Protein AF-0000000077428534 (afdb_homodimer)

Structure (mmCIF, N/CA/C/O backbone):
data_AF-0000000077428534-model_v1
#
loop_
_entity.id
_entity.type
_entity.pdbx_description
1 polymer 'protein-histidine N-methyltransferase'
#
loop_
_atom_site.group_PDB
_atom_site.id
_atom_site.type_symbol
_atom_site.label_atom_id
_atom_site.label_alt_id
_atom_site.label_comp_id
_atom_site.label_asym_id
_atom_site.label_entity_id
_atom_site.label_seq_id
_atom_site.pdbx_PDB_ins_code
_atom_site.Cartn_x
_atom_site.Cartn_y
_atom_site.Cartn_z
_atom_site.occupancy
_atom_site.B_iso_or_equiv
_atom_site.auth_seq_id
_atom_site.auth_comp_id
_atom_site.auth_asym_id
_atom_site.auth_atom_id
_atom_site.pdbx_PDB_model_num
ATOM 1 N N . GLU A 1 1 ? -29.828 -15.906 -13.953 1 19.41 1 GLU A N 1
ATOM 2 C CA . GLU A 1 1 ? -28.984 -16.438 -15.023 1 19.41 1 GLU A CA 1
ATOM 3 C C . GLU A 1 1 ? -27.969 -15.414 -15.492 1 19.41 1 GLU A C 1
ATOM 5 O O . GLU A 1 1 ? -27.406 -15.539 -16.578 1 19.41 1 GLU A O 1
ATOM 10 N N . GLN A 1 2 ? -27.891 -14.273 -14.938 1 22.12 2 GLN A N 1
ATOM 11 C CA . GLN A 1 2 ? -27.328 -13.008 -15.391 1 22.12 2 GLN A CA 1
ATOM 12 C C . GLN A 1 2 ? -25.859 -13.156 -15.734 1 22.12 2 GLN A C 1
ATOM 14 O O . GLN A 1 2 ? -25.094 -13.781 -14.984 1 22.12 2 GLN A O 1
ATOM 19 N N . MET A 1 3 ? -25.531 -13.125 -17 1 21.8 3 MET A N 1
ATOM 20 C CA . MET A 1 3 ? -24.375 -13.289 -17.875 1 21.8 3 MET A CA 1
ATOM 21 C C . MET A 1 3 ? -23.172 -12.523 -17.328 1 21.8 3 MET A C 1
ATOM 23 O O . MET A 1 3 ? -23.281 -11.328 -17.031 1 21.8 3 MET A O 1
ATOM 27 N N . PHE A 1 4 ? -22.406 -13.133 -16.484 1 27.14 4 PHE A N 1
ATOM 28 C CA . PHE A 1 4 ? -21.125 -12.688 -15.984 1 27.14 4 PHE A CA 1
ATOM 29 C C . PHE A 1 4 ? -20.281 -12.086 -17.109 1 27.14 4 PHE A C 1
ATOM 31 O O . PHE A 1 4 ? -20.078 -12.727 -18.141 1 27.14 4 PHE A O 1
ATOM 38 N N . ASP A 1 5 ? -20.516 -10.891 -17.484 1 28.83 5 ASP A N 1
ATOM 39 C CA . ASP A 1 5 ? -19.828 -10.289 -18.609 1 28.83 5 ASP A CA 1
ATOM 40 C C . ASP A 1 5 ? -18.359 -10.734 -18.672 1 28.83 5 ASP A C 1
ATOM 42 O O . ASP A 1 5 ? -17.703 -10.859 -17.641 1 28.83 5 ASP A O 1
ATOM 46 N N . PRO A 1 6 ? -17.969 -11.391 -19.703 1 29.17 6 PRO A N 1
ATOM 47 C CA . PRO A 1 6 ? -16.672 -11.977 -20.016 1 29.17 6 PRO A CA 1
ATOM 48 C C . PRO A 1 6 ? -15.5 -11.078 -19.594 1 29.17 6 PRO A C 1
ATOM 50 O O . PRO A 1 6 ? -15.602 -9.852 -19.672 1 29.17 6 PRO A O 1
ATOM 53 N N . ILE A 1 7 ? -14.727 -11.516 -18.641 1 32.16 7 ILE A N 1
ATOM 54 C CA . ILE A 1 7 ? -13.43 -11.031 -18.188 1 32.16 7 ILE A CA 1
ATOM 55 C C . ILE A 1 7 ? -12.586 -10.602 -19.375 1 32.16 7 ILE A C 1
ATOM 57 O O . ILE A 1 7 ? -12.18 -11.438 -20.188 1 32.16 7 ILE A O 1
ATOM 61 N N . SER A 1 8 ? -12.961 -9.727 -20.25 1 29.67 8 SER A N 1
ATOM 62 C CA . SER A 1 8 ? -12.242 -9.305 -21.438 1 29.67 8 SER A CA 1
ATOM 63 C C . SER A 1 8 ? -10.742 -9.242 -21.188 1 29.67 8 SER A C 1
ATOM 65 O O . SER A 1 8 ? -10.305 -8.82 -20.109 1 29.67 8 SER A O 1
ATOM 67 N N . SER A 1 9 ? -9.812 -10.062 -21.844 1 30.03 9 SER A N 1
ATOM 68 C CA . SER A 1 9 ? -8.43 -10.469 -22.047 1 30.03 9 SER A CA 1
ATOM 69 C C . SER A 1 9 ? -7.484 -9.266 -21.984 1 30.03 9 SER A C 1
ATOM 71 O O . SER A 1 9 ? -6.27 -9.422 -22.109 1 30.03 9 SER A O 1
ATOM 73 N N . THR A 1 10 ? -7.816 -8.117 -22.578 1 29.16 10 THR A N 1
ATOM 74 C CA . THR A 1 10 ? -6.746 -7.168 -22.875 1 29.16 10 THR A CA 1
ATOM 75 C C . THR A 1 10 ? -6.031 -6.754 -21.594 1 29.16 10 THR A C 1
ATOM 77 O O . THR A 1 10 ? -6.637 -6.711 -20.516 1 29.16 10 THR A O 1
ATOM 80 N N . SER A 1 11 ? -4.703 -7.031 -21.484 1 33.66 11 SER A N 1
ATOM 81 C CA . SER A 1 11 ? -3.742 -6.398 -20.578 1 33.66 11 SER A CA 1
ATOM 82 C C . SER A 1 11 ? -4.293 -5.098 -20.016 1 33.66 11 SER A C 1
ATOM 84 O O . SER A 1 11 ? -3.545 -4.293 -19.453 1 33.66 11 SER A O 1
ATOM 86 N N . ASP A 1 12 ? -5.285 -4.668 -20.641 1 33.38 12 ASP A N 1
ATOM 87 C CA . ASP A 1 12 ? -5.789 -3.357 -20.234 1 33.38 12 ASP A CA 1
ATOM 88 C C . ASP A 1 12 ? -6.156 -3.348 -18.75 1 33.38 12 ASP A C 1
ATOM 90 O O . ASP A 1 12 ? -6.688 -4.332 -18.219 1 33.38 12 ASP A O 1
ATOM 94 N N . LEU A 1 13 ? -5.383 -2.652 -17.891 1 38.78 13 LEU A N 1
ATOM 95 C CA . LEU A 1 13 ? -5.922 -2.195 -16.609 1 38.78 13 LEU A CA 1
ATOM 96 C C . LEU A 1 13 ? -7.445 -2.234 -16.625 1 38.78 13 LEU A C 1
ATOM 98 O O . LEU A 1 13 ? -8.078 -1.85 -17.609 1 38.78 13 LEU A O 1
ATOM 102 N N . ILE A 1 14 ? -8.078 -3.363 -16.203 1 39.94 14 ILE A N 1
ATOM 103 C CA . ILE A 1 14 ? -9.531 -3.5 -16.203 1 39.94 14 ILE A CA 1
ATOM 104 C C . ILE A 1 14 ? -10.18 -2.121 -16.312 1 39.94 14 ILE A C 1
ATOM 106 O O . ILE A 1 14 ? -9.984 -1.265 -15.453 1 39.94 14 ILE A O 1
ATOM 110 N N . PRO A 1 15 ? -10.68 -1.85 -17.375 1 38.28 15 PRO A N 1
ATOM 111 C CA . PRO A 1 15 ? -11.523 -0.657 -17.469 1 38.28 15 PRO A CA 1
ATOM 112 C C . PRO A 1 15 ? -12.43 -0.479 -16.266 1 38.28 15 PRO A C 1
ATOM 114 O O . PRO A 1 15 ? -12.93 -1.464 -15.711 1 38.28 15 PRO A O 1
ATOM 117 N N . GLY A 1 16 ? -12.18 0.658 -15.547 1 45.19 16 GLY A N 1
ATOM 118 C CA . GLY A 1 16 ? -12.992 1.015 -14.398 1 45.19 16 GLY A CA 1
ATOM 119 C C . GLY A 1 16 ? -12.234 0.955 -13.086 1 45.19 16 GLY A C 1
ATOM 120 O O . GLY A 1 16 ? -12.438 1.798 -12.211 1 45.19 16 GLY A O 1
ATOM 121 N N . ILE A 1 17 ? -11.602 -0.245 -12.992 1 46.41 17 ILE A N 1
ATOM 122 C CA . ILE A 1 17 ? -10.875 -0.303 -11.727 1 46.41 17 ILE A CA 1
ATOM 123 C C . ILE A 1 17 ? -9.82 0.8 -11.695 1 46.41 17 ILE A C 1
ATOM 125 O O . ILE A 1 17 ? -9.672 1.494 -10.68 1 46.41 17 ILE A O 1
ATOM 129 N N . TYR A 1 18 ? -9.164 0.923 -12.859 1 47.81 18 TYR A N 1
ATOM 130 C CA . TYR A 1 18 ? -8.125 1.95 -12.93 1 47.81 18 TYR A CA 1
ATOM 131 C C . TYR A 1 18 ? -8.727 3.342 -12.773 1 47.81 18 TYR A C 1
ATOM 133 O O . TYR A 1 18 ? -8.125 4.223 -12.164 1 47.81 18 TYR A O 1
ATOM 141 N N . GLU A 1 19 ? -9.828 3.582 -13.344 1 46.31 19 GLU A N 1
ATOM 142 C CA . GLU A 1 19 ? -10.453 4.902 -13.305 1 46.31 19 GLU A CA 1
ATOM 143 C C . GLU A 1 19 ? -10.969 5.227 -11.906 1 46.31 19 GLU A C 1
ATOM 145 O O . GLU A 1 19 ? -10.898 6.375 -11.461 1 46.31 19 GLU A O 1
ATOM 150 N N . GLY A 1 20 ? -11.516 4.27 -11.211 1 45.78 20 GLY A N 1
ATOM 151 C CA . GLY A 1 20 ? -12.117 4.559 -9.922 1 45.78 20 GLY A CA 1
ATOM 152 C C . GLY A 1 20 ? -11.094 4.645 -8.797 1 45.78 20 GLY A C 1
ATOM 153 O O . GLY A 1 20 ? -11.195 5.508 -7.926 1 45.78 20 GLY A O 1
ATOM 154 N N . GLY A 1 21 ? -10.227 3.725 -8.758 1 48.72 21 GLY A N 1
ATOM 155 C CA . GLY A 1 21 ? -9.273 3.713 -7.66 1 48.72 21 GLY A CA 1
ATOM 156 C C . GLY A 1 21 ? -8.297 4.875 -7.703 1 48.72 21 GLY A C 1
ATOM 157 O O . GLY A 1 21 ? -7.914 5.406 -6.66 1 48.72 21 GLY A O 1
ATOM 158 N N . LEU A 1 22 ? -7.996 5.305 -8.945 1 51.44 22 LEU A N 1
ATOM 159 C CA . LEU A 1 22 ? -6.957 6.316 -9.125 1 51.44 22 LEU A CA 1
ATOM 160 C C . LEU A 1 22 ? -7.527 7.719 -8.938 1 51.44 22 LEU A C 1
ATOM 162 O O . LEU A 1 22 ? -6.801 8.648 -8.578 1 51.44 22 LEU A O 1
ATOM 166 N N . LYS A 1 23 ? -8.766 7.852 -9.102 1 53.94 23 LYS A N 1
ATOM 167 C CA . LYS A 1 23 ? -9.281 9.211 -8.977 1 53.94 23 LYS A CA 1
ATOM 168 C C . LYS A 1 23 ? -9.047 9.758 -7.574 1 53.94 23 LYS A C 1
ATOM 170 O O . LYS A 1 23 ? -8.758 10.945 -7.402 1 53.94 23 LYS A O 1
ATOM 175 N N . THR A 1 24 ? -9.039 8.844 -6.637 1 56.94 24 THR A N 1
ATOM 176 C CA . THR A 1 24 ? -8.898 9.305 -5.258 1 56.94 24 THR A CA 1
ATOM 177 C C . THR A 1 24 ? -7.434 9.539 -4.91 1 56.94 24 THR A C 1
ATOM 179 O O . THR A 1 24 ? -7.121 10.258 -3.961 1 56.94 24 THR A O 1
ATOM 182 N N . TRP A 1 25 ? -6.586 9.289 -5.898 1 73.25 25 TRP A N 1
ATOM 183 C CA . TRP A 1 25 ? -5.18 9.32 -5.512 1 73.25 25 TRP A CA 1
ATOM 184 C C . TRP A 1 25 ? -4.465 10.508 -6.16 1 73.25 25 TRP A C 1
ATOM 186 O O . TRP A 1 25 ? -3.395 10.914 -5.703 1 73.25 25 TRP A O 1
ATOM 196 N N . GLU A 1 26 ? -5.133 11.141 -7.035 1 75.94 26 GLU A N 1
ATOM 197 C CA . GLU A 1 26 ? -4.395 12.148 -7.801 1 75.94 26 GLU A CA 1
ATOM 198 C C . GLU A 1 26 ? -4.004 13.328 -6.926 1 75.94 26 GLU A C 1
ATOM 200 O O . GLU A 1 26 ? -2.844 13.75 -6.918 1 75.94 26 GLU A O 1
ATOM 205 N N . CYS A 1 27 ? -4.949 13.812 -6.168 1 84.94 27 CYS A N 1
ATOM 206 C CA . CYS A 1 27 ? -4.645 14.953 -5.316 1 84.94 27 CYS A CA 1
ATOM 207 C C . CYS A 1 27 ? -3.727 14.555 -4.168 1 84.94 27 CYS A C 1
ATOM 209 O O . CYS A 1 27 ? -2.898 15.352 -3.721 1 84.94 27 CYS A O 1
ATOM 211 N N . SER A 1 28 ? -3.9 13.336 -3.715 1 89.75 28 SER A N 1
ATOM 212 C CA . SER A 1 28 ? -3.025 12.828 -2.664 1 89.75 28 SER A CA 1
ATOM 213 C C . SER A 1 28 ? -1.583 12.727 -3.148 1 89.75 28 SER A C 1
ATOM 215 O O . SER A 1 28 ? -0.65 13.062 -2.414 1 89.75 28 SER A O 1
ATOM 217 N N . LEU A 1 29 ? -1.465 12.336 -4.363 1 86.56 29 LEU A N 1
ATOM 218 C CA . LEU A 1 29 ? -0.13 12.219 -4.938 1 86.56 29 LEU A CA 1
ATOM 219 C C . LEU A 1 29 ? 0.489 13.594 -5.168 1 86.56 29 LEU A C 1
ATOM 221 O O . LEU A 1 29 ? 1.691 13.773 -4.969 1 86.56 29 LEU A O 1
ATOM 225 N N . ASP A 1 30 ? -0.371 14.523 -5.637 1 86.81 30 ASP A N 1
ATOM 226 C CA . ASP A 1 30 ? 0.102 15.891 -5.789 1 86.81 30 ASP A CA 1
ATOM 227 C C . ASP A 1 30 ? 0.648 16.438 -4.469 1 86.81 30 ASP A C 1
ATOM 229 O O . ASP A 1 30 ? 1.73 17.031 -4.434 1 86.81 30 ASP A O 1
ATOM 233 N N . LEU A 1 31 ? -0.095 16.234 -3.482 1 91.62 31 LEU A N 1
ATOM 234 C CA . LEU A 1 31 ? 0.294 16.688 -2.154 1 91.62 31 LEU A CA 1
ATOM 235 C C . LEU A 1 31 ? 1.568 16 -1.688 1 91.62 31 LEU A C 1
ATOM 237 O O . LEU A 1 31 ? 2.459 16.641 -1.122 1 91.62 31 LEU A O 1
ATOM 241 N N . ALA A 1 32 ? 1.646 14.734 -1.915 1 90.75 32 ALA A N 1
ATOM 242 C CA . ALA A 1 32 ? 2.83 13.969 -1.539 1 90.75 32 ALA A CA 1
ATOM 243 C C . ALA A 1 32 ? 4.082 14.523 -2.211 1 90.75 32 ALA A C 1
ATOM 245 O O . ALA A 1 32 ? 5.137 14.625 -1.582 1 90.75 32 ALA A O 1
ATOM 246 N N . GLU A 1 33 ? 3.951 14.852 -3.418 1 86.06 33 GLU A N 1
ATOM 247 C CA . GLU A 1 33 ? 5.078 15.414 -4.156 1 86.06 33 GLU A CA 1
ATOM 248 C C . GLU A 1 33 ? 5.566 16.703 -3.508 1 86.06 33 GLU A C 1
ATOM 250 O O . GLU A 1 33 ? 6.77 16.906 -3.336 1 86.06 33 GLU A O 1
ATOM 255 N N . VAL A 1 34 ? 4.664 17.484 -3.199 1 87 34 VAL A N 1
ATOM 256 C CA . VAL A 1 34 ? 5.004 18.766 -2.574 1 87 34 VAL A CA 1
ATOM 257 C C . VAL A 1 34 ? 5.676 18.516 -1.227 1 87 34 VAL A C 1
ATOM 259 O O . VAL A 1 34 ? 6.656 19.188 -0.883 1 87 34 VAL A O 1
ATOM 262 N N . LEU A 1 35 ? 5.195 17.578 -0.478 1 89 35 LEU A N 1
ATOM 263 C CA . LEU A 1 35 ? 5.742 17.266 0.837 1 89 35 LEU A CA 1
ATOM 264 C C . LEU A 1 35 ? 7.156 16.703 0.718 1 89 35 LEU A C 1
ATOM 266 O O . LEU A 1 35 ? 8.062 17.141 1.433 1 89 35 LEU A O 1
ATOM 270 N N . VAL A 1 36 ? 7.309 15.766 -0.121 1 85.62 36 VAL A N 1
ATOM 271 C CA . VAL A 1 36 ? 8.586 15.078 -0.269 1 85.62 36 VAL A CA 1
ATOM 272 C C . VAL A 1 36 ? 9.625 16.031 -0.848 1 85.62 36 VAL A C 1
ATOM 274 O O . VAL A 1 36 ? 10.75 16.109 -0.354 1 85.62 36 VAL A O 1
ATOM 277 N N . ASP A 1 37 ? 9.172 16.812 -1.8 1 79.69 37 ASP A N 1
ATOM 278 C CA . ASP A 1 37 ? 10.078 17.75 -2.453 1 79.69 37 ASP A CA 1
ATOM 279 C C . ASP A 1 37 ? 10.414 18.922 -1.533 1 79.69 37 ASP A C 1
ATOM 281 O O . ASP A 1 37 ? 11.555 19.375 -1.482 1 79.69 37 ASP A O 1
ATOM 285 N N . GLY A 1 38 ? 9.484 19.344 -0.88 1 78.5 38 GLY A N 1
ATOM 286 C CA . GLY A 1 38 ? 9.648 20.609 -0.175 1 78.5 38 GLY A CA 1
ATOM 287 C C . GLY A 1 38 ? 10.008 20.422 1.288 1 78.5 38 GLY A C 1
ATOM 288 O O . GLY A 1 38 ? 10.695 21.266 1.869 1 78.5 38 GLY A O 1
ATOM 289 N N . LEU A 1 39 ? 9.562 19.359 1.827 1 82.25 39 LEU A N 1
ATOM 290 C CA . LEU A 1 39 ? 9.602 19.344 3.285 1 82.25 39 LEU A CA 1
ATOM 291 C C . LEU A 1 39 ? 10.484 18.203 3.799 1 82.25 39 LEU A C 1
ATOM 293 O O . LEU A 1 39 ? 10.914 18.219 4.953 1 82.25 39 LEU A O 1
ATOM 297 N N . PHE A 1 40 ? 10.773 17.219 3.027 1 85.38 40 PHE A N 1
ATOM 298 C CA . PHE A 1 40 ? 11.516 16.047 3.49 1 85.38 40 PHE A CA 1
ATOM 299 C C . PHE A 1 40 ? 12.891 16.469 4.016 1 85.38 40 PHE A C 1
ATOM 301 O O . PHE A 1 40 ? 13.336 15.961 5.055 1 85.38 40 PHE A O 1
ATOM 308 N N . GLY A 1 41 ? 13.57 17.312 3.268 1 83.5 41 GLY A N 1
ATOM 309 C CA . GLY A 1 41 ? 14.883 17.781 3.713 1 83.5 41 GLY A CA 1
ATOM 310 C C . GLY A 1 41 ? 14.852 18.391 5.102 1 83.5 41 GLY A C 1
ATOM 311 O O . GLY A 1 41 ? 15.742 18.125 5.918 1 83.5 41 GLY A O 1
ATOM 312 N N . LYS A 1 42 ? 13.914 19.156 5.355 1 84.25 42 LYS A N 1
ATOM 313 C CA . LYS A 1 42 ? 13.773 19.797 6.656 1 84.25 42 LYS A CA 1
ATOM 314 C C . LYS A 1 42 ? 13.469 18.781 7.75 1 84.25 42 LYS A C 1
ATOM 316 O O . LYS A 1 42 ? 14 18.875 8.859 1 84.25 42 LYS A O 1
ATOM 321 N N . ILE A 1 43 ? 12.641 17.875 7.418 1 86.25 43 ILE A N 1
ATOM 322 C CA . ILE A 1 43 ? 12.289 16.812 8.359 1 86.25 43 ILE A CA 1
ATOM 323 C C . ILE A 1 43 ? 13.523 15.969 8.664 1 86.25 43 ILE A C 1
ATOM 325 O O . ILE A 1 43 ? 13.797 15.664 9.828 1 86.25 43 ILE A O 1
ATOM 329 N N . GLN A 1 44 ? 14.164 15.648 7.668 1 84.25 44 GLN A N 1
ATOM 330 C CA . GLN A 1 44 ? 15.398 14.883 7.82 1 84.25 44 GLN A CA 1
ATOM 331 C C . GLN A 1 44 ? 16.391 15.609 8.727 1 84.25 44 GLN A C 1
ATOM 333 O O . GLN A 1 44 ? 17 15 9.602 1 84.25 44 GLN A O 1
ATOM 338 N N . GLY A 1 45 ? 16.562 16.891 8.438 1 84.25 45 GLY A N 1
ATOM 339 C CA . GLY A 1 45 ? 17.438 17.688 9.266 1 84.25 45 GLY A CA 1
ATOM 340 C C . GLY A 1 45 ? 17.031 17.688 10.734 1 84.25 45 GLY A C 1
ATOM 341 O O . GLY A 1 45 ? 17.891 17.578 11.617 1 84.25 45 GLY A O 1
ATOM 342 N N . HIS A 1 46 ? 15.789 17.719 10.953 1 85.5 46 HIS A N 1
ATOM 343 C CA . HIS A 1 46 ? 15.273 17.672 12.312 1 85.5 46 HIS A CA 1
ATOM 344 C C . HIS A 1 46 ? 15.586 16.344 12.984 1 85.5 46 HIS A C 1
ATOM 346 O O . HIS A 1 46 ? 16.016 16.312 14.141 1 85.5 46 HIS A O 1
ATOM 352 N N . LEU A 1 47 ? 15.43 15.305 12.289 1 84.94 47 LEU A N 1
ATOM 353 C CA . LEU A 1 47 ? 15.664 13.969 12.828 1 84.94 47 LEU A CA 1
ATOM 354 C C . LEU A 1 47 ? 17.141 13.75 13.125 1 84.94 47 LEU A C 1
ATOM 356 O O . LEU A 1 47 ? 17.5 13.164 14.148 1 84.94 47 LEU A O 1
ATOM 360 N N . LEU A 1 48 ? 17.969 14.219 12.312 1 80.31 48 LEU A N 1
ATOM 361 C CA . LEU A 1 48 ? 19.406 14.062 12.477 1 80.31 48 LEU A CA 1
ATOM 362 C C . LEU A 1 48 ? 19.922 14.906 13.641 1 80.31 48 LEU A C 1
ATOM 364 O O . LEU A 1 48 ? 20.797 14.469 14.391 1 80.31 48 LEU A O 1
ATOM 368 N N . GLN A 1 49 ? 19.469 16.078 13.703 1 77.5 49 GLN A N 1
ATOM 369 C CA . GLN A 1 49 ? 19.891 16.984 14.773 1 77.5 49 GLN A CA 1
ATOM 370 C C . GLN A 1 49 ? 19.453 16.453 16.141 1 77.5 49 GLN A C 1
ATOM 372 O O . GLN A 1 49 ? 20.188 16.578 17.125 1 77.5 49 GLN A O 1
ATOM 377 N N . SER A 1 50 ? 18.375 15.859 16.172 1 74.81 50 SER A N 1
ATOM 378 C CA . SER A 1 50 ? 17.797 15.367 17.422 1 74.81 50 SER A CA 1
ATOM 379 C C . SER A 1 50 ? 18.516 14.102 17.891 1 74.81 50 SER A C 1
ATOM 381 O O . SER A 1 50 ? 18.484 13.773 19.078 1 74.81 50 SER A O 1
ATOM 383 N N . SER A 1 51 ? 19.125 13.336 16.969 1 68.25 51 SER A N 1
ATOM 384 C CA . SER A 1 51 ? 19.859 12.125 17.312 1 68.25 51 SER A CA 1
ATOM 385 C C . SER A 1 51 ? 21.203 12.453 17.953 1 68.25 51 SER A C 1
ATOM 387 O O . SER A 1 51 ? 21.75 11.656 18.719 1 68.25 51 SER A O 1
ATOM 389 N N . ASN A 1 52 ? 21.859 13.5 17.516 1 61.03 52 ASN A N 1
ATOM 390 C CA . ASN A 1 52 ? 23.188 13.891 17.984 1 61.03 52 ASN A CA 1
ATOM 391 C C . ASN A 1 52 ? 23.094 14.641 19.312 1 61.03 52 ASN A C 1
ATOM 393 O O . ASN A 1 52 ? 24.109 14.828 20 1 61.03 52 ASN A O 1
ATOM 397 N N . ASP A 1 53 ? 22.094 15.414 19.422 1 53.78 53 ASP A N 1
ATOM 398 C CA . ASP A 1 53 ? 22.078 16.406 20.5 1 53.78 53 ASP A CA 1
ATOM 399 C C . ASP A 1 53 ? 22.047 15.719 21.875 1 53.78 53 ASP A C 1
ATOM 401 O O . ASP A 1 53 ? 21.109 14.992 22.188 1 53.78 53 ASP A O 1
ATOM 405 N N . GLN A 1 54 ? 23.219 15.367 22.359 1 45.84 54 GLN A N 1
ATOM 406 C CA . GLN A 1 54 ? 23.453 15.141 23.781 1 45.84 54 GLN A CA 1
ATOM 407 C C . GLN A 1 54 ? 22.516 15.961 24.641 1 45.84 54 GLN A C 1
ATOM 409 O O . GLN A 1 54 ? 21.984 15.477 25.656 1 45.84 54 GLN A O 1
ATOM 414 N N . LYS A 1 55 ? 23.062 17.375 24.859 1 45 55 LYS A N 1
ATOM 415 C CA . LYS A 1 55 ? 22.688 18.203 26 1 45 55 LYS A CA 1
ATOM 416 C C . LYS A 1 55 ? 21.188 18.422 26.062 1 45 55 LYS A C 1
ATOM 418 O O . LYS A 1 55 ? 20.469 18.109 25.109 1 45 55 LYS A O 1
ATOM 423 N N . ASP A 1 56 ? 20.766 19.438 26.891 1 44.19 56 ASP A N 1
ATOM 424 C CA . ASP A 1 56 ? 19.672 19.875 27.734 1 44.19 56 ASP A CA 1
ATOM 425 C C . ASP A 1 56 ? 18.453 20.25 26.906 1 44.19 56 ASP A C 1
ATOM 427 O O . ASP A 1 56 ? 17.422 20.688 27.438 1 44.19 56 ASP A O 1
ATOM 431 N N . CYS A 1 57 ? 18.594 20.75 25.641 1 42.88 57 CYS A N 1
ATOM 432 C CA . CYS A 1 57 ? 17.375 21.344 25.094 1 42.88 57 CYS A CA 1
ATOM 433 C C . CYS A 1 57 ? 16.5 20.266 24.438 1 42.88 57 CYS A C 1
ATOM 435 O O . CYS A 1 57 ? 16.984 19.5 23.594 1 42.88 57 CYS A O 1
ATOM 437 N N . TYR A 1 58 ? 15.617 19.672 25.156 1 46.31 58 TYR A N 1
ATOM 438 C CA . TYR A 1 58 ? 14.57 18.75 24.734 1 46.31 58 TYR A CA 1
ATOM 439 C C . TYR A 1 58 ? 14.18 19 23.281 1 46.31 58 TYR A C 1
ATOM 441 O O . TYR A 1 58 ? 13.75 20.109 22.922 1 46.31 58 TYR A O 1
ATOM 449 N N . PRO A 1 59 ? 14.781 18.234 22.312 1 53.84 59 PRO A N 1
ATOM 450 C CA . PRO A 1 59 ? 14.391 18.516 20.922 1 53.84 59 PRO A CA 1
ATOM 451 C C . PRO A 1 59 ? 12.875 18.578 20.75 1 53.84 59 PRO A C 1
ATOM 453 O O . PRO A 1 59 ? 12.141 17.797 21.359 1 53.84 59 PRO A O 1
ATOM 456 N N . LYS A 1 60 ? 12.367 19.656 20.203 1 76.94 60 LYS A N 1
ATOM 457 C CA . LYS A 1 60 ? 10.953 19.891 19.922 1 76.94 60 LYS A CA 1
ATOM 458 C C . LYS A 1 60 ? 10.398 18.812 19 1 76.94 60 LYS A C 1
ATOM 460 O O . LYS A 1 60 ? 11.102 18.312 18.125 1 76.94 60 LYS A O 1
ATOM 465 N N . THR A 1 61 ? 9.391 18.141 19.406 1 85.88 61 THR A N 1
ATOM 466 C CA . THR A 1 61 ? 8.688 17.141 18.609 1 85.88 61 THR A CA 1
ATOM 467 C C . THR A 1 61 ? 8.062 17.797 17.375 1 85.88 61 THR A C 1
ATOM 469 O O . THR A 1 61 ? 7.332 18.781 17.484 1 85.88 61 THR A O 1
ATOM 472 N N . LEU A 1 62 ? 8.586 17.391 16.234 1 89.31 62 LEU A N 1
ATOM 473 C CA . LEU A 1 62 ? 7.898 17.781 15.016 1 89.31 62 LEU A CA 1
ATOM 474 C C . LEU A 1 62 ? 6.566 17.047 14.891 1 89.31 62 LEU A C 1
ATOM 476 O O . LEU A 1 62 ? 6.531 15.812 14.844 1 89.31 62 LEU A O 1
ATOM 480 N N . ARG A 1 63 ? 5.488 17.766 14.82 1 90.31 63 ARG A N 1
ATOM 481 C CA . ARG A 1 63 ? 4.16 17.172 14.805 1 90.31 63 ARG A CA 1
ATOM 482 C C . ARG A 1 63 ? 3.471 17.391 13.469 1 90.31 63 ARG A C 1
ATOM 484 O O . ARG A 1 63 ? 3.291 18.531 13.039 1 90.31 63 ARG A O 1
ATOM 491 N N . ILE A 1 64 ? 3.068 16.344 12.844 1 92.88 64 ILE A N 1
ATOM 492 C CA . ILE A 1 64 ? 2.43 16.375 11.531 1 92.88 64 ILE A CA 1
ATOM 493 C C . ILE A 1 64 ? 1.031 15.766 11.633 1 92.88 64 ILE A C 1
ATOM 495 O O . ILE A 1 64 ? 0.835 14.742 12.289 1 92.88 64 ILE A O 1
ATOM 499 N N . PHE A 1 65 ? 0.054 16.422 10.945 1 93.75 65 PHE A N 1
ATOM 500 C CA . PHE A 1 65 ? -1.339 16 11.031 1 93.75 65 PHE A CA 1
ATOM 501 C C . PHE A 1 65 ? -1.956 15.898 9.641 1 93.75 65 PHE A C 1
ATOM 503 O O . PHE A 1 65 ? -2.055 16.891 8.922 1 93.75 65 PHE A O 1
ATOM 510 N N . GLU A 1 66 ? -2.311 14.688 9.25 1 95.88 66 GLU A N 1
ATOM 511 C CA . GLU A 1 66 ? -3.045 14.5 8.008 1 95.88 66 GLU A CA 1
ATOM 512 C C . GLU A 1 66 ? -4.527 14.258 8.273 1 95.88 66 GLU A C 1
ATOM 514 O O . GLU A 1 66 ? -4.898 13.273 8.914 1 95.88 66 GLU A O 1
ATOM 519 N N . LEU A 1 67 ? -5.367 15.141 7.754 1 94.31 67 LEU A N 1
ATOM 520 C CA . LEU A 1 67 ? -6.812 15.07 7.945 1 94.31 67 LEU A CA 1
ATOM 521 C C . LEU A 1 67 ? -7.488 14.398 6.754 1 94.31 67 LEU A C 1
ATOM 523 O O . LEU A 1 67 ? -7.246 14.773 5.605 1 94.31 67 LEU A O 1
ATOM 527 N N . GLY A 1 68 ? -8.383 13.438 7.07 1 92.88 68 GLY A N 1
ATOM 528 C CA . GLY A 1 68 ? -8.992 12.68 5.984 1 92.88 68 GLY A CA 1
ATOM 529 C C . GLY A 1 68 ? -7.988 11.906 5.16 1 92.88 68 GLY A C 1
ATOM 530 O O . GLY A 1 68 ? -7.977 12 3.93 1 92.88 68 GLY A O 1
ATOM 531 N N . CYS A 1 69 ? -7.23 11.062 5.816 1 92.75 69 CYS A N 1
ATOM 532 C CA . CYS A 1 69 ? -6.027 10.531 5.188 1 92.75 69 CYS A CA 1
ATOM 533 C C . CYS A 1 69 ? -6.371 9.43 4.195 1 92.75 69 CYS A C 1
ATOM 535 O O . CYS A 1 69 ? -5.594 9.141 3.279 1 92.75 69 CYS A O 1
ATOM 537 N N . GLY A 1 70 ? -7.492 8.727 4.395 1 87.25 70 GLY A N 1
ATOM 538 C CA . GLY A 1 70 ? -7.812 7.637 3.488 1 87.25 70 GLY A CA 1
ATOM 539 C C . GLY A 1 70 ? -6.715 6.59 3.406 1 87.25 70 GLY A C 1
ATOM 540 O O . GLY A 1 70 ? -6.324 6.012 4.422 1 87.25 70 GLY A O 1
ATOM 541 N N . THR A 1 71 ? -6.113 6.461 2.23 1 84.12 71 THR A N 1
ATOM 542 C CA . THR A 1 71 ? -5.016 5.52 2.051 1 84.12 71 THR A CA 1
ATOM 543 C C . THR A 1 71 ? -3.73 6.066 2.672 1 84.12 71 THR A C 1
ATOM 545 O O . THR A 1 71 ? -2.764 5.324 2.861 1 84.12 71 THR A O 1
ATOM 548 N N . GLY A 1 72 ? -3.699 7.277 3.012 1 91.12 72 GLY A N 1
ATOM 549 C CA . GLY A 1 72 ? -2.582 7.902 3.703 1 91.12 72 GLY A CA 1
ATOM 550 C C . GLY A 1 72 ? -1.38 8.133 2.807 1 91.12 72 GLY A C 1
ATOM 551 O O . GLY A 1 72 ? -0.245 8.188 3.285 1 91.12 72 GLY A O 1
ATOM 552 N N . VAL A 1 73 ? -1.633 8.312 1.507 1 90.44 73 VAL A N 1
ATOM 553 C CA . VAL A 1 73 ? -0.575 8.328 0.501 1 90.44 73 VAL A CA 1
ATOM 554 C C . VAL A 1 73 ? 0.426 9.438 0.823 1 90.44 73 VAL A C 1
ATOM 556 O O . VAL A 1 73 ? 1.637 9.203 0.839 1 90.44 73 VAL A O 1
ATOM 559 N N . PRO A 1 74 ? 0 10.672 1.167 1 93.31 74 PRO A N 1
ATOM 560 C CA . PRO A 1 74 ? 0.979 11.727 1.447 1 93.31 74 PRO A CA 1
ATOM 561 C C . PRO A 1 74 ? 1.889 11.383 2.625 1 93.31 74 PRO A C 1
ATOM 563 O O . PRO A 1 74 ? 3.111 11.508 2.521 1 93.31 74 PRO A O 1
ATOM 566 N N . SER A 1 75 ? 1.313 10.922 3.693 1 95.25 75 SER A N 1
ATOM 567 C CA . SER A 1 75 ? 2.094 10.586 4.883 1 95.25 75 SER A CA 1
ATOM 568 C C . SER A 1 75 ? 2.943 9.344 4.652 1 95.25 75 SER A C 1
ATOM 570 O O . SER A 1 75 ? 4.074 9.258 5.133 1 95.25 75 SER A O 1
ATOM 572 N N . ILE A 1 76 ? 2.406 8.406 3.949 1 93.38 76 ILE A N 1
ATOM 573 C CA . ILE A 1 76 ? 3.066 7.117 3.775 1 93.38 76 ILE A CA 1
ATOM 574 C C . ILE A 1 76 ? 4.32 7.289 2.924 1 93.38 76 ILE A C 1
ATOM 576 O O . ILE A 1 76 ? 5.352 6.664 3.189 1 93.38 76 ILE A O 1
ATOM 580 N N . LEU A 1 77 ? 4.242 8.062 1.885 1 91.94 77 LEU A N 1
ATOM 581 C CA . LEU A 1 77 ? 5.418 8.297 1.057 1 91.94 77 LEU A CA 1
ATOM 582 C C . LEU A 1 77 ? 6.5 9.031 1.843 1 91.94 77 LEU A C 1
ATOM 584 O O . LEU A 1 77 ? 7.688 8.734 1.699 1 91.94 77 LEU A O 1
ATOM 588 N N . LEU A 1 78 ? 6.082 9.969 2.648 1 92.62 78 LEU A N 1
ATOM 589 C CA . LEU A 1 78 ? 7.012 10.656 3.537 1 92.62 78 LEU A CA 1
ATOM 590 C C . LEU A 1 78 ? 7.652 9.672 4.516 1 92.62 78 LEU A C 1
ATOM 592 O O . LEU A 1 78 ? 8.875 9.672 4.684 1 92.62 78 LEU A O 1
ATOM 596 N N . LEU A 1 79 ? 6.844 8.82 5.086 1 94.5 79 LEU A N 1
ATOM 597 C CA . LEU A 1 79 ? 7.312 7.836 6.055 1 94.5 79 LEU A CA 1
ATOM 598 C C . LEU A 1 79 ? 8.273 6.848 5.402 1 94.5 79 LEU A C 1
ATOM 600 O O . LEU A 1 79 ? 9.273 6.453 6.008 1 94.5 79 LEU A O 1
ATOM 604 N N . PHE A 1 80 ? 7.934 6.465 4.215 1 93.88 80 PHE A N 1
ATOM 605 C CA . PHE A 1 80 ? 8.812 5.547 3.498 1 93.88 80 PHE A CA 1
ATOM 606 C C . PHE A 1 80 ? 10.219 6.105 3.398 1 93.88 80 PHE A C 1
ATOM 608 O O . PHE A 1 80 ? 11.195 5.418 3.711 1 93.88 80 PHE A O 1
ATOM 615 N N . LYS A 1 81 ? 10.312 7.324 3.008 1 90.25 81 LYS A N 1
ATOM 616 C CA . LYS A 1 81 ? 11.625 7.953 2.873 1 90.25 81 LYS A CA 1
ATOM 617 C C . LYS A 1 81 ? 12.328 8.062 4.223 1 90.25 81 LYS A C 1
ATOM 619 O O . LYS A 1 81 ? 13.531 7.82 4.324 1 90.25 81 LYS A O 1
ATOM 624 N N . ILE A 1 82 ? 11.57 8.391 5.207 1 92.5 82 ILE A N 1
ATOM 625 C CA . ILE A 1 82 ? 12.117 8.508 6.555 1 92.5 82 ILE A CA 1
ATOM 626 C C . ILE A 1 82 ? 12.617 7.148 7.027 1 92.5 82 ILE A C 1
ATOM 628 O O . ILE A 1 82 ? 13.734 7.039 7.539 1 92.5 82 ILE A O 1
ATOM 632 N N . PHE A 1 83 ? 11.773 6.098 6.836 1 93.12 83 PHE A N 1
ATOM 633 C CA . PHE A 1 83 ? 12.156 4.75 7.242 1 93.12 83 PHE A CA 1
ATOM 634 C C . PHE A 1 83 ? 13.422 4.309 6.527 1 93.12 83 PHE A C 1
ATOM 636 O O . PHE A 1 83 ? 14.336 3.77 7.152 1 93.12 83 PHE A O 1
ATOM 643 N N . TYR A 1 84 ? 13.414 4.539 5.27 1 90.12 84 TYR A N 1
ATOM 644 C CA . TYR A 1 84 ? 14.578 4.145 4.48 1 90.12 84 TYR A CA 1
ATOM 645 C C . TYR A 1 84 ? 15.836 4.816 5 1 90.12 84 TYR A C 1
ATOM 647 O O . TYR A 1 84 ? 16.875 4.164 5.18 1 90.12 84 TYR A O 1
ATOM 655 N N . GLU A 1 85 ? 15.766 6.059 5.293 1 88.25 85 GLU A N 1
ATOM 656 C CA . GLU A 1 85 ? 16.906 6.82 5.777 1 88.25 85 GLU A CA 1
ATOM 657 C C . GLU A 1 85 ? 17.375 6.316 7.145 1 88.25 85 GLU A C 1
ATOM 659 O O . GLU A 1 85 ? 18.562 6.133 7.375 1 88.25 85 GLU A O 1
ATOM 664 N N . LEU A 1 86 ? 16.469 6.117 7.992 1 89.81 86 LEU A N 1
ATOM 665 C CA . LEU A 1 86 ? 16.797 5.711 9.359 1 89.81 86 LEU A CA 1
ATOM 666 C C . LEU A 1 86 ? 17.375 4.301 9.383 1 89.81 86 LEU A C 1
ATOM 668 O O . LEU A 1 86 ? 18.281 4.012 10.156 1 89.81 86 LEU A O 1
ATOM 672 N N . LEU A 1 87 ? 16.797 3.445 8.508 1 88.69 87 LEU A N 1
ATOM 673 C CA . LEU A 1 87 ? 17.266 2.064 8.453 1 88.69 87 LEU A CA 1
ATOM 674 C C . LEU A 1 87 ? 18.641 1.982 7.805 1 88.69 87 LEU A C 1
ATOM 676 O O . LEU A 1 87 ? 19.391 1.029 8.039 1 88.69 87 LEU A O 1
ATOM 680 N N . SER A 1 88 ? 18.891 2.943 6.961 1 85.31 88 SER A N 1
ATOM 681 C CA . SER A 1 88 ? 20.172 2.959 6.258 1 85.31 88 SER A CA 1
ATOM 682 C C . SER A 1 88 ? 21.297 3.424 7.172 1 85.31 88 SER A C 1
ATOM 684 O O . SER A 1 88 ? 22.484 3.268 6.844 1 85.31 88 SER A O 1
ATOM 686 N N . GLN A 1 89 ? 20.906 3.926 8.203 1 80.31 89 GLN A N 1
ATOM 687 C CA . GLN A 1 89 ? 21.891 4.402 9.172 1 80.31 89 GLN A CA 1
ATOM 688 C C . GLN A 1 89 ? 22.234 3.316 10.188 1 80.31 89 GLN A C 1
ATOM 690 O O . GLN A 1 89 ? 21.5 2.346 10.344 1 80.31 89 GLN A O 1
ATOM 695 N N . ASP A 1 90 ? 23.422 3.311 10.664 1 68.06 90 ASP A N 1
ATOM 696 C CA . ASP A 1 90 ? 23.828 2.391 11.727 1 68.06 90 ASP A CA 1
ATOM 697 C C . ASP A 1 90 ? 22.859 2.439 12.898 1 68.06 90 ASP A C 1
ATOM 699 O O . ASP A 1 90 ? 22.312 3.498 13.211 1 68.06 90 ASP A O 1
ATOM 703 N N . PRO A 1 91 ? 22.547 1.192 13.25 1 62.84 91 PRO A N 1
ATOM 704 C CA . PRO A 1 91 ? 21.625 1.164 14.391 1 62.84 91 PRO A CA 1
ATOM 705 C C . PRO A 1 91 ? 22.047 2.115 15.508 1 62.84 91 PRO A C 1
ATOM 707 O O . PRO A 1 91 ? 23.234 2.17 15.867 1 62.84 91 PRO A O 1
ATOM 710 N N . LYS A 1 92 ? 21.234 2.994 15.805 1 60.66 92 LYS A N 1
ATOM 711 C CA . LYS A 1 92 ? 21.516 3.984 16.844 1 60.66 92 LYS A CA 1
ATOM 712 C C . LYS A 1 92 ? 21.422 3.365 18.234 1 60.66 92 LYS A C 1
ATOM 714 O O . LYS A 1 92 ? 20.672 2.408 18.438 1 60.66 92 LYS A O 1
ATOM 719 N N . LYS A 1 93 ? 22.328 3.678 19.047 1 60.16 93 LYS A N 1
ATOM 720 C CA . LYS A 1 93 ? 22.234 3.279 20.438 1 60.16 93 LYS A CA 1
ATOM 721 C C . LYS A 1 93 ? 20.922 3.752 21.062 1 60.16 93 LYS A C 1
ATOM 723 O O . LYS A 1 93 ? 20.422 4.816 20.703 1 60.16 93 LYS A O 1
ATOM 728 N N . PRO A 1 94 ? 20.219 2.811 21.719 1 59.62 94 PRO A N 1
ATOM 729 C CA . PRO A 1 94 ? 18.984 3.256 22.375 1 59.62 94 PRO A CA 1
ATOM 730 C C . PRO A 1 94 ? 19.156 4.594 23.094 1 59.62 94 PRO A C 1
ATOM 732 O O . PRO A 1 94 ? 20.172 4.828 23.75 1 59.62 94 PRO A O 1
ATOM 735 N N . GLN A 1 95 ? 18.453 5.586 22.656 1 59.94 95 GLN A N 1
ATOM 736 C CA . GLN A 1 95 ? 18.547 6.91 23.281 1 59.94 95 GLN A CA 1
ATOM 737 C C . GLN A 1 95 ? 17.859 6.926 24.641 1 59.94 95 GLN A C 1
ATOM 739 O O . GLN A 1 95 ? 16.953 6.137 24.906 1 59.94 95 GLN A O 1
ATOM 744 N N . GLN A 1 96 ? 18.422 7.746 25.531 1 60.69 96 GLN A N 1
ATOM 745 C CA . GLN A 1 96 ? 17.953 7.902 26.891 1 60.69 96 GLN A CA 1
ATOM 746 C C . GLN A 1 96 ? 16.562 8.547 26.938 1 60.69 96 GLN A C 1
ATOM 748 O O . GLN A 1 96 ? 15.734 8.203 27.781 1 60.69 96 GLN A O 1
ATOM 753 N N . SER A 1 97 ? 16.359 9.445 25.938 1 66.5 97 SER A N 1
ATOM 754 C CA . SER A 1 97 ? 15.07 10.125 25.969 1 66.5 97 SER A CA 1
ATOM 755 C C . SER A 1 97 ? 13.977 9.266 25.344 1 66.5 97 SER A C 1
ATOM 757 O O . SER A 1 97 ? 14.219 8.578 24.344 1 66.5 97 SER A O 1
ATOM 759 N N . THR A 1 98 ? 12.789 9.32 26 1 72.19 98 THR A N 1
ATOM 760 C CA . THR A 1 98 ? 11.648 8.531 25.547 1 72.19 98 THR A CA 1
ATOM 761 C C . THR A 1 98 ? 10.664 9.406 24.766 1 72.19 98 THR A C 1
ATOM 763 O O . THR A 1 98 ? 9.695 8.906 24.188 1 72.19 98 THR A O 1
ATOM 766 N N . GLU A 1 99 ? 11.039 10.727 24.672 1 80.56 99 GLU A N 1
ATOM 767 C CA . GLU A 1 99 ? 10.109 11.617 23.984 1 80.56 99 GLU A CA 1
ATOM 768 C C . GLU A 1 99 ? 10.234 11.492 22.469 1 80.56 99 GLU A C 1
ATOM 770 O O . GLU A 1 99 ? 11.352 11.43 21.938 1 80.56 99 GLU A O 1
ATOM 775 N N . PRO A 1 100 ? 9.141 11.555 21.859 1 87.56 100 PRO A N 1
ATOM 776 C CA . PRO A 1 100 ? 9.211 11.445 20.406 1 87.56 100 PRO A CA 1
ATOM 777 C C . PRO A 1 100 ? 9.836 12.68 19.75 1 87.56 100 PRO A C 1
ATOM 779 O O . PRO A 1 100 ? 9.625 13.797 20.219 1 87.56 100 PRO A O 1
ATOM 782 N N . ILE A 1 101 ? 10.594 12.508 18.781 1 88.25 101 ILE A N 1
ATOM 783 C CA . ILE A 1 101 ? 11.156 13.602 18 1 88.25 101 ILE A CA 1
ATOM 784 C C . ILE A 1 101 ? 10.266 13.883 16.797 1 88.25 101 ILE A C 1
ATOM 786 O O . ILE A 1 101 ? 10.297 14.977 16.234 1 88.25 101 ILE A O 1
ATOM 790 N N . LEU A 1 102 ? 9.508 12.914 16.359 1 91.5 102 LEU A N 1
ATOM 791 C CA . LEU A 1 102 ? 8.555 13.031 15.258 1 91.5 102 LEU A CA 1
ATOM 792 C C . LEU A 1 102 ? 7.23 12.359 15.617 1 91.5 102 LEU A C 1
ATOM 794 O O . LEU A 1 102 ? 7.211 11.195 16.047 1 91.5 102 LEU A O 1
ATOM 798 N N . GLN A 1 103 ? 6.191 13.117 15.492 1 90.81 103 GLN A N 1
ATOM 799 C CA . GLN A 1 103 ? 4.852 12.562 15.656 1 90.81 103 GLN A CA 1
ATOM 800 C C . GLN A 1 103 ? 4.004 12.789 14.406 1 90.81 103 GLN A C 1
ATOM 802 O O . GLN A 1 103 ? 3.895 13.914 13.922 1 90.81 103 GLN A O 1
ATOM 807 N N . ILE A 1 104 ? 3.49 11.727 13.898 1 93.5 104 ILE A N 1
ATOM 808 C CA . ILE A 1 104 ? 2.598 11.805 12.742 1 93.5 104 ILE A CA 1
ATOM 809 C C . ILE A 1 104 ? 1.218 11.273 13.125 1 93.5 104 ILE A C 1
ATOM 811 O O . ILE A 1 104 ? 1.089 10.133 13.57 1 93.5 104 ILE A O 1
ATOM 815 N N . VAL A 1 105 ? 0.259 12.133 12.992 1 91.88 105 VAL A N 1
ATOM 816 C CA . VAL A 1 105 ? -1.123 11.773 13.281 1 91.88 105 VAL A CA 1
ATOM 817 C C . VAL A 1 105 ? -1.922 11.688 11.984 1 91.88 105 VAL A C 1
ATOM 819 O O . VAL A 1 105 ? -1.928 12.633 11.195 1 91.88 105 VAL A O 1
ATOM 822 N N . LEU A 1 106 ? -2.504 10.562 11.75 1 94.06 106 LEU A N 1
ATOM 823 C CA . LEU A 1 106 ? -3.373 10.367 10.594 1 94.06 106 LEU A CA 1
ATOM 824 C C . LEU A 1 106 ? -4.82 10.172 11.031 1 94.06 106 LEU A C 1
ATOM 826 O O . LEU A 1 106 ? -5.105 9.336 11.891 1 94.06 106 LEU A O 1
ATOM 830 N N . GLN A 1 107 ? -5.684 10.992 10.43 1 91.12 107 GLN A N 1
ATOM 831 C CA . GLN A 1 107 ? -7.086 10.953 10.82 1 91.12 107 GLN A CA 1
ATOM 832 C C . GLN A 1 107 ? -7.984 10.609 9.641 1 91.12 107 GLN A C 1
ATOM 834 O O . GLN A 1 107 ? -7.777 11.102 8.531 1 91.12 107 GLN A O 1
ATOM 839 N N . ASP A 1 108 ? -8.961 9.734 9.898 1 89.44 108 ASP A N 1
ATOM 840 C CA . ASP A 1 108 ? -10.055 9.484 8.969 1 89.44 108 ASP A CA 1
ATOM 841 C C . ASP A 1 108 ? -11.383 9.352 9.703 1 89.44 108 ASP A C 1
ATOM 843 O O . ASP A 1 108 ? -11.406 9.031 10.898 1 89.44 108 ASP A O 1
ATOM 847 N N . PHE A 1 109 ? -12.438 9.68 8.969 1 87.44 109 PHE A N 1
ATOM 848 C CA . PHE A 1 109 ? -13.766 9.539 9.539 1 87.44 109 PHE A CA 1
ATOM 849 C C . PHE A 1 109 ? -14.055 8.086 9.906 1 87.44 109 PHE A C 1
ATOM 851 O O . PHE A 1 109 ? -14.617 7.809 10.969 1 87.44 109 PHE A O 1
ATOM 858 N N . ASN A 1 110 ? -13.609 7.203 9.086 1 83.56 110 ASN A N 1
ATOM 859 C CA . ASN A 1 110 ? -13.953 5.785 9.148 1 83.56 110 ASN A CA 1
ATOM 860 C C . ASN A 1 110 ? -12.836 4.961 9.781 1 83.56 110 ASN A C 1
ATOM 862 O O . ASN A 1 110 ? -11.727 4.902 9.25 1 83.56 110 ASN A O 1
ATOM 866 N N . ARG A 1 111 ? -13.203 4.281 10.789 1 82.81 111 ARG A N 1
ATOM 867 C CA . ARG A 1 111 ? -12.242 3.438 11.5 1 82.81 111 ARG A CA 1
ATOM 868 C C . ARG A 1 111 ? -11.711 2.336 10.594 1 82.81 111 ARG A C 1
ATOM 870 O O . ARG A 1 111 ? -10.531 1.988 10.664 1 82.81 111 ARG A O 1
ATOM 877 N N . ASP A 1 112 ? -12.539 1.751 9.789 1 78.88 112 ASP A N 1
ATOM 878 C CA . ASP A 1 112 ? -12.148 0.637 8.93 1 78.88 112 ASP A CA 1
ATOM 879 C C . ASP A 1 112 ? -11.125 1.081 7.887 1 78.88 112 ASP A C 1
ATOM 881 O O . ASP A 1 112 ? -10.273 0.292 7.469 1 78.88 112 ASP A O 1
ATOM 885 N N . VAL A 1 113 ? -11.188 2.326 7.484 1 82.31 113 VAL A N 1
ATOM 886 C CA . VAL A 1 113 ? -10.203 2.869 6.555 1 82.31 113 VAL A CA 1
ATOM 887 C C . VAL A 1 113 ? -8.82 2.855 7.199 1 82.31 113 VAL A C 1
ATOM 889 O O . VAL A 1 113 ? -7.844 2.422 6.582 1 82.31 113 VAL A O 1
ATOM 892 N N . LEU A 1 114 ? -8.734 3.238 8.422 1 85.38 114 LEU A N 1
ATOM 893 C CA . LEU A 1 114 ? -7.461 3.27 9.133 1 85.38 114 LEU A CA 1
ATOM 894 C C . LEU A 1 114 ? -6.922 1.858 9.352 1 85.38 114 LEU A C 1
ATOM 896 O O . LEU A 1 114 ? -5.727 1.611 9.164 1 85.38 114 LEU A O 1
ATOM 900 N N . LYS A 1 115 ? -7.836 1.01 9.625 1 79.81 115 LYS A N 1
ATOM 901 C CA . LYS A 1 115 ? -7.465 -0.364 9.945 1 79.81 115 LYS A CA 1
ATOM 902 C C . LYS A 1 115 ? -7.062 -1.135 8.695 1 79.81 115 LYS A C 1
ATOM 904 O O . LYS A 1 115 ? -6.098 -1.904 8.711 1 79.81 115 LYS A O 1
ATOM 909 N N . LEU A 1 116 ? -7.781 -0.883 7.633 1 74.5 116 LEU A N 1
ATOM 910 C CA . LEU A 1 116 ? -7.648 -1.767 6.477 1 74.5 116 LEU A CA 1
ATOM 911 C C . LEU A 1 116 ? -6.785 -1.126 5.398 1 74.5 116 LEU A C 1
ATOM 913 O O . LEU A 1 116 ? -6.285 -1.816 4.508 1 74.5 116 LEU A O 1
ATOM 917 N N . LEU A 1 117 ? -6.637 0.158 5.508 1 81.31 117 LEU A N 1
ATOM 918 C CA . LEU A 1 117 ? -5.914 0.822 4.43 1 81.31 117 LEU A CA 1
ATOM 919 C C . LEU A 1 117 ? -4.711 1.585 4.973 1 81.31 117 LEU A C 1
ATOM 921 O O . LEU A 1 117 ? -3.566 1.27 4.637 1 81.31 117 LEU A O 1
ATOM 925 N N . THR A 1 118 ? -4.91 2.426 5.883 1 87.12 118 THR A N 1
ATOM 926 C CA . THR A 1 118 ? -3.875 3.344 6.34 1 87.12 118 THR A CA 1
ATOM 927 C C . THR A 1 118 ? -2.754 2.586 7.043 1 87.12 118 THR A C 1
ATOM 929 O O . THR A 1 118 ? -1.591 2.668 6.641 1 87.12 118 THR A O 1
ATOM 932 N N . PHE A 1 119 ? -3.145 1.84 8.008 1 85.06 119 PHE A N 1
ATOM 933 C CA . PHE A 1 119 ? -2.127 1.171 8.805 1 85.06 119 PHE A CA 1
ATOM 934 C C . PHE A 1 119 ? -1.355 0.158 7.969 1 85.06 119 PHE A C 1
ATOM 936 O O . PHE A 1 119 ? -0.123 0.145 7.98 1 85.06 119 PHE A O 1
ATOM 943 N N . PRO A 1 120 ? -2.064 -0.704 7.234 1 81.94 120 PRO A N 1
ATOM 944 C CA . PRO A 1 120 ? -1.319 -1.639 6.387 1 81.94 120 PRO A CA 1
ATOM 945 C C . PRO A 1 120 ? -0.343 -0.934 5.449 1 81.94 120 PRO A C 1
ATOM 947 O O . PRO A 1 120 ? 0.77 -1.421 5.23 1 81.94 120 PRO A O 1
ATOM 950 N N . ASN A 1 121 ? -0.754 0.193 4.938 1 86.38 121 ASN A N 1
ATOM 951 C CA . ASN A 1 121 ? 0.118 0.938 4.035 1 86.38 121 ASN A CA 1
ATOM 952 C C . ASN A 1 121 ? 1.347 1.477 4.762 1 86.38 121 ASN A C 1
ATOM 954 O O . ASN A 1 121 ? 2.436 1.535 4.188 1 86.38 121 ASN A O 1
ATOM 958 N N . ILE A 1 122 ? 1.181 1.854 6.008 1 90.88 122 ILE A N 1
ATOM 959 C CA . ILE A 1 122 ? 2.307 2.312 6.812 1 90.88 122 ILE A CA 1
ATOM 960 C C . ILE A 1 122 ? 3.291 1.163 7.027 1 90.88 122 ILE A C 1
ATOM 962 O O . ILE A 1 122 ? 4.496 1.328 6.836 1 90.88 122 ILE A O 1
ATOM 966 N N . LEU A 1 123 ? 2.742 0.093 7.375 1 86.88 123 LEU A N 1
ATOM 967 C CA . LEU A 1 123 ? 3.582 -1.074 7.621 1 86.88 123 LEU A CA 1
ATOM 968 C C . LEU A 1 123 ? 4.309 -1.498 6.348 1 86.88 123 LEU A C 1
ATOM 970 O O . LEU A 1 123 ? 5.496 -1.829 6.387 1 86.88 123 LEU A O 1
ATOM 974 N N . LEU A 1 124 ? 3.588 -1.514 5.242 1 87.06 124 LEU A N 1
ATOM 975 C CA . LEU A 1 124 ? 4.188 -1.879 3.965 1 87.06 124 LEU A CA 1
ATOM 976 C C . LEU A 1 124 ? 5.328 -0.933 3.609 1 87.06 124 LEU A C 1
ATOM 978 O O . LEU A 1 124 ? 6.348 -1.362 3.062 1 87.06 124 LEU A O 1
ATOM 982 N N . SER A 1 125 ? 5.137 0.336 3.893 1 91.12 125 SER A N 1
ATOM 983 C CA . SER A 1 125 ? 6.203 1.292 3.617 1 91.12 125 SER A CA 1
ATOM 984 C C . SER A 1 125 ? 7.473 0.941 4.387 1 91.12 125 SER A C 1
ATOM 986 O O . SER A 1 125 ? 8.578 1.098 3.869 1 91.12 125 SER A O 1
ATOM 988 N N . TYR A 1 126 ? 7.293 0.464 5.609 1 91.44 126 TYR A N 1
ATOM 989 C CA . TYR A 1 126 ? 8.422 0.008 6.414 1 91.44 126 TYR A CA 1
ATOM 990 C C . TYR A 1 126 ? 9.062 -1.229 5.801 1 91.44 126 TYR A C 1
ATOM 992 O O . TYR A 1 126 ? 10.289 -1.315 5.703 1 91.44 126 TYR A O 1
ATOM 1000 N N . ILE A 1 127 ? 8.242 -2.117 5.387 1 88.38 127 ILE A N 1
ATOM 1001 C CA . ILE A 1 127 ? 8.719 -3.365 4.805 1 88.38 127 ILE A CA 1
ATOM 1002 C C . ILE A 1 127 ? 9.484 -3.072 3.518 1 88.38 127 ILE A C 1
ATOM 1004 O O . ILE A 1 127 ? 10.547 -3.652 3.273 1 88.38 127 ILE A O 1
ATOM 1008 N N . TYR A 1 128 ? 8.945 -2.146 2.699 1 88.75 128 TYR A N 1
ATOM 1009 C CA . TYR A 1 128 ? 9.625 -1.76 1.468 1 88.75 128 TYR A CA 1
ATOM 1010 C C . TYR A 1 128 ? 11.016 -1.207 1.762 1 88.75 128 TYR A C 1
ATOM 1012 O O . TYR A 1 128 ? 11.992 -1.572 1.099 1 88.75 128 TYR A O 1
ATOM 1020 N N . ALA A 1 129 ? 11.055 -0.364 2.725 1 89 129 ALA A N 1
ATOM 1021 C CA . ALA A 1 129 ? 12.328 0.237 3.104 1 89 129 ALA A CA 1
ATOM 1022 C C . ALA A 1 129 ? 13.328 -0.829 3.555 1 89 129 ALA A C 1
ATOM 1024 O O . ALA A 1 129 ? 14.5 -0.794 3.17 1 89 129 ALA A O 1
ATOM 1025 N N . LYS A 1 130 ? 12.859 -1.761 4.297 1 86.5 130 LYS A N 1
ATOM 1026 C CA . LYS A 1 130 ? 13.703 -2.834 4.82 1 86.5 130 LYS A CA 1
ATOM 1027 C C . LYS A 1 130 ? 14.203 -3.742 3.701 1 86.5 130 LYS A C 1
ATOM 1029 O O . LYS A 1 130 ? 15.359 -4.16 3.705 1 86.5 130 LYS A O 1
ATOM 1034 N N . LEU A 1 131 ? 13.359 -4.039 2.809 1 83 131 LEU A N 1
ATOM 1035 C CA . LEU A 1 131 ? 13.664 -4.953 1.714 1 83 131 LEU A CA 1
ATOM 1036 C C . LEU A 1 131 ? 14.805 -4.418 0.854 1 83 131 LEU A C 1
ATOM 1038 O O . LEU A 1 131 ? 15.609 -5.191 0.34 1 83 131 LEU A O 1
ATOM 1042 N N . LEU A 1 132 ? 14.891 -3.188 0.696 1 80.38 132 LEU A N 1
ATOM 1043 C CA . LEU A 1 132 ? 15.891 -2.58 -0.179 1 80.38 132 LEU A CA 1
ATOM 1044 C C . LEU A 1 132 ? 17.25 -2.551 0.495 1 80.38 132 LEU A C 1
ATOM 1046 O O . LEU A 1 132 ? 18.281 -2.566 -0.181 1 80.38 132 LEU A O 1
ATOM 1050 N N . LEU A 1 133 ? 17.234 -2.514 1.696 1 77.56 133 LEU A N 1
ATOM 1051 C CA . LEU A 1 133 ? 18.5 -2.422 2.418 1 77.56 133 LEU A CA 1
ATOM 1052 C C . LEU A 1 133 ? 19.062 -3.809 2.693 1 77.56 133 LEU A C 1
ATOM 1054 O O . LEU A 1 133 ? 20.281 -3.965 2.859 1 77.56 133 LEU A O 1
ATOM 1058 N N . THR A 1 134 ? 18.266 -4.773 2.824 1 65.19 134 THR A N 1
ATOM 1059 C CA . THR A 1 134 ? 18.75 -6.141 2.992 1 65.19 134 THR A CA 1
ATOM 1060 C C . THR A 1 134 ? 19.406 -6.641 1.71 1 65.19 134 THR A C 1
ATOM 1062 O O . THR A 1 134 ? 20.391 -7.387 1.761 1 65.19 134 THR A O 1
ATOM 1065 N N . ASN A 1 135 ? 18.984 -6.207 0.536 1 56.19 135 ASN A N 1
ATOM 1066 C CA . ASN A 1 135 ? 19.562 -6.641 -0.731 1 56.19 135 ASN A CA 1
ATOM 1067 C C . ASN A 1 135 ? 20.844 -5.887 -1.044 1 56.19 135 ASN A C 1
ATOM 1069 O O . ASN A 1 135 ? 21.766 -6.441 -1.661 1 56.19 135 ASN A O 1
ATOM 1073 N N . ASP A 1 136 ? 21.016 -4.574 -0.825 1 50.94 136 ASP A N 1
ATOM 1074 C CA . ASP A 1 136 ? 22.234 -3.803 -1.08 1 50.94 136 ASP A CA 1
ATOM 1075 C C . ASP A 1 136 ? 23.391 -4.312 -0.233 1 50.94 136 ASP A C 1
ATOM 1077 O O . ASP A 1 136 ? 24.547 -4.266 -0.663 1 50.94 136 ASP A O 1
ATOM 1081 N N . GLN A 1 137 ? 23.234 -4.625 0.898 1 44.78 137 GLN A N 1
ATOM 1082 C CA . GLN A 1 137 ? 24.359 -5.164 1.672 1 44.78 137 GLN A CA 1
ATOM 1083 C C . GLN A 1 137 ? 24.875 -6.457 1.056 1 44.78 137 GLN A C 1
ATOM 1085 O O . GLN A 1 137 ? 26.047 -6.793 1.21 1 44.78 137 GLN A O 1
ATOM 1090 N N . LYS A 1 138 ? 24.078 -7.164 0.265 1 41.38 138 LYS A N 1
ATOM 1091 C CA . LYS A 1 138 ? 24.609 -8.359 -0.378 1 41.38 138 LYS A CA 1
ATOM 1092 C C . LYS A 1 138 ? 25.344 -8.008 -1.668 1 41.38 138 LYS A C 1
ATOM 1094 O O . LYS A 1 138 ? 26.141 -8.805 -2.174 1 41.38 138 LYS A O 1
ATOM 1099 N N . GLY A 1 139 ? 25.156 -6.969 -2.383 1 37.34 139 GLY A N 1
ATOM 1100 C CA . GLY A 1 139 ? 25.891 -6.668 -3.607 1 37.34 139 GLY A CA 1
ATOM 1101 C C . GLY A 1 139 ? 27.297 -6.188 -3.359 1 37.34 139 GLY A C 1
ATOM 1102 O O . GLY A 1 139 ? 28.094 -6.039 -4.297 1 37.34 139 GLY A O 1
ATOM 1103 N N . ASN A 1 140 ? 27.609 -5.348 -2.475 1 34.56 140 ASN A N 1
ATOM 1104 C CA . ASN A 1 140 ? 29 -4.871 -2.449 1 34.56 140 ASN A CA 1
ATOM 1105 C C . ASN A 1 140 ? 29.953 -5.953 -1.951 1 34.56 140 ASN A C 1
ATOM 1107 O O . ASN A 1 140 ? 31.094 -5.66 -1.598 1 34.56 140 ASN A O 1
ATOM 1111 N N . SER A 1 141 ? 29.625 -6.945 -1.146 1 31.66 141 SER A N 1
ATOM 1112 C CA . SER A 1 141 ? 30.828 -7.766 -0.967 1 31.66 141 SER A CA 1
ATOM 1113 C C . SER A 1 141 ? 31.328 -8.312 -2.301 1 31.66 141 SER A C 1
ATOM 1115 O O . SER A 1 141 ? 30.531 -8.5 -3.232 1 31.66 141 SER A O 1
ATOM 1117 N N . ASN A 1 142 ? 32.75 -8.477 -2.639 1 29.95 142 ASN A N 1
ATOM 1118 C CA . ASN A 1 142 ? 33.562 -9.148 -3.639 1 29.95 142 ASN A CA 1
ATOM 1119 C C . ASN A 1 142 ? 32.844 -10.367 -4.223 1 29.95 142 ASN A C 1
ATOM 1121 O O . ASN A 1 142 ? 31.922 -10.891 -3.619 1 29.95 142 ASN A O 1
ATOM 1125 N N . HIS A 1 143 ? 33.594 -11.211 -5.457 1 31.58 143 HIS A N 1
ATOM 1126 C CA . HIS A 1 14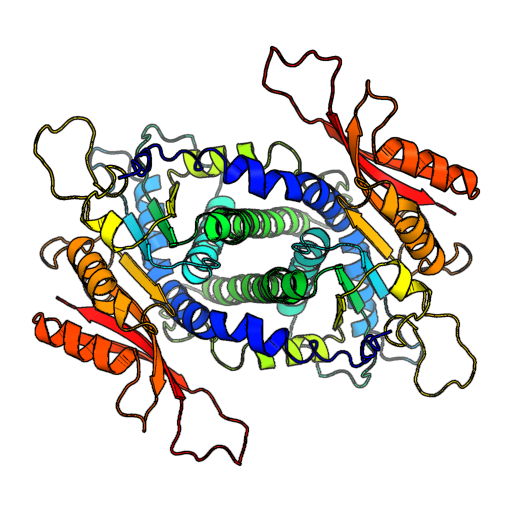3 ? 33.438 -12.383 -6.316 1 31.58 143 HIS A CA 1
ATOM 1127 C C . HIS A 1 143 ? 32.812 -13.547 -5.555 1 31.58 143 HIS A C 1
ATOM 1129 O O . HIS A 1 143 ? 31.922 -14.227 -6.07 1 31.58 143 HIS A O 1
ATOM 1135 N N . ASP A 1 144 ? 33.625 -14.32 -4.703 1 30.45 144 ASP A N 1
ATOM 1136 C CA . ASP A 1 144 ? 33.719 -15.734 -4.359 1 30.45 144 ASP A CA 1
ATOM 1137 C C . ASP A 1 144 ? 32.594 -16.141 -3.398 1 30.45 144 ASP A C 1
ATOM 1139 O O . ASP A 1 144 ? 32.406 -17.328 -3.127 1 30.45 144 ASP A O 1
ATOM 1143 N N . GLU A 1 145 ? 32.438 -15.312 -2.307 1 31.14 145 GLU A N 1
ATOM 1144 C CA . GLU A 1 145 ? 31.688 -16.109 -1.352 1 31.14 145 GLU A CA 1
ATOM 1145 C C . GLU A 1 145 ? 30.188 -16.094 -1.677 1 31.14 145 GLU A C 1
ATOM 1147 O O . GLU A 1 145 ? 29.625 -15.031 -1.947 1 31.14 145 GLU A O 1
ATOM 1152 N N . PRO A 1 146 ? 29.609 -17.172 -2.014 1 31.3 146 PRO A N 1
ATOM 1153 C CA . PRO A 1 146 ? 28.219 -17.5 -2.33 1 31.3 146 PRO A CA 1
ATOM 1154 C C . PRO A 1 146 ? 27.219 -16.703 -1.494 1 31.3 146 PRO A C 1
ATOM 1156 O O . PRO A 1 146 ? 27.484 -16.406 -0.329 1 31.3 146 PRO A O 1
ATOM 1159 N N . LEU A 1 147 ? 26.578 -15.727 -2.078 1 32.75 147 LEU A N 1
ATOM 1160 C CA . LEU A 1 147 ? 25.406 -15.195 -1.392 1 32.75 147 LEU A CA 1
ATOM 1161 C C . LEU A 1 147 ? 24.922 -16.156 -0.306 1 32.75 147 LEU A C 1
ATOM 1163 O O . LEU A 1 147 ? 24.719 -17.344 -0.569 1 32.75 147 LEU A O 1
ATOM 1167 N N . ASP A 1 148 ? 25.469 -16.031 0.866 1 31.28 148 ASP A N 1
ATOM 1168 C CA . ASP A 1 148 ? 24.875 -16.906 1.869 1 31.28 148 ASP A CA 1
ATOM 1169 C C . ASP A 1 148 ? 23.359 -16.984 1.701 1 31.28 148 ASP A C 1
ATOM 1171 O 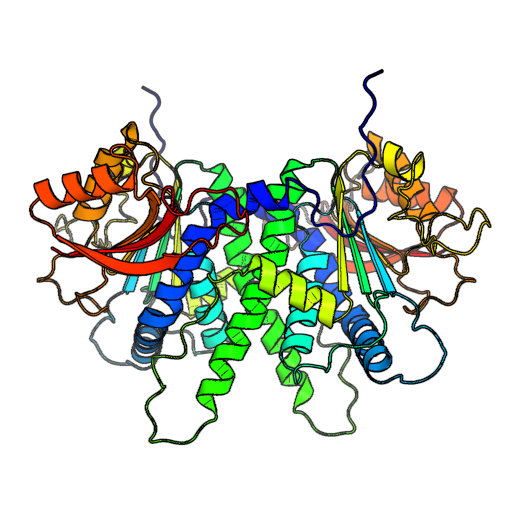O . ASP A 1 148 ? 22.65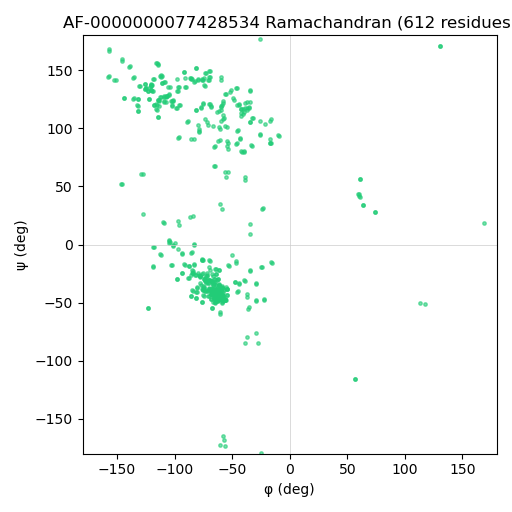6 -15.984 1.855 1 31.28 148 ASP A O 1
ATOM 1175 N N . PRO A 1 149 ? 22.828 -17.719 0.825 1 33.56 149 PRO A N 1
ATOM 1176 C CA . PRO A 1 149 ? 21.406 -18.062 0.654 1 33.56 149 PRO A CA 1
ATOM 1177 C C . PRO A 1 149 ? 20.609 -17.953 1.954 1 33.56 149 PRO A C 1
ATOM 1179 O O . PRO A 1 149 ? 19.391 -18.062 1.94 1 33.56 149 PRO A O 1
ATOM 1182 N N . THR A 1 150 ? 21.328 -17.969 3.047 1 32.84 150 THR A N 1
ATOM 1183 C CA . THR A 1 150 ? 20.688 -18.109 4.352 1 32.84 150 THR A CA 1
ATOM 1184 C C . THR A 1 150 ? 20.156 -16.766 4.844 1 32.84 150 THR A C 1
ATOM 1186 O O . THR A 1 150 ? 19.531 -16.688 5.902 1 32.84 150 THR A O 1
ATOM 1189 N N . ALA A 1 151 ? 20.656 -15.688 4.48 1 35.03 151 ALA A N 1
ATOM 1190 C CA . ALA A 1 151 ? 20.141 -14.5 5.137 1 35.03 151 ALA A CA 1
ATOM 1191 C C . ALA A 1 151 ? 18.672 -14.273 4.785 1 35.03 151 ALA A C 1
ATOM 1193 O O . ALA A 1 151 ? 18.344 -13.742 3.717 1 35.03 151 ALA A O 1
ATOM 1194 N N . ASP A 1 152 ? 17.703 -15.062 5.172 1 41.78 152 ASP A N 1
ATOM 1195 C CA . ASP A 1 152 ? 16.234 -15.18 5.109 1 41.78 152 ASP A CA 1
ATOM 1196 C C . ASP A 1 152 ? 15.57 -13.844 5.414 1 41.78 152 ASP A C 1
ATOM 1198 O O . ASP A 1 152 ? 15.945 -13.156 6.371 1 41.78 152 ASP A O 1
ATOM 1202 N N . LEU A 1 153 ? 15.195 -13.133 4.492 1 47.41 153 LEU A N 1
ATOM 1203 C CA . LEU A 1 153 ? 14.32 -11.992 4.738 1 47.41 153 LEU A CA 1
ATOM 1204 C C . LEU A 1 153 ? 13.367 -12.281 5.898 1 47.41 153 LEU A C 1
ATOM 1206 O O . LEU A 1 153 ? 12.523 -13.172 5.809 1 47.41 153 LEU A O 1
ATOM 1210 N N . GLU A 1 154 ? 13.773 -12.039 7.188 1 51.75 154 GLU A N 1
ATOM 1211 C CA . GLU A 1 154 ? 13.039 -12.195 8.438 1 51.75 154 GLU A CA 1
ATOM 1212 C C . GLU A 1 154 ? 11.781 -11.336 8.453 1 51.75 154 GLU A C 1
ATOM 1214 O O . GLU A 1 154 ? 11.492 -10.656 9.438 1 51.75 154 GLU A O 1
ATOM 1219 N N . ILE A 1 155 ? 11.203 -11.117 7.305 1 53.5 155 ILE A N 1
ATOM 1220 C CA . ILE A 1 155 ? 10.016 -10.266 7.32 1 53.5 155 ILE A CA 1
ATOM 1221 C C . ILE A 1 155 ? 9 -10.82 8.312 1 53.5 155 ILE A C 1
ATOM 1223 O O . ILE A 1 155 ? 8.336 -10.055 9.023 1 53.5 155 ILE A O 1
ATOM 1227 N N . SER A 1 156 ? 8.789 -12.258 8.469 1 56.12 156 SER A N 1
ATOM 1228 C CA . SER A 1 156 ? 7.625 -12.781 9.172 1 56.12 156 SER A CA 1
ATOM 1229 C C . SER A 1 156 ? 7.859 -12.836 10.672 1 56.12 156 SER A C 1
ATOM 1231 O O . SER A 1 156 ? 6.914 -12.773 11.461 1 56.12 156 SER A O 1
ATOM 1233 N N . ASP A 1 157 ? 9.156 -12.922 11.094 1 57.78 157 ASP A N 1
ATOM 1234 C CA . ASP A 1 157 ? 9.148 -12.992 12.555 1 57.78 157 ASP A CA 1
ATOM 1235 C C . ASP A 1 157 ? 8.422 -11.789 13.156 1 57.78 157 ASP A C 1
ATOM 1237 O O . ASP A 1 157 ? 8.008 -10.883 12.438 1 57.78 157 ASP A O 1
ATOM 1241 N N . ASP A 1 158 ? 8.336 -11.492 14.328 1 67.56 158 ASP A N 1
ATOM 1242 C CA . ASP A 1 158 ? 7.469 -10.516 14.984 1 67.56 158 ASP A CA 1
ATOM 1243 C C . ASP A 1 158 ? 7.609 -9.141 14.344 1 67.56 158 ASP A C 1
ATOM 1245 O O . ASP A 1 158 ? 8.344 -8.289 14.852 1 67.56 158 ASP A O 1
ATOM 1249 N N . LEU A 1 159 ? 7.223 -9.078 12.961 1 74 159 LEU A N 1
ATOM 1250 C CA . LEU A 1 159 ? 7.25 -7.832 12.203 1 74 159 LEU A CA 1
ATOM 1251 C C . LEU A 1 159 ? 6.633 -6.695 13.008 1 74 159 LEU A C 1
ATOM 1253 O O . LEU A 1 159 ? 7.148 -5.574 13.008 1 74 159 LEU A O 1
ATOM 1257 N N . LYS A 1 160 ? 5.609 -7.062 13.641 1 74.12 160 LYS A N 1
ATOM 1258 C CA . LYS A 1 160 ? 4.957 -6.047 14.461 1 74.12 160 LYS A CA 1
ATOM 1259 C C . LYS A 1 160 ? 5.887 -5.547 15.562 1 74.12 160 LYS A C 1
ATOM 1261 O O . LYS A 1 160 ? 6.016 -4.34 15.773 1 74.12 160 LYS A O 1
ATOM 1266 N N . GLN A 1 161 ? 6.438 -6.488 16.156 1 79.06 161 GLN A N 1
ATOM 1267 C CA . GLN A 1 161 ? 7.336 -6.125 17.25 1 79.06 161 GLN A CA 1
ATOM 1268 C C . GLN A 1 161 ? 8.57 -5.398 16.719 1 79.06 161 GLN A C 1
ATOM 1270 O O . GLN A 1 161 ? 9.039 -4.438 17.344 1 79.06 161 GLN A O 1
ATOM 1275 N N . GLU A 1 162 ? 9.039 -5.879 15.672 1 84.06 162 GLU A N 1
ATOM 1276 C CA . GLU A 1 162 ? 10.188 -5.23 15.047 1 84.06 162 GLU A CA 1
ATOM 1277 C C . GLU A 1 162 ? 9.867 -3.789 14.656 1 84.06 162 GLU A C 1
ATOM 1279 O O . GLU A 1 162 ? 10.672 -2.885 14.875 1 84.06 162 GLU A O 1
ATOM 1284 N N . PHE A 1 163 ? 8.711 -3.664 14.117 1 87.56 163 PHE A N 1
ATOM 1285 C CA . PHE A 1 163 ? 8.273 -2.338 13.688 1 87.56 163 PHE A CA 1
ATOM 1286 C C . PHE A 1 163 ? 8.094 -1.417 14.891 1 87.56 163 PHE A C 1
ATOM 1288 O O . PHE A 1 163 ? 8.555 -0.271 14.875 1 87.56 163 PHE A O 1
ATOM 1295 N N . LYS A 1 164 ? 7.535 -1.924 15.898 1 85.12 164 LYS A N 1
ATOM 1296 C CA . LYS A 1 164 ? 7.34 -1.154 17.125 1 85.12 164 LYS A CA 1
ATOM 1297 C C . LYS A 1 164 ? 8.68 -0.753 17.734 1 85.12 164 LYS A C 1
ATOM 1299 O O . LYS A 1 164 ? 8.852 0.389 18.172 1 85.12 164 LYS A O 1
ATOM 1304 N N . THR A 1 165 ? 9.547 -1.646 17.812 1 86.75 165 THR A N 1
ATOM 1305 C CA . THR A 1 165 ? 10.875 -1.382 18.359 1 86.75 165 THR A CA 1
ATOM 1306 C C . THR A 1 165 ? 11.609 -0.339 17.516 1 86.75 165 THR A C 1
ATOM 1308 O O . THR A 1 165 ? 12.258 0.559 18.047 1 86.75 165 THR A O 1
ATOM 1311 N N . PHE A 1 166 ? 11.453 -0.492 16.266 1 89.88 166 PHE A N 1
ATOM 1312 C CA . PHE A 1 166 ? 12.055 0.463 15.336 1 89.88 166 PHE A CA 1
ATOM 1313 C C . PHE A 1 166 ? 11.547 1.874 15.609 1 89.88 166 PHE A C 1
ATOM 1315 O O . PHE A 1 166 ? 12.336 2.816 15.695 1 89.88 166 PHE A O 1
ATOM 1322 N N . LEU A 1 167 ? 10.25 2.008 15.695 1 90.75 167 LEU A N 1
ATOM 1323 C CA . LEU A 1 167 ? 9.664 3.312 15.961 1 90.75 167 LEU A CA 1
ATOM 1324 C C . LEU A 1 167 ? 10.156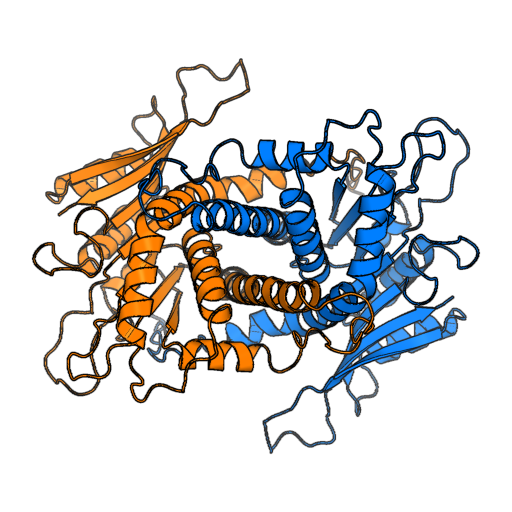 3.871 17.297 1 90.75 167 LEU A C 1
ATOM 1326 O O . LEU A 1 167 ? 10.523 5.043 17.391 1 90.75 167 LEU A O 1
ATOM 1330 N N . ARG A 1 168 ? 10.18 3.021 18.266 1 88.62 168 ARG A N 1
ATOM 1331 C CA . ARG A 1 168 ? 10.625 3.424 19.594 1 88.62 168 ARG A CA 1
ATOM 1332 C C . ARG A 1 168 ? 12.078 3.879 19.578 1 88.62 168 ARG A C 1
ATOM 1334 O O . ARG A 1 168 ? 12.414 4.945 20.094 1 88.62 168 ARG A O 1
ATOM 1341 N N . ASP A 1 169 ? 12.883 3.123 19 1 88.25 169 ASP A N 1
ATOM 1342 C CA . ASP A 1 169 ? 14.312 3.393 18.969 1 88.25 169 ASP A CA 1
ATOM 1343 C C . ASP A 1 169 ? 14.617 4.684 18.203 1 88.25 169 ASP A C 1
ATOM 1345 O O . ASP A 1 169 ? 15.617 5.348 18.484 1 88.25 169 ASP A O 1
ATOM 1349 N N . ASN A 1 170 ? 13.781 5.027 17.344 1 89.88 170 ASN A N 1
ATOM 1350 C CA . ASN A 1 170 ? 13.992 6.234 16.562 1 89.88 170 ASN A CA 1
ATOM 1351 C C . ASN A 1 170 ? 13.102 7.379 17.031 1 89.88 170 ASN A C 1
ATOM 1353 O O . ASN A 1 170 ? 13.023 8.422 16.375 1 89.88 170 ASN A O 1
ATOM 1357 N N . ARG A 1 171 ? 12.383 7.07 18.047 1 89.81 171 ARG A N 1
ATOM 1358 C CA . ARG A 1 171 ? 11.547 8.07 18.703 1 89.81 171 ARG A CA 1
ATOM 1359 C C . ARG A 1 171 ? 10.523 8.656 17.734 1 89.81 171 ARG A C 1
ATOM 1361 O O . ARG A 1 171 ? 10.359 9.875 17.672 1 89.81 171 ARG A O 1
ATOM 1368 N N . ILE A 1 172 ? 9.922 7.828 16.969 1 91.31 172 ILE A N 1
ATOM 1369 C CA . ILE A 1 172 ? 8.836 8.172 16.062 1 91.31 172 ILE A CA 1
ATOM 1370 C C . ILE A 1 172 ? 7.504 7.676 16.625 1 91.31 172 ILE A C 1
ATOM 1372 O O . ILE A 1 172 ? 7.395 6.52 17.047 1 91.31 172 ILE A O 1
ATOM 1376 N N . ASP A 1 173 ? 6.602 8.602 16.656 1 90.94 173 ASP A N 1
ATOM 1377 C CA . ASP A 1 173 ? 5.266 8.281 17.141 1 90.94 173 ASP A CA 1
ATOM 1378 C C . ASP A 1 173 ? 4.227 8.43 16.031 1 90.94 173 ASP A C 1
ATOM 1380 O O . ASP A 1 173 ? 4.051 9.516 15.484 1 90.94 173 ASP A O 1
ATOM 1384 N N . ILE A 1 174 ? 3.596 7.324 15.664 1 92.25 174 ILE A N 1
ATOM 1385 C CA . ILE A 1 174 ? 2.527 7.344 14.672 1 92.25 174 ILE A CA 1
ATOM 1386 C C . ILE A 1 174 ? 1.187 7.074 15.352 1 92.25 174 ILE A C 1
ATOM 1388 O O . ILE A 1 174 ? 1.017 6.055 16.016 1 92.25 174 ILE A O 1
ATOM 1392 N N . ARG A 1 175 ? 0.246 7.984 15.086 1 89.12 175 ARG A N 1
ATOM 1393 C CA . ARG A 1 175 ? -1.067 7.859 15.703 1 89.12 175 ARG A CA 1
ATOM 1394 C C . ARG A 1 175 ? -2.174 7.871 14.656 1 89.12 175 ARG A C 1
ATOM 1396 O O . ARG A 1 175 ? -2.111 8.633 13.688 1 89.12 175 ARG A O 1
ATOM 1403 N N . LEU A 1 176 ? -3.117 6.984 14.898 1 89.56 176 LEU A N 1
ATOM 1404 C CA . LEU A 1 176 ? -4.301 6.922 14.039 1 89.56 176 LEU A CA 1
ATOM 1405 C C . LEU A 1 176 ? -5.551 7.309 14.82 1 89.56 176 LEU A C 1
ATOM 1407 O O . LEU A 1 176 ? -5.836 6.738 15.875 1 89.56 176 LEU A O 1
ATOM 1411 N N . ILE A 1 177 ? -6.25 8.297 14.289 1 87.06 177 ILE A N 1
ATOM 1412 C CA . ILE A 1 177 ? -7.453 8.781 14.961 1 87.06 177 ILE A CA 1
ATOM 1413 C C . ILE A 1 177 ? -8.648 8.688 14.008 1 87.06 177 ILE A C 1
ATOM 1415 O O . ILE A 1 177 ? -8.539 9.047 12.836 1 87.06 177 ILE A O 1
ATOM 1419 N N . TYR A 1 178 ? -9.75 8.117 14.516 1 85.88 178 TYR A N 1
ATOM 1420 C CA . TYR A 1 178 ? -10.938 8.039 13.672 1 85.88 178 TYR A CA 1
ATOM 1421 C C . TYR A 1 178 ? -12.07 8.891 14.242 1 85.88 178 TYR A C 1
ATOM 1423 O O . TYR A 1 178 ? -12.109 9.156 15.445 1 85.88 178 TYR A O 1
ATOM 1431 N N . GLY A 1 179 ? -13.023 9.352 13.383 1 85.44 179 GLY A N 1
ATOM 1432 C CA . GLY A 1 179 ? -14.203 10.086 13.797 1 85.44 179 GLY A CA 1
ATOM 1433 C C . GLY A 1 179 ? -14.43 11.359 13 1 85.44 179 GLY A C 1
ATOM 1434 O O . GLY A 1 179 ? -13.555 11.773 12.234 1 85.44 179 GLY A O 1
ATOM 1435 N N . PRO A 1 180 ? -15.523 11.906 13.203 1 86.5 180 PRO A N 1
ATOM 1436 C CA . PRO A 1 180 ? -15.82 13.148 12.492 1 86.5 180 PRO A CA 1
ATOM 1437 C C . PRO A 1 180 ? -14.969 14.32 12.984 1 86.5 180 PRO A C 1
ATOM 1439 O O . PRO A 1 180 ? -14.586 14.359 14.148 1 86.5 180 PRO A O 1
ATOM 1442 N N . TRP A 1 181 ? -14.68 15.258 12.07 1 89.38 181 TRP A N 1
ATOM 1443 C CA . TRP A 1 181 ? -13.852 16.422 12.383 1 89.38 181 TRP A CA 1
ATOM 1444 C C . TRP A 1 181 ? -14.461 17.234 13.516 1 89.38 181 TRP A C 1
ATOM 1446 O O . TRP A 1 181 ? -13.742 17.766 14.375 1 89.38 181 TRP A O 1
ATOM 1456 N N . LYS A 1 182 ? -15.797 17.312 13.547 1 84.75 182 LYS A N 1
ATOM 1457 C CA . LYS A 1 182 ? -16.5 18.062 14.586 1 84.75 182 LYS A CA 1
ATOM 1458 C C . LYS A 1 182 ? -16.172 17.531 15.977 1 84.75 182 LYS A C 1
ATOM 1460 O O . LYS A 1 182 ? -15.984 18.297 16.922 1 84.75 182 LYS A O 1
ATOM 1465 N N . ALA A 1 183 ? -16.031 16.297 16.109 1 81.38 183 ALA A N 1
ATOM 1466 C CA . ALA A 1 183 ? -15.742 15.672 17.391 1 81.38 183 ALA A CA 1
ATOM 1467 C C . ALA A 1 183 ? -14.297 15.914 17.797 1 81.38 183 ALA A C 1
ATOM 1469 O O . ALA A 1 183 ? -13.977 15.945 19 1 81.38 183 ALA A O 1
ATOM 1470 N N . LEU A 1 184 ? -13.461 16.047 16.859 1 80.19 184 LEU A N 1
ATOM 1471 C CA . LEU A 1 184 ? -12.039 16.172 17.141 1 80.19 184 LEU A CA 1
ATOM 1472 C C . LEU A 1 184 ? -11.719 17.562 17.688 1 80.19 184 LEU A C 1
ATOM 1474 O O . LEU A 1 184 ? -10.836 17.703 18.547 1 80.19 184 LEU A O 1
ATOM 1478 N N . TYR A 1 185 ? -12.305 18.562 17.25 1 74.31 185 TYR A N 1
ATOM 1479 C CA . TYR A 1 185 ? -11.945 19.875 17.781 1 74.31 185 TYR A CA 1
ATOM 1480 C C . TYR A 1 185 ? -12.766 20.203 19.031 1 74.31 185 TYR A C 1
ATOM 1482 O O . TYR A 1 185 ? -12.391 21.078 19.812 1 74.31 185 TYR A O 1
ATOM 1490 N N . LYS A 1 186 ? -13.914 19.484 19.234 1 68.88 186 LYS A N 1
ATOM 1491 C CA . LYS A 1 186 ? -14.664 19.688 20.469 1 68.88 186 LYS A CA 1
ATOM 1492 C C . LYS A 1 186 ? -14 18.969 21.641 1 68.88 186 LYS A C 1
ATOM 1494 O O . LYS A 1 186 ? -14.031 19.438 22.781 1 68.88 186 LYS A O 1
ATOM 1499 N N . SER A 1 187 ? -13.391 17.781 21.391 1 61.91 187 SER A N 1
ATOM 1500 C CA . SER A 1 187 ? -12.719 16.969 22.406 1 61.91 187 SER A CA 1
ATOM 1501 C C . SER A 1 187 ? -11.305 16.609 21.969 1 61.91 187 SER A C 1
ATOM 1503 O O . SER A 1 187 ? -11.031 15.453 21.625 1 61.91 187 SER A O 1
ATOM 1505 N N . LEU A 1 188 ? -10.445 17.531 21.75 1 59.09 188 LEU A N 1
ATOM 1506 C CA . LEU A 1 188 ? -9.109 17.203 21.234 1 59.09 188 LEU A CA 1
ATOM 1507 C C . LEU A 1 188 ? -8.422 16.203 22.156 1 59.09 188 LEU A C 1
ATOM 1509 O O . LEU A 1 188 ? -8.172 16.484 23.328 1 59.09 188 LEU A O 1
ATOM 1513 N N . PRO A 1 189 ? -8.414 15.031 21.781 1 56.28 189 PRO A N 1
ATOM 1514 C CA . PRO A 1 189 ? -7.723 14.039 22.594 1 56.28 189 PRO A CA 1
ATOM 1515 C C . PRO A 1 189 ? -6.336 14.508 23.047 1 56.28 189 PRO A C 1
ATOM 1517 O O . PRO A 1 189 ? -5.703 15.312 22.359 1 56.28 189 PRO A O 1
ATOM 1520 N N . PRO A 1 190 ? -6.074 14.273 24.328 1 53.47 190 PRO A N 1
ATOM 1521 C CA . PRO A 1 190 ? -4.75 14.664 24.828 1 53.47 190 PRO A CA 1
ATOM 1522 C C . PRO A 1 190 ? -3.635 14.375 23.828 1 53.47 190 PRO A C 1
ATOM 1524 O O . PRO A 1 190 ? -2.617 15.078 23.812 1 53.47 190 PRO A O 1
ATOM 1527 N N . THR A 1 191 ? -3.873 13.312 23.031 1 52.94 191 THR A N 1
ATOM 1528 C CA . THR A 1 191 ? -2.893 12.922 22.031 1 52.94 191 THR A CA 1
ATOM 1529 C C . THR A 1 191 ? -2.68 14.039 21.016 1 52.94 191 THR A C 1
ATOM 1531 O O . THR A 1 191 ? -1.601 14.164 20.438 1 52.94 191 THR A O 1
ATOM 1534 N N . LEU A 1 192 ? -3.742 14.617 20.812 1 55.62 192 LEU A N 1
ATOM 1535 C CA . LEU A 1 192 ? -3.637 15.773 19.922 1 55.62 192 LEU A CA 1
ATOM 1536 C C . LEU A 1 192 ? -3.186 17.016 20.688 1 55.62 192 LEU A C 1
ATOM 1538 O O . LEU A 1 192 ? -2.672 17.953 20.078 1 55.62 192 LEU A O 1
ATOM 1542 N N . SER A 1 193 ? -3.393 16.828 22.109 1 48 193 SER A N 1
ATOM 1543 C CA . SER A 1 193 ? -2.973 17.938 22.953 1 48 193 SER A CA 1
ATOM 1544 C C . SER A 1 193 ? -1.508 17.797 23.359 1 48 193 SER A C 1
ATOM 1546 O O . SER A 1 193 ? -1.034 16.688 23.625 1 48 193 SER A O 1
ATOM 1548 N N . ALA A 1 194 ? -0.575 18.453 22.922 1 42.5 194 ALA A N 1
ATOM 1549 C CA . ALA A 1 194 ? 0.835 18.516 23.297 1 42.5 194 ALA A CA 1
ATOM 1550 C C . ALA A 1 194 ? 1.014 18.328 24.797 1 42.5 194 ALA A C 1
ATOM 1552 O O . ALA A 1 194 ? 2.076 18.625 25.344 1 42.5 194 ALA A O 1
ATOM 1553 N N . VAL A 1 195 ? 0.122 17.812 25.641 1 36.5 195 VAL A N 1
ATOM 1554 C CA . VAL A 1 195 ? 0.296 18.094 27.062 1 36.5 195 VAL A CA 1
ATOM 1555 C C . VAL A 1 195 ? 1.381 17.172 27.625 1 36.5 195 VAL A C 1
ATOM 1557 O O . VAL A 1 195 ? 1.298 15.953 27.516 1 36.5 195 VAL A O 1
ATOM 1560 N N . SER A 1 196 ? 2.621 17.578 27.812 1 35.47 196 SER A N 1
ATOM 1561 C CA . SER A 1 196 ? 3.521 16.984 28.797 1 35.47 196 SER A CA 1
ATOM 1562 C C . SER A 1 196 ? 2.773 16.609 30.062 1 35.47 196 SER A C 1
ATOM 1564 O O . SER A 1 196 ? 1.9 17.344 30.531 1 35.47 196 SER A O 1
ATOM 1566 N N . PRO A 1 197 ? 2.762 15.367 30.531 1 35.16 197 PRO A N 1
ATOM 1567 C CA . PRO A 1 197 ? 2.156 15.047 31.828 1 35.16 197 PRO A CA 1
ATOM 1568 C C . PRO A 1 197 ? 2.367 16.156 32.875 1 35.16 197 PRO A C 1
ATOM 1570 O O . PRO A 1 197 ? 1.6 16.266 33.812 1 35.16 197 PRO A O 1
ATOM 1573 N N . SER A 1 198 ? 3.633 16.609 33.188 1 34.81 198 SER A N 1
ATOM 1574 C CA . SER A 1 198 ? 3.922 17.375 34.375 1 34.81 198 SER A CA 1
ATOM 1575 C C . SER A 1 198 ? 3.139 18.688 34.406 1 34.81 198 SER A C 1
ATOM 1577 O O . SER A 1 198 ? 2.973 19.297 35.438 1 34.81 198 SER A O 1
ATOM 1579 N N . SER A 1 199 ? 3.248 19.672 33.438 1 33.66 199 SER A N 1
ATOM 1580 C CA . SER A 1 199 ? 2.77 21.016 33.719 1 33.66 199 SER A CA 1
ATOM 1581 C C . SER A 1 199 ? 1.246 21.078 33.719 1 33.66 199 SER A C 1
ATOM 1583 O O . SER A 1 199 ? 0.593 20.5 32.844 1 33.66 199 SER A 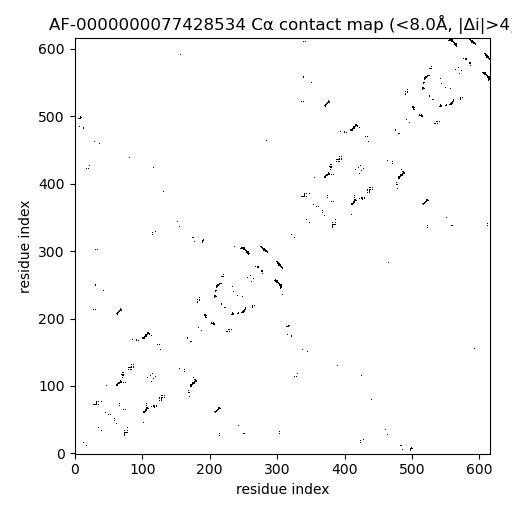O 1
ATOM 1585 N N . GLN A 1 200 ? 0.467 21.219 34.812 1 35.16 200 GLN A N 1
ATOM 1586 C CA . GLN A 1 200 ? -0.874 21.609 35.25 1 35.16 200 GLN A CA 1
ATOM 1587 C C . GLN A 1 200 ? -1.53 22.5 34.188 1 35.16 200 GLN A C 1
ATOM 1589 O O . GLN A 1 200 ? -2.695 22.875 34.312 1 35.16 200 GLN A O 1
ATOM 1594 N N . LYS A 1 201 ? -0.793 23.547 33.656 1 38.78 201 LYS A N 1
ATOM 1595 C CA . LYS A 1 201 ? -1.444 24.562 32.844 1 38.78 201 LYS A CA 1
ATOM 1596 C C . LYS A 1 201 ? -2.1 23.938 31.609 1 38.78 201 LYS A C 1
ATOM 1598 O O . LYS A 1 201 ? -1.508 23.078 30.953 1 38.78 201 LYS A O 1
ATOM 1603 N N . LYS A 1 202 ? -3.469 24.016 31.5 1 39.34 202 LYS A N 1
ATOM 1604 C CA . LYS A 1 202 ? -4.387 23.828 30.391 1 39.34 202 LYS A CA 1
ATOM 1605 C C . LYS A 1 202 ? -3.678 24.062 29.047 1 39.34 202 LYS A C 1
ATOM 1607 O O . LYS A 1 202 ? -3.73 25.156 28.5 1 39.34 202 LYS A O 1
ATOM 1612 N N . THR A 1 203 ? -2.449 23.781 29.016 1 36.72 203 THR A N 1
ATOM 1613 C CA . THR A 1 203 ? -1.79 24.141 27.766 1 36.72 203 THR A CA 1
ATOM 1614 C C . THR A 1 203 ? -2.656 23.734 26.578 1 36.72 203 THR A C 1
ATOM 1616 O O . THR A 1 203 ? -3.344 22.719 26.609 1 36.72 203 THR A O 1
ATOM 1619 N N . ASN A 1 204 ? -3.066 24.688 25.75 1 39.09 204 ASN A N 1
ATOM 1620 C CA . ASN A 1 204 ? -3.705 24.75 24.438 1 39.09 204 ASN A CA 1
ATOM 1621 C C . ASN A 1 204 ? -3.414 23.5 23.625 1 39.09 204 ASN A C 1
ATOM 1623 O O . ASN A 1 204 ? -2.312 22.953 23.672 1 39.09 204 ASN A O 1
ATOM 1627 N N . GLY A 1 205 ? -4.359 22.609 23.453 1 47.31 205 GLY A N 1
ATOM 1628 C CA . GLY A 1 205 ? -4.375 21.484 22.531 1 47.31 205 GLY A CA 1
ATOM 1629 C C . GLY A 1 205 ? -3.23 21.516 21.531 1 47.31 205 GLY A C 1
ATOM 1630 O O . GLY A 1 205 ? -2.82 22.578 21.078 1 47.31 205 GLY A O 1
ATOM 1631 N N . GLY A 1 206 ? -2.125 20.859 21.781 1 57.19 206 GLY A N 1
ATOM 1632 C CA . GLY A 1 206 ? -0.874 20.906 21.047 1 57.19 206 GLY A CA 1
ATOM 1633 C C . GLY A 1 206 ? -1.072 21.062 19.547 1 57.19 206 GLY A C 1
ATOM 1634 O O . GLY A 1 206 ? -2.084 20.625 19 1 57.19 206 GLY A O 1
ATOM 1635 N N . THR A 1 207 ? -0.534 22.25 18.953 1 78.62 207 THR A N 1
ATOM 1636 C CA . THR A 1 207 ? -0.568 22.641 17.547 1 78.62 207 THR A CA 1
ATOM 1637 C C . THR A 1 207 ? 0.438 21.828 16.75 1 78.62 207 THR A C 1
ATOM 1639 O O . THR A 1 207 ? 1.323 21.172 17.312 1 78.62 207 THR A O 1
ATOM 1642 N N . PHE A 1 208 ? 0.019 21.531 15.672 1 87.5 208 PHE A N 1
ATOM 1643 C CA . PHE A 1 208 ? 0.845 20.797 14.727 1 87.5 208 PHE A CA 1
ATOM 1644 C C . PHE A 1 208 ? 1.724 21.734 13.914 1 87.5 208 PHE A C 1
ATOM 1646 O O . PHE A 1 208 ? 1.341 22.875 13.648 1 87.5 208 PHE A O 1
ATOM 1653 N N . ASP A 1 209 ? 2.893 21.219 13.68 1 87.94 209 ASP A N 1
ATOM 1654 C CA . ASP A 1 209 ? 3.828 21.984 12.859 1 87.94 209 ASP A CA 1
ATOM 1655 C C . ASP A 1 209 ? 3.428 21.953 11.391 1 87.94 209 ASP A C 1
ATOM 1657 O O . ASP A 1 209 ? 3.725 22.891 10.641 1 87.94 209 ASP A O 1
ATOM 1661 N N . LEU A 1 210 ? 2.824 20.953 10.953 1 91.5 210 LEU A N 1
ATOM 1662 C CA . LEU A 1 210 ? 2.365 20.75 9.586 1 91.5 210 LEU A CA 1
ATOM 1663 C C . LEU A 1 210 ? 1.033 20 9.562 1 91.5 210 LEU A C 1
ATOM 1665 O O . LEU A 1 210 ? 0.884 18.969 10.211 1 91.5 210 LEU A O 1
ATOM 1669 N N . ILE A 1 211 ? 0.09 20.609 8.891 1 93.5 211 ILE A N 1
ATOM 1670 C CA . ILE A 1 211 ? -1.204 19.969 8.672 1 93.5 211 ILE A CA 1
ATOM 1671 C C . ILE A 1 211 ? -1.517 19.938 7.176 1 93.5 211 ILE A C 1
ATOM 1673 O O . ILE A 1 211 ? -1.291 20.922 6.465 1 93.5 211 ILE A O 1
ATOM 1677 N N . TYR A 1 212 ? -1.954 18.812 6.734 1 95.19 212 TYR A N 1
ATOM 1678 C CA . TYR A 1 212 ? -2.344 18.781 5.328 1 95.19 212 TYR A CA 1
ATOM 1679 C C . TYR A 1 212 ? -3.527 17.844 5.113 1 95.19 212 TYR A C 1
ATOM 1681 O O . TYR A 1 212 ? -3.82 17 5.965 1 95.19 212 TYR A O 1
ATOM 1689 N N . SER A 1 213 ? -4.203 18.031 4.062 1 95 213 SER A N 1
ATOM 1690 C CA . SER A 1 213 ? -5.387 17.281 3.666 1 95 213 SER A CA 1
ATOM 1691 C C . SER A 1 213 ? -5.555 17.266 2.15 1 95 213 SER A C 1
ATOM 1693 O O . SER A 1 213 ? -5.238 18.25 1.476 1 95 213 SER A O 1
ATOM 1695 N N . SER A 1 214 ? -5.984 16.109 1.657 1 92.56 214 SER A N 1
ATOM 1696 C CA . SER A 1 214 ? -6.242 15.984 0.225 1 92.56 214 SER A CA 1
ATOM 1697 C C . SER A 1 214 ? -7.617 15.375 -0.04 1 92.56 214 SER A C 1
ATOM 1699 O O . SER A 1 214 ? -8.031 14.445 0.649 1 92.56 214 SER A O 1
ATOM 1701 N N . GLU A 1 215 ? -8.359 15.93 -1 1 84.5 215 GLU A N 1
ATOM 1702 C CA . GLU A 1 215 ? -9.672 15.461 -1.448 1 84.5 215 GLU A CA 1
ATOM 1703 C C . GLU A 1 215 ? -10.68 15.477 -0.306 1 84.5 215 GLU A C 1
ATOM 1705 O O . GLU A 1 215 ? -11.461 14.531 -0.153 1 84.5 215 GLU A O 1
ATOM 1710 N N . THR A 1 216 ? -10.648 16.469 0.461 1 88.75 216 THR A N 1
ATOM 1711 C CA . THR A 1 216 ? -11.508 16.5 1.64 1 88.75 216 THR A CA 1
ATOM 1712 C C . THR A 1 216 ? -12.477 17.672 1.568 1 88.75 216 THR A C 1
ATOM 1714 O O . THR A 1 216 ? -13.312 17.859 2.453 1 88.75 216 THR A O 1
ATOM 1717 N N . ILE A 1 217 ? -12.352 18.453 0.518 1 86.31 217 ILE A N 1
ATOM 1718 C CA . ILE A 1 217 ? -13.148 19.672 0.535 1 86.31 217 ILE A CA 1
ATOM 1719 C C . ILE A 1 217 ? -14.266 19.578 -0.5 1 86.31 217 ILE A C 1
ATOM 1721 O O . ILE A 1 217 ? -14.836 20.594 -0.911 1 86.31 217 ILE A O 1
ATOM 1725 N N . TYR A 1 218 ? -14.562 18.359 -0.897 1 77.75 218 TYR A N 1
ATOM 1726 C CA . TYR A 1 218 ? -15.594 18.156 -1.905 1 77.75 218 TYR A CA 1
ATOM 1727 C C . TYR A 1 218 ? -16.984 18.234 -1.286 1 77.75 218 TYR A C 1
ATOM 1729 O O . TYR A 1 218 ? -17.969 18.516 -1.979 1 77.75 218 TYR A O 1
ATOM 1737 N N . CYS A 1 219 ? -17.078 17.984 -0.064 1 79.69 219 CYS A N 1
ATOM 1738 C CA . CYS A 1 219 ? -18.375 18.031 0.609 1 79.69 219 CYS A CA 1
ATOM 1739 C C . CYS A 1 219 ? -18.562 19.359 1.341 1 79.69 219 CYS A C 1
ATOM 1741 O O . CYS A 1 219 ? -17.906 19.609 2.35 1 79.69 219 CYS A O 1
ATOM 1743 N N . LEU A 1 220 ? -19.562 20.109 0.929 1 84.62 220 LEU A N 1
ATOM 1744 C CA . LEU A 1 220 ? -19.797 21.453 1.476 1 84.62 220 LEU A CA 1
ATOM 1745 C C . LEU A 1 220 ? -20.297 21.359 2.914 1 84.62 220 LEU A C 1
ATOM 1747 O O . LEU A 1 220 ? -19.969 22.234 3.736 1 84.62 220 LEU A O 1
ATOM 1751 N N . ASP A 1 221 ? -20.984 20.312 3.225 1 86.25 221 ASP A N 1
ATOM 1752 C CA . ASP A 1 221 ? -21.578 20.156 4.547 1 86.25 221 ASP A CA 1
ATOM 1753 C C . ASP A 1 221 ? -20.516 20.016 5.625 1 86.25 221 ASP A C 1
ATOM 1755 O O . ASP A 1 221 ? -20.734 20.391 6.777 1 86.25 221 ASP A O 1
ATOM 1759 N N . SER A 1 222 ? -19.375 19.516 5.215 1 88.62 222 SER A N 1
ATOM 1760 C CA . SER A 1 222 ? -18.344 19.25 6.199 1 88.62 222 SER A CA 1
ATOM 1761 C C . SER A 1 222 ? -17.234 20.297 6.137 1 88.62 222 SER A C 1
ATOM 1763 O O . SER A 1 222 ? -16.297 20.266 6.93 1 88.62 222 SER A O 1
ATOM 1765 N N . LEU A 1 223 ? -17.391 21.25 5.324 1 91.69 223 LEU A N 1
ATOM 1766 C CA . LEU A 1 223 ? -16.312 22.188 5.039 1 91.69 223 LEU A CA 1
ATOM 1767 C C . LEU A 1 223 ? -16 23.047 6.262 1 91.69 223 LEU A C 1
ATOM 1769 O O . LEU A 1 223 ? -14.836 23.25 6.602 1 91.69 223 LEU A O 1
ATOM 1773 N N . ASP A 1 224 ? -17 23.484 6.93 1 92.56 224 ASP A N 1
ATOM 1774 C CA . ASP A 1 224 ? -16.797 24.344 8.094 1 92.56 224 ASP A CA 1
ATOM 1775 C C . ASP A 1 224 ? -16.062 23.609 9.203 1 92.56 224 ASP A C 1
ATOM 1777 O O . ASP A 1 224 ? -15.164 24.172 9.844 1 92.56 224 ASP A O 1
ATOM 1781 N N . ASP A 1 225 ? -16.469 22.406 9.414 1 91.81 225 ASP A N 1
ATOM 1782 C CA . ASP A 1 225 ? -15.812 21.594 10.438 1 91.81 225 ASP A CA 1
ATOM 1783 C C . ASP A 1 225 ? -14.344 21.375 10.094 1 91.81 225 ASP A C 1
ATOM 1785 O O . ASP A 1 225 ? -13.477 21.438 10.969 1 91.81 225 ASP A O 1
ATOM 1789 N N . LEU A 1 226 ? -14.039 21.125 8.875 1 93.19 226 LEU A N 1
ATOM 1790 C CA . LEU A 1 226 ? -12.664 20.938 8.43 1 93.19 226 LEU A CA 1
ATOM 1791 C C . LEU A 1 226 ? -11.844 22.203 8.641 1 93.19 226 LEU A C 1
ATOM 1793 O O . LEU A 1 226 ? -10.742 22.156 9.195 1 93.19 226 LEU A O 1
ATOM 1797 N N . ILE A 1 227 ? -12.406 23.281 8.227 1 92.19 227 ILE A N 1
ATOM 1798 C CA . ILE A 1 227 ? -11.711 24.562 8.305 1 92.19 227 ILE A CA 1
ATOM 1799 C C . ILE A 1 227 ? -11.43 24.891 9.773 1 92.19 227 ILE A C 1
ATOM 1801 O O . ILE A 1 227 ? -10.328 25.328 10.109 1 92.19 227 ILE A O 1
ATOM 1805 N N . GLU A 1 228 ? -12.375 24.688 10.609 1 89.25 228 GLU A N 1
ATOM 1806 C CA . GLU A 1 228 ? -12.195 24.938 12.039 1 89.25 228 GLU A CA 1
ATOM 1807 C C . GLU A 1 228 ? -11.055 24.094 12.609 1 89.25 228 GLU A C 1
ATOM 1809 O O . GLU A 1 228 ? -10.219 24.594 13.359 1 89.25 228 GLU A O 1
ATOM 1814 N N . LEU A 1 229 ? -11.016 22.891 12.227 1 89.12 229 LEU A N 1
ATOM 1815 C CA . LEU A 1 229 ? -9.977 21.984 12.695 1 89.12 229 LEU A CA 1
ATOM 1816 C C . LEU A 1 229 ? -8.609 22.406 12.188 1 89.12 229 LEU A C 1
ATOM 1818 O O . LEU A 1 229 ? -7.633 22.422 12.938 1 89.12 229 LEU A O 1
ATOM 1822 N N . LEU A 1 230 ? -8.531 22.766 10.953 1 90 230 LEU A N 1
ATOM 1823 C CA . LEU A 1 230 ? -7.281 23.219 10.359 1 90 230 LEU A CA 1
ATOM 1824 C C . LEU A 1 230 ? -6.734 24.438 11.117 1 90 230 LEU A C 1
ATOM 1826 O O . LEU A 1 230 ? -5.547 24.469 11.445 1 90 230 LEU A O 1
ATOM 1830 N N . ILE A 1 231 ? -7.578 25.312 11.43 1 84.44 231 ILE A N 1
ATOM 1831 C CA . ILE A 1 231 ? -7.168 26.562 12.047 1 84.44 231 ILE A CA 1
ATOM 1832 C C . ILE A 1 231 ? -6.82 26.328 13.516 1 84.44 231 ILE A C 1
ATOM 1834 O O . ILE A 1 231 ? -5.789 26.797 14.008 1 84.44 231 ILE A O 1
ATOM 1838 N N . ARG A 1 232 ? -7.551 25.5 14.195 1 83.44 232 ARG A N 1
ATOM 1839 C CA . ARG A 1 232 ? -7.371 25.281 15.625 1 83.44 232 ARG A CA 1
ATOM 1840 C C . ARG A 1 232 ? -6.117 24.453 15.898 1 83.44 232 ARG A C 1
ATOM 1842 O O . ARG A 1 232 ? -5.449 24.656 16.922 1 83.44 232 ARG A O 1
ATOM 1849 N N . CYS A 1 233 ? -5.812 23.609 14.992 1 85.69 233 CYS A N 1
ATOM 1850 C CA . CYS A 1 233 ? -4.715 22.672 15.234 1 85.69 233 CYS A CA 1
ATOM 1851 C C . CYS A 1 233 ? -3.402 23.219 14.688 1 85.69 233 CYS A C 1
ATOM 1853 O O . CYS A 1 233 ? -2.342 22.625 14.883 1 85.69 233 CYS A O 1
ATOM 1855 N N . SER A 1 234 ? -3.494 24.281 13.984 1 84.19 234 SER A N 1
ATOM 1856 C CA . SER A 1 234 ? -2.279 24.844 13.406 1 84.19 234 SER A CA 1
ATOM 1857 C C . SER A 1 234 ? -1.563 25.75 14.398 1 84.19 234 SER A C 1
ATOM 1859 O O . SER A 1 234 ? -2.207 26.438 15.195 1 84.19 234 SER A O 1
ATOM 1861 N N . LYS A 1 235 ? -0.269 25.656 14.32 1 76.44 235 LYS A N 1
ATOM 1862 C CA . LYS A 1 235 ? 0.521 26.57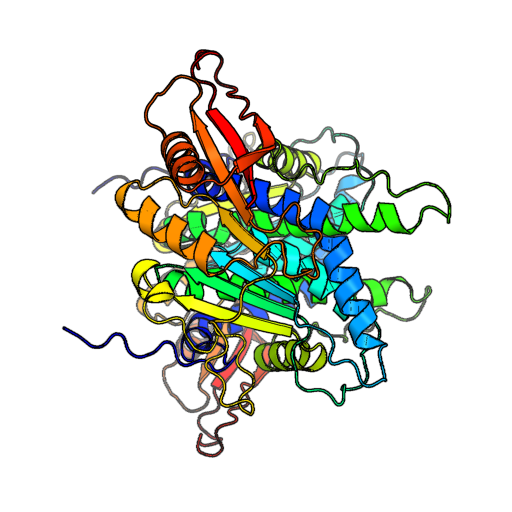8 15.141 1 76.44 235 LYS A CA 1
ATOM 1863 C C . LYS A 1 235 ? 0.412 28.016 14.625 1 76.44 235 LYS A C 1
ATOM 1865 O O . LYS A 1 235 ? 0.366 28.234 13.414 1 76.44 235 LYS A O 1
ATOM 1870 N N . LYS A 1 236 ? 0.415 28.891 15.57 1 67.81 236 LYS A N 1
ATOM 1871 C CA . LYS A 1 236 ? 0.385 30.312 15.219 1 67.81 236 LYS A CA 1
ATOM 1872 C C . LYS A 1 236 ? 1.751 30.781 14.727 1 67.81 236 LYS A C 1
ATOM 1874 O O . LYS A 1 236 ? 2.781 30.234 15.125 1 67.81 236 LYS A O 1
ATOM 1879 N N . PRO A 1 237 ? 1.674 31.703 13.672 1 62.28 237 PRO A N 1
ATOM 1880 C CA . PRO A 1 237 ? 2.924 32.219 13.109 1 62.28 237 PRO A CA 1
ATOM 1881 C C . PRO A 1 237 ? 3.934 32.594 14.188 1 62.28 237 PRO A C 1
ATOM 1883 O O . PRO A 1 237 ? 5.145 32.562 13.953 1 62.28 237 PRO A O 1
ATOM 1886 N N . THR A 1 238 ? 3.473 33.062 15.289 1 57.5 238 THR A N 1
ATOM 1887 C CA . THR A 1 238 ? 4.371 33.531 16.344 1 57.5 238 THR A CA 1
ATOM 1888 C C . THR A 1 238 ? 5.109 32.375 16.969 1 57.5 238 THR A C 1
ATOM 1890 O O . THR A 1 238 ? 6.102 32.562 17.688 1 57.5 238 THR A O 1
ATOM 1893 N N . GLN A 1 239 ? 4.613 31.266 16.672 1 56.16 239 GLN A N 1
ATOM 1894 C CA . GLN A 1 239 ? 5.246 30.078 17.234 1 56.16 239 GLN A CA 1
ATOM 1895 C C . GLN A 1 239 ? 6.234 29.469 16.25 1 56.16 239 GLN A C 1
ATOM 1897 O O . GLN A 1 239 ? 5.883 29.203 15.102 1 56.16 239 GLN A O 1
ATOM 1902 N N . ARG A 1 240 ? 7.574 29.859 16.328 1 51.34 240 ARG A N 1
ATOM 1903 C CA . ARG A 1 240 ? 8.625 29.391 15.438 1 51.34 240 ARG A CA 1
ATOM 1904 C C . ARG A 1 240 ? 8.523 27.891 15.203 1 51.34 240 ARG A C 1
ATOM 1906 O O . ARG A 1 240 ? 8.703 27.094 16.141 1 51.34 240 ARG A O 1
ATOM 1913 N N . GLY A 1 241 ? 7.812 27.469 14.18 1 56.91 241 GLY A N 1
ATOM 1914 C CA . GLY A 1 241 ? 7.691 26.031 13.984 1 56.91 241 GLY A CA 1
ATOM 1915 C C . GLY A 1 241 ? 8.891 25.422 13.289 1 56.91 241 GLY A C 1
ATOM 1916 O O . GLY A 1 241 ? 9.828 26.141 12.914 1 56.91 241 GLY A O 1
ATOM 1917 N N . LEU A 1 242 ? 9.195 24.172 13.531 1 59.88 242 LEU A N 1
ATOM 1918 C CA . LEU A 1 242 ? 10.32 23.406 13.008 1 59.88 242 LEU A CA 1
ATOM 1919 C C . LEU A 1 242 ? 10.367 23.469 11.484 1 59.88 242 LEU A C 1
ATOM 1921 O O . LEU A 1 242 ? 11.422 23.266 10.883 1 59.88 242 LEU A O 1
ATOM 1925 N N . LEU A 1 243 ? 9.164 23.875 10.969 1 64.06 243 LEU A N 1
ATOM 1926 C CA . LEU A 1 243 ? 9.062 24.016 9.523 1 64.06 243 LEU A CA 1
ATOM 1927 C C . LEU A 1 243 ? 8.797 25.453 9.133 1 64.06 243 LEU A C 1
ATOM 1929 O O . LEU A 1 243 ? 8.195 26.219 9.898 1 64.06 243 LEU A O 1
ATOM 1933 N N . ASP A 1 244 ? 9.695 26.062 8.32 1 58.88 244 ASP A N 1
ATOM 1934 C CA . ASP A 1 244 ? 9.492 27.453 7.934 1 58.88 244 ASP A CA 1
ATOM 1935 C C . ASP A 1 244 ? 8.008 27.781 7.773 1 58.88 244 ASP A C 1
ATOM 1937 O O . ASP A 1 244 ? 7.211 26.891 7.469 1 58.88 244 ASP A O 1
ATOM 1941 N N . ASP A 1 245 ? 7.469 28.891 8.344 1 56.69 245 ASP A N 1
ATOM 1942 C CA . ASP A 1 245 ? 6.109 29.406 8.508 1 56.69 245 ASP A CA 1
ATOM 1943 C C . ASP A 1 245 ? 5.328 29.328 7.199 1 56.69 245 ASP A C 1
ATOM 1945 O O . ASP A 1 245 ? 4.098 29.375 7.199 1 56.69 245 ASP A O 1
ATOM 1949 N N . SER A 1 246 ? 5.973 29.109 6.047 1 56.12 246 SER A N 1
ATOM 1950 C CA . SER A 1 246 ? 5.25 29.375 4.805 1 56.12 246 SER A CA 1
ATOM 1951 C C . SER A 1 246 ? 4.418 28.172 4.387 1 56.12 246 SER A C 1
ATOM 1953 O O . SER A 1 246 ? 3.521 28.281 3.553 1 56.12 246 SER A O 1
ATOM 1955 N N . HIS A 1 247 ? 4.523 27.016 5.047 1 60.81 247 HIS A N 1
ATOM 1956 C CA . HIS A 1 247 ? 3.836 25.859 4.492 1 60.81 247 HIS A CA 1
ATOM 1957 C C . HIS A 1 247 ? 3.314 24.938 5.594 1 60.81 247 HIS A C 1
ATOM 1959 O O . HIS A 1 247 ? 3.393 23.719 5.484 1 60.81 247 HIS A O 1
ATOM 1965 N N . ASN A 1 248 ? 2.562 25.609 6.543 1 81.31 248 ASN A N 1
ATOM 1966 C CA . ASN A 1 248 ? 2.188 24.812 7.699 1 81.31 248 ASN A CA 1
ATOM 1967 C C . ASN A 1 248 ? 0.838 24.125 7.492 1 81.31 248 ASN A C 1
ATOM 1969 O O . ASN A 1 248 ? 0.513 23.156 8.188 1 81.31 248 ASN A O 1
ATOM 1973 N N . LEU A 1 249 ? 0.144 24.703 6.477 1 90.94 249 LEU A N 1
ATOM 1974 C CA . LEU A 1 249 ? -1.15 24.125 6.141 1 90.94 249 LEU A CA 1
ATOM 1975 C C . LEU A 1 249 ? -1.274 23.906 4.633 1 90.94 249 LEU A C 1
ATOM 1977 O O . LEU A 1 249 ? -1.219 24.875 3.863 1 90.94 249 LEU A O 1
ATOM 1981 N N . LEU A 1 250 ? -1.445 22.719 4.246 1 93.5 250 LEU A N 1
ATOM 1982 C CA . LEU A 1 250 ? -1.544 22.406 2.822 1 93.5 250 LEU A CA 1
ATOM 1983 C C . LEU A 1 250 ? -2.832 21.656 2.52 1 93.5 250 LEU A C 1
ATOM 1985 O O . LEU A 1 250 ? -3.207 20.734 3.256 1 93.5 250 LEU A O 1
ATOM 1989 N N . VAL A 1 251 ? -3.512 22.062 1.481 1 94.38 251 VAL A N 1
ATOM 1990 C CA . VAL A 1 251 ? -4.703 21.375 1.018 1 94.38 251 VAL A CA 1
ATOM 1991 C C . VAL A 1 251 ? -4.621 21.141 -0.49 1 94.38 251 VAL A C 1
ATOM 1993 O O . VAL A 1 251 ? -4.34 22.078 -1.248 1 94.38 251 VAL A O 1
ATOM 1996 N N . SER A 1 252 ? -4.762 19.906 -0.869 1 92.94 252 SER A N 1
ATOM 1997 C CA . SER A 1 252 ? -4.805 19.578 -2.291 1 92.94 252 SER A CA 1
ATOM 1998 C C . SER A 1 252 ? -6.227 19.266 -2.742 1 92.94 252 SER A C 1
ATOM 2000 O O . SER A 1 252 ? -6.961 18.562 -2.041 1 92.94 252 SER A O 1
ATOM 2002 N N . SER A 1 253 ? -6.609 19.812 -3.896 1 88.62 253 SER A N 1
ATOM 2003 C CA . SER A 1 253 ? -7.965 19.609 -4.395 1 88.62 253 SER A CA 1
ATOM 2004 C C . SER A 1 253 ? -8.039 19.812 -5.902 1 88.62 253 SER A C 1
ATOM 2006 O O . SER A 1 253 ? -7.07 20.266 -6.52 1 88.62 253 SER A O 1
ATOM 2008 N N . LYS A 1 254 ? -9.211 19.375 -6.402 1 81.5 254 LYS A N 1
ATOM 2009 C CA . LYS A 1 254 ? -9.531 19.641 -7.801 1 81.5 254 LYS A CA 1
ATOM 2010 C C . LYS A 1 254 ? -10.297 20.953 -7.945 1 81.5 254 LYS A C 1
ATOM 2012 O O . LYS A 1 254 ? -11.141 21.281 -7.109 1 81.5 254 LYS A O 1
ATOM 2017 N N . VAL A 1 255 ? -9.875 21.719 -8.938 1 78 255 VAL A N 1
ATOM 2018 C CA . VAL A 1 255 ? -10.578 22.969 -9.195 1 78 255 VAL A CA 1
ATOM 2019 C C . VAL A 1 255 ? -11.156 22.953 -10.609 1 78 255 VAL A C 1
ATOM 2021 O O . VAL A 1 255 ? -10.523 22.469 -11.539 1 78 255 VAL A O 1
ATOM 2024 N N . HIS A 1 256 ? -12.461 23.344 -10.57 1 68.06 256 HIS A N 1
ATOM 2025 C CA . HIS A 1 256 ? -13.102 23.5 -11.867 1 68.06 256 HIS A CA 1
ATOM 2026 C C . HIS A 1 256 ? -13.055 24.953 -12.344 1 68.06 256 HIS A C 1
ATOM 2028 O O . HIS A 1 256 ? -13.352 25.859 -11.57 1 68.06 256 HIS A O 1
ATOM 2034 N N . TYR A 1 257 ? -12.438 25.266 -13.508 1 60.81 257 TYR A N 1
ATOM 2035 C CA . TYR A 1 257 ? -12.25 26.625 -14.008 1 60.81 257 TYR A CA 1
ATOM 2036 C C . TYR A 1 257 ? -13.586 27.281 -14.312 1 60.81 257 TYR A C 1
ATOM 2038 O O . TYR A 1 257 ? -13.734 28.5 -14.148 1 60.81 257 TYR A O 1
ATOM 2046 N N . PHE A 1 258 ? -14.445 26.609 -14.984 1 54.78 258 PHE A N 1
ATOM 2047 C CA . PHE A 1 258 ? -15.609 27.328 -15.461 1 54.78 258 PHE A CA 1
ATOM 2048 C C . PHE A 1 258 ? -16.797 27.125 -14.523 1 54.78 258 PHE A C 1
ATOM 2050 O O . PHE A 1 258 ? -17.875 27.688 -14.742 1 54.78 258 PHE A O 1
ATOM 2057 N N . GLY A 1 259 ? -16.719 26.312 -13.484 1 50.62 259 GLY A N 1
ATOM 2058 C CA . GLY A 1 259 ? -17.953 26.125 -12.734 1 50.62 259 GLY A CA 1
ATOM 2059 C C . GLY A 1 259 ? -17.953 26.812 -11.383 1 50.62 259 GLY A C 1
ATOM 2060 O O . GLY A 1 259 ? -16.906 26.922 -10.742 1 50.62 259 GLY A O 1
ATOM 2061 N N . VAL A 1 260 ? -18.953 27.719 -11.156 1 47.06 260 VAL A N 1
ATOM 2062 C CA . VAL A 1 260 ? -19.422 28.438 -9.984 1 47.06 260 VAL A CA 1
ATOM 2063 C C . VAL A 1 260 ? -19.781 27.453 -8.883 1 47.06 260 VAL A C 1
ATOM 2065 O O . VAL A 1 260 ? -20.609 26.562 -9.094 1 47.06 260 VAL A O 1
ATOM 2068 N N . GLY A 1 261 ? -19.047 26.625 -8.266 1 52.28 261 GLY A N 1
ATOM 2069 C CA . GLY A 1 261 ? -19.641 25.859 -7.191 1 52.28 261 GLY A CA 1
ATOM 2070 C C . GLY A 1 261 ? -18.766 24.719 -6.719 1 52.28 261 GLY A C 1
ATOM 2071 O O . GLY A 1 261 ? -19.219 23.859 -5.961 1 52.28 261 GLY A O 1
ATOM 2072 N N . GLY A 1 262 ? -17.469 24.844 -7.078 1 65.69 262 GLY A N 1
ATOM 2073 C CA . GLY A 1 262 ? -16.766 23.625 -6.699 1 65.69 262 GLY A CA 1
ATOM 2074 C C . GLY A 1 262 ? -16.172 23.688 -5.309 1 65.69 262 GLY A C 1
ATOM 2075 O O . GLY A 1 262 ? -16.094 24.766 -4.707 1 65.69 262 GLY A O 1
ATOM 2076 N N . GLY A 1 263 ? -16.109 22.688 -4.473 1 77.88 263 GLY A N 1
ATOM 2077 C CA . GLY A 1 263 ? -15.586 22.562 -3.119 1 77.88 263 GLY A CA 1
ATOM 2078 C C . GLY A 1 263 ? -14.359 23.422 -2.869 1 77.88 263 GLY A C 1
ATOM 2079 O O . GLY A 1 263 ? -14.25 24.062 -1.825 1 77.88 263 GLY A O 1
ATOM 2080 N N . THR A 1 264 ? -13.703 23.75 -3.912 1 87.25 264 THR A N 1
ATOM 2081 C CA . THR A 1 264 ? -12.461 24.484 -3.73 1 87.25 264 THR A CA 1
ATOM 2082 C C . THR A 1 264 ? -12.734 25.984 -3.617 1 87.25 264 THR A C 1
ATOM 2084 O O . THR A 1 264 ? -12.164 26.656 -2.756 1 87.25 264 THR A O 1
ATOM 2087 N N . ASN A 1 265 ? -13.57 26.5 -4.449 1 87.19 265 ASN A N 1
ATOM 2088 C CA . ASN A 1 265 ? -13.891 27.922 -4.41 1 87.19 265 ASN A CA 1
ATOM 2089 C C . ASN A 1 265 ? -14.57 28.312 -3.098 1 87.19 265 ASN A C 1
ATOM 2091 O O . ASN A 1 265 ? -14.258 29.344 -2.516 1 87.19 265 ASN A O 1
ATOM 2095 N N . VAL A 1 266 ? -15.461 27.547 -2.758 1 89.69 266 VAL A N 1
ATOM 2096 C CA . VAL A 1 266 ? -16.156 27.797 -1.501 1 89.69 266 VAL A CA 1
ATOM 2097 C C . VAL A 1 266 ? -15.164 27.734 -0.341 1 89.69 266 VAL A C 1
ATOM 2099 O O . VAL A 1 266 ? -15.211 28.562 0.572 1 89.69 266 VAL A O 1
ATOM 2102 N N . PHE A 1 267 ? -14.273 26.781 -0.396 1 93.25 267 PHE A N 1
ATOM 2103 C CA . PHE A 1 267 ? -13.242 26.625 0.617 1 93.25 267 PHE A CA 1
ATOM 2104 C C . PHE A 1 267 ? -12.391 27.891 0.721 1 93.25 267 PHE A C 1
ATOM 2106 O O . PHE A 1 267 ? -12.195 28.422 1.814 1 93.25 267 PHE A O 1
ATOM 2113 N N . VAL A 1 268 ? -11.953 28.406 -0.376 1 91.94 268 VAL A N 1
ATOM 2114 C CA . VAL A 1 268 ? -11.094 29.578 -0.421 1 91.94 268 VAL A CA 1
ATOM 2115 C C . VAL A 1 268 ? -11.836 30.781 0.159 1 91.94 268 VAL A C 1
ATOM 2117 O O . VAL A 1 268 ? -11.289 31.516 0.98 1 91.94 268 VAL A O 1
ATOM 2120 N N . ARG A 1 269 ? -13.047 30.906 -0.22 1 92.25 269 ARG A N 1
ATOM 2121 C CA . ARG A 1 269 ? -13.844 32.031 0.265 1 92.25 269 ARG A CA 1
ATOM 2122 C C . ARG A 1 269 ? -14.023 31.969 1.778 1 92.25 269 ARG A C 1
ATOM 2124 O O . ARG A 1 269 ? -13.914 32.969 2.465 1 92.25 269 ARG A O 1
ATOM 2131 N N . LYS A 1 270 ? -14.273 30.828 2.24 1 93.44 270 LYS A N 1
ATOM 2132 C CA . LYS A 1 270 ? -14.484 30.656 3.674 1 93.44 270 LYS A CA 1
ATOM 2133 C C . LYS A 1 270 ? -13.203 30.922 4.457 1 93.44 270 LYS A C 1
ATOM 2135 O O . LYS A 1 270 ? -13.25 31.469 5.559 1 93.44 270 LYS A O 1
ATOM 2140 N N . ILE A 1 271 ? -12.141 30.531 3.93 1 93.56 271 ILE A N 1
ATOM 2141 C CA . ILE A 1 271 ? -10.852 30.781 4.562 1 93.56 271 ILE A CA 1
ATOM 2142 C C . ILE A 1 271 ? -10.562 32.281 4.59 1 93.56 271 ILE A C 1
ATOM 2144 O O . ILE A 1 271 ? -10.133 32.812 5.613 1 93.56 271 ILE A O 1
ATOM 2148 N N . GLU A 1 272 ? -10.789 32.906 3.506 1 92.25 272 GLU A N 1
ATOM 2149 C CA . GLU A 1 272 ? -10.523 34.344 3.393 1 92.25 272 GLU A CA 1
ATOM 2150 C C . GLU A 1 272 ? -11.438 35.156 4.316 1 92.25 272 GLU A C 1
ATOM 2152 O O . GLU A 1 272 ? -11.023 36.188 4.848 1 92.25 272 GLU A O 1
ATOM 2157 N N . LYS A 1 273 ? -12.594 34.656 4.488 1 92.44 273 LYS A N 1
ATOM 2158 C CA . LYS A 1 273 ? -13.523 35.312 5.414 1 92.44 273 LYS A CA 1
ATOM 2159 C C . LYS A 1 273 ? -12.992 35.25 6.848 1 92.44 273 LYS A C 1
ATOM 2161 O O . LYS A 1 273 ? -13.414 36.031 7.699 1 92.44 273 LYS A O 1
ATOM 2166 N N . ARG A 1 274 ? -12.109 34.344 7.145 1 88.75 274 ARG A N 1
ATOM 2167 C CA . ARG A 1 274 ? -11.5 34.219 8.461 1 88.75 274 ARG A CA 1
ATOM 2168 C C . ARG A 1 274 ? -10.156 34.906 8.523 1 88.75 274 ARG A C 1
ATOM 2170 O O . ARG A 1 274 ? -9.312 34.594 9.359 1 88.75 274 ARG A O 1
ATOM 2177 N N . ASN A 1 275 ? -9.93 35.812 7.605 1 87.81 275 ASN A N 1
ATOM 2178 C CA . ASN A 1 275 ? -8.758 36.688 7.531 1 87.81 275 ASN A CA 1
ATOM 2179 C C . ASN A 1 275 ? -7.473 35.875 7.328 1 87.81 275 ASN A C 1
ATOM 2181 O O . ASN A 1 275 ? -6.449 36.156 7.945 1 87.81 275 ASN A O 1
ATOM 2185 N N . ARG A 1 276 ? -7.641 34.844 6.621 1 87.19 276 ARG A N 1
ATOM 2186 C CA . ARG A 1 276 ? -6.488 34.031 6.203 1 87.19 276 ARG A CA 1
ATOM 2187 C C . ARG A 1 276 ? -6.324 34.062 4.688 1 87.19 276 ARG A C 1
ATOM 2189 O O . ARG A 1 276 ? -7.273 34.375 3.961 1 87.19 276 ARG A O 1
ATOM 2196 N N . THR A 1 277 ? -5.105 33.812 4.281 1 89.19 277 THR A N 1
ATOM 2197 C CA . THR A 1 277 ? -4.816 33.875 2.852 1 89.19 277 THR A CA 1
ATOM 2198 C C . THR A 1 277 ? -4.523 32.469 2.297 1 89.19 277 THR A C 1
ATOM 2200 O O . THR A 1 277 ? -3.854 31.672 2.947 1 89.19 277 THR A O 1
ATOM 2203 N N . VAL A 1 278 ? -5.07 32.281 1.133 1 91.5 278 VAL A N 1
ATOM 2204 C CA . VAL A 1 278 ? -4.805 31.031 0.421 1 91.5 278 VAL A CA 1
ATOM 2205 C C . VAL A 1 278 ? -3.875 31.297 -0.761 1 91.5 278 VAL A C 1
ATOM 2207 O O . VAL A 1 278 ? -4.094 32.25 -1.531 1 91.5 278 VAL A O 1
ATOM 2210 N N . LYS A 1 279 ? -2.805 30.562 -0.831 1 90.38 279 LYS A N 1
ATOM 2211 C CA . LYS A 1 279 ? -1.872 30.641 -1.951 1 90.38 279 LYS A CA 1
ATOM 2212 C C . LYS A 1 279 ? -1.74 29.297 -2.664 1 90.38 279 LYS A C 1
ATOM 2214 O O . LYS A 1 279 ? -1.644 28.25 -2.018 1 90.38 279 LYS A O 1
ATOM 2219 N N . VAL A 1 280 ? -1.751 29.328 -3.951 1 89.12 280 VAL A N 1
ATOM 2220 C CA . VAL A 1 280 ? -1.499 28.125 -4.73 1 89.12 280 VAL A CA 1
ATOM 2221 C C . VAL A 1 280 ? -0.002 27.828 -4.746 1 89.12 280 VAL A C 1
ATOM 2223 O O . VAL A 1 280 ? 0.799 28.656 -5.184 1 89.12 280 VAL A O 1
ATOM 2226 N N . VAL A 1 281 ? 0.354 26.734 -4.227 1 88.25 281 VAL A N 1
ATOM 2227 C CA . VAL A 1 281 ? 1.749 26.312 -4.145 1 88.25 281 VAL A CA 1
ATOM 2228 C C . VAL A 1 281 ? 2.168 25.641 -5.449 1 88.25 281 VAL A C 1
ATOM 2230 O O . VAL A 1 281 ? 3.291 25.828 -5.922 1 88.25 281 VAL A O 1
ATOM 2233 N N . ARG A 1 282 ? 1.278 24.875 -5.977 1 87 282 ARG A N 1
ATOM 2234 C CA . ARG A 1 282 ? 1.547 24.141 -7.203 1 87 282 ARG A CA 1
ATOM 2235 C C . ARG A 1 282 ? 0.251 23.781 -7.922 1 87 282 ARG A C 1
ATOM 2237 O O . ARG A 1 282 ? -0.756 23.469 -7.281 1 87 282 ARG A O 1
ATOM 2244 N N . SER A 1 283 ? 0.285 23.797 -9.227 1 84.69 283 SER A N 1
ATOM 2245 C CA . SER A 1 283 ? -0.837 23.406 -10.07 1 84.69 283 SER A CA 1
ATOM 2246 C C . SER A 1 283 ? -0.461 22.234 -10.984 1 84.69 283 SER A C 1
ATOM 2248 O O . SER A 1 283 ? 0.654 22.188 -11.508 1 84.69 283 SER A O 1
ATOM 2250 N N . PHE A 1 284 ? -1.416 21.281 -10.953 1 75.75 284 PHE A N 1
ATOM 2251 C CA . PHE A 1 284 ? -1.226 20.125 -11.805 1 75.75 284 PHE A CA 1
ATOM 2252 C C . PHE A 1 284 ? -2.285 20.062 -12.898 1 75.75 284 PHE A C 1
ATOM 2254 O O . PHE A 1 284 ? -3.477 20.219 -12.625 1 75.75 284 PHE A O 1
ATOM 2261 N N . ASN A 1 285 ? -1.868 20.297 -14.133 1 65.56 285 ASN A N 1
ATOM 2262 C CA . ASN A 1 285 ? -2.838 20.312 -15.227 1 65.56 285 ASN A CA 1
ATOM 2263 C C . ASN A 1 285 ? -3.287 18.906 -15.609 1 65.56 285 ASN A C 1
ATOM 2265 O O . ASN A 1 285 ? -2.479 17.984 -15.633 1 65.56 285 ASN A O 1
ATOM 2269 N N . VAL A 1 286 ? -4.598 18.688 -15.5 1 58.59 286 VAL A N 1
ATOM 2270 C CA . VAL A 1 286 ? -5.145 17.422 -15.984 1 58.59 286 VAL A CA 1
ATOM 2271 C C . VAL A 1 286 ? -5.293 17.469 -17.5 1 58.59 286 VAL A C 1
ATOM 2273 O O . VAL A 1 286 ? -5.934 18.375 -18.047 1 58.59 286 VAL A O 1
ATOM 2276 N N . GLU A 1 287 ? -4.32 16.922 -18.281 1 50.94 287 GLU A N 1
ATOM 2277 C CA . GLU A 1 287 ? -4.453 16.922 -19.734 1 50.94 287 GLU A CA 1
ATOM 2278 C C . GLU A 1 287 ? -5.688 16.141 -20.172 1 50.94 287 GLU A C 1
ATOM 2280 O O . GLU A 1 287 ? -5.922 15.031 -19.703 1 50.94 287 GLU A O 1
ATOM 2285 N N . SER A 1 288 ? -6.754 16.688 -20.297 1 45.56 288 SER A N 1
ATOM 2286 C CA . SER A 1 288 ? -7.883 16.016 -20.938 1 45.56 288 SER A CA 1
ATOM 2287 C C . SER A 1 288 ? -7.504 15.492 -22.312 1 45.56 288 SER A C 1
ATOM 2289 O O . SER A 1 288 ? -7.039 16.25 -23.172 1 45.56 288 SER A O 1
ATOM 2291 N N . ASN A 1 289 ? -6.887 14.352 -22.359 1 41.72 289 ASN A N 1
ATOM 2292 C CA . ASN A 1 289 ? -6.727 13.867 -23.734 1 41.72 289 ASN A CA 1
ATOM 2293 C C . ASN A 1 289 ? -8.031 13.969 -24.516 1 41.72 289 ASN A C 1
ATOM 2295 O O . ASN A 1 289 ? -8.117 13.492 -25.656 1 41.72 289 ASN A O 1
ATOM 2299 N N . ASP A 1 290 ? -9.195 13.836 -23.969 1 39.69 290 ASP A N 1
ATOM 2300 C CA . ASP A 1 290 ? -10.328 13.891 -24.891 1 39.69 290 ASP A CA 1
ATOM 2301 C C . ASP A 1 290 ? -10.383 15.227 -25.625 1 39.69 290 ASP A C 1
ATOM 2303 O O . ASP A 1 290 ? -10.484 16.281 -25 1 39.69 290 ASP A O 1
ATOM 2307 N N . GLU A 1 291 ? -9.922 15.219 -26.781 1 41.22 291 GLU A N 1
ATOM 2308 C CA . GLU A 1 291 ? -10.195 16.281 -27.75 1 41.22 291 GLU A CA 1
ATOM 2309 C C . GLU A 1 291 ? -11.555 16.922 -27.5 1 41.22 291 GLU A C 1
ATOM 2311 O O . GLU A 1 291 ? -11.82 18.031 -27.969 1 41.22 291 GLU A O 1
ATOM 2316 N N . ARG A 1 292 ? -12.523 16.031 -27.328 1 37.47 292 ARG A N 1
ATOM 2317 C CA . ARG A 1 292 ? -13.891 16.547 -27.25 1 37.47 292 ARG A CA 1
ATOM 2318 C C . ARG A 1 292 ? -14.117 17.312 -25.938 1 37.47 292 ARG A C 1
ATOM 2320 O O . ARG A 1 292 ? -15.219 17.797 -25.688 1 37.47 292 ARG A O 1
ATOM 2327 N N . SER A 1 293 ? -13.195 17 -24.953 1 38.97 293 SER A N 1
ATOM 2328 C CA . SER A 1 293 ? -13.438 17.781 -23.75 1 38.97 293 SER A CA 1
ATOM 2329 C C . SER A 1 293 ? -13.07 19.25 -23.953 1 38.97 293 SER A C 1
ATOM 2331 O O . SER A 1 293 ? -12.055 19.562 -24.578 1 38.97 293 SER A O 1
ATOM 2333 N N . ASN A 1 294 ? -13.977 20.062 -24.141 1 40.03 294 ASN A N 1
ATOM 2334 C CA . ASN A 1 294 ? -13.906 21.516 -24.25 1 40.03 294 ASN A CA 1
ATOM 2335 C C . ASN A 1 294 ? -12.789 22.094 -23.375 1 40.03 294 ASN A C 1
ATOM 2337 O O . ASN A 1 294 ? -12.773 21.891 -22.172 1 40.03 294 ASN A O 1
ATOM 2341 N N . PRO A 1 295 ? -11.734 22.578 -23.938 1 44.59 295 PRO A N 1
ATOM 2342 C CA . PRO A 1 295 ? -10.656 23.328 -23.281 1 44.59 295 PRO A CA 1
ATOM 2343 C C . PRO A 1 295 ? -11.133 24.109 -22.062 1 44.59 295 PRO A C 1
ATOM 2345 O O . PRO A 1 295 ? -10.336 24.422 -21.172 1 44.59 295 PRO A O 1
ATOM 2348 N N . LEU A 1 296 ? -12.242 24.531 -22.156 1 42.91 296 LEU A N 1
ATOM 2349 C CA . LEU A 1 296 ? -12.867 25.469 -21.234 1 42.91 296 LEU A CA 1
ATOM 2350 C C . LEU A 1 296 ? -13.203 24.766 -19.906 1 42.91 296 LEU A C 1
ATOM 2352 O O . LEU A 1 296 ? -13.547 25.422 -18.922 1 42.91 296 LEU A O 1
ATOM 2356 N N . SER A 1 297 ? -13.531 23.547 -19.922 1 50.31 297 SER A N 1
ATOM 2357 C CA . SER A 1 297 ? -13.961 22.891 -18.703 1 50.31 297 SER A CA 1
ATOM 2358 C C . SER A 1 297 ? -12.773 22.406 -17.875 1 50.31 297 SER A C 1
ATOM 2360 O O . SER A 1 297 ? -12.883 21.453 -17.109 1 50.31 297 SER A O 1
ATOM 2362 N N . GLY A 1 298 ? -11.648 22.953 -17.984 1 55.91 298 GLY A N 1
ATOM 2363 C CA . GLY A 1 298 ? -10.297 22.609 -17.562 1 55.91 298 GLY A CA 1
ATOM 2364 C C . GLY A 1 298 ? -10.195 22.297 -16.078 1 55.91 298 GLY A C 1
ATOM 2365 O O . GLY A 1 298 ? -10.547 23.125 -15.242 1 55.91 298 GLY A O 1
ATOM 2366 N N . ILE A 1 299 ? -10.414 21.047 -15.664 1 63.59 299 ILE A N 1
ATOM 2367 C CA . ILE A 1 299 ? -10.141 20.641 -14.289 1 63.59 299 ILE A CA 1
ATOM 2368 C C . ILE A 1 299 ? -8.641 20.656 -14.039 1 63.59 299 ILE A C 1
ATOM 2370 O O . ILE A 1 299 ? -7.855 20.203 -14.883 1 63.59 299 ILE A O 1
ATOM 2374 N N . ALA A 1 300 ? -8.352 21.5 -13.078 1 76.81 300 ALA A N 1
ATOM 2375 C CA . ALA A 1 300 ? -6.969 21.5 -12.609 1 76.81 300 ALA A CA 1
ATOM 2376 C C . ALA A 1 300 ? -6.883 20.953 -11.18 1 76.81 300 ALA A C 1
ATOM 2378 O O . ALA A 1 300 ? -7.871 20.969 -10.445 1 76.81 300 ALA A O 1
ATOM 2379 N N . ARG A 1 301 ? -5.836 20.297 -10.93 1 85.12 301 ARG A N 1
ATOM 2380 C CA . ARG A 1 301 ? -5.5 19.922 -9.555 1 85.12 301 ARG A CA 1
ATOM 2381 C C . ARG A 1 301 ? -4.508 20.922 -8.953 1 85.12 301 ARG A C 1
ATOM 2383 O O . ARG A 1 301 ? -3.58 21.359 -9.625 1 85.12 301 ARG A O 1
ATOM 2390 N N . ILE A 1 302 ? -4.789 21.312 -7.711 1 88.06 302 ILE A N 1
ATOM 2391 C CA . ILE A 1 302 ? -3.92 22.328 -7.113 1 88.06 302 ILE A CA 1
ATOM 2392 C C . ILE A 1 302 ? -3.578 21.938 -5.676 1 88.06 302 ILE A C 1
ATOM 2394 O O . ILE A 1 302 ? -4.359 21.234 -5.016 1 88.06 302 ILE A O 1
ATOM 2398 N N . VAL A 1 303 ? -2.412 22.234 -5.324 1 91.06 303 VAL A N 1
ATOM 2399 C CA . VAL A 1 303 ? -2.025 22.219 -3.918 1 91.06 303 VAL A CA 1
ATOM 2400 C C . VAL A 1 303 ? -1.974 23.656 -3.387 1 91.06 303 VAL A C 1
ATOM 2402 O O . VAL A 1 303 ? -1.275 24.5 -3.941 1 91.06 303 VAL A O 1
ATOM 2405 N N . MET A 1 304 ? -2.775 23.875 -2.295 1 92.88 304 MET A N 1
ATOM 2406 C CA . MET A 1 304 ? -2.883 25.219 -1.712 1 92.88 304 MET A CA 1
ATOM 2407 C C . MET A 1 304 ? -2.242 25.266 -0.328 1 92.88 304 MET A C 1
ATOM 2409 O O . MET A 1 304 ? -2.275 24.266 0.406 1 92.88 304 MET A O 1
ATOM 2413 N N . SER A 1 305 ? -1.653 26.359 -0.048 1 91.94 305 SER A N 1
ATOM 2414 C CA . SER A 1 305 ? -1.193 26.656 1.308 1 91.94 305 SER A CA 1
ATOM 2415 C C . SER A 1 305 ? -2.049 27.734 1.967 1 91.94 305 SER A C 1
ATOM 2417 O O . SER A 1 305 ? -2.484 28.672 1.306 1 91.94 305 SER A O 1
ATOM 2419 N N . ILE A 1 306 ? -2.342 27.562 3.215 1 90.5 306 ILE A N 1
ATOM 2420 C CA . ILE A 1 306 ? -3.086 28.531 3.998 1 90.5 306 ILE A CA 1
ATOM 2421 C C . ILE A 1 306 ? -2.141 29.25 4.961 1 90.5 306 ILE A C 1
ATOM 2423 O O . ILE A 1 306 ? -1.415 28.609 5.723 1 90.5 306 ILE A O 1
ATOM 2427 N N . LYS A 1 307 ? -2.195 30.516 4.906 1 83.44 307 LYS A N 1
ATOM 2428 C CA . LYS A 1 307 ? -1.342 31.312 5.773 1 83.44 307 LYS A CA 1
ATOM 2429 C C . LYS A 1 307 ? -2.176 32.188 6.719 1 83.44 307 LYS A C 1
ATOM 2431 O O . LYS A 1 307 ? -3.227 32.688 6.336 1 83.44 307 LYS A O 1
ATOM 2436 N N . PHE A 1 308 ? -1.643 32.281 7.93 1 74.44 308 PHE A N 1
ATOM 2437 C CA . PHE A 1 308 ? -2.291 33.094 8.953 1 74.44 308 PHE A CA 1
ATOM 2438 C C . PHE A 1 308 ? -1.761 34.531 8.922 1 74.44 308 PHE A C 1
ATOM 2440 O O . PHE A 1 308 ? -0.58 34.75 8.648 1 74.44 308 PHE A O 1
ATOM 2447 N N . GLU B 1 1 ? -27.672 9.141 22.672 1 19.02 1 GLU B N 1
ATOM 2448 C CA . GLU B 1 1 ? -26.656 9.859 23.438 1 19.02 1 GLU B CA 1
ATOM 2449 C C . GLU B 1 1 ? -25.344 9.078 23.5 1 19.02 1 GLU B C 1
ATOM 2451 O O . GLU B 1 1 ? -24.5 9.336 24.359 1 19.02 1 GLU B O 1
ATOM 2456 N N . GLN B 1 2 ? -25.203 8.023 22.812 1 22.09 2 GLN B N 1
ATOM 2457 C CA . GLN B 1 2 ? -24.266 6.91 22.984 1 22.09 2 GLN B CA 1
ATOM 2458 C C . GLN B 1 2 ? -22.828 7.391 22.906 1 22.09 2 GLN B C 1
ATOM 2460 O O . GLN B 1 2 ? -22.469 8.164 22.016 1 22.09 2 GLN B O 1
ATOM 2465 N N . MET B 1 3 ? -22.156 7.453 24.047 1 21.64 3 MET B N 1
ATOM 2466 C CA . MET B 1 3 ? -20.875 7.891 24.562 1 21.64 3 MET B CA 1
ATOM 2467 C C . MET B 1 3 ? -19.734 7.395 23.672 1 21.64 3 MET B C 1
ATOM 2469 O O . MET B 1 3 ? -19.641 6.199 23.391 1 21.64 3 MET B O 1
ATOM 2473 N N . PHE B 1 4 ? -19.422 8.125 22.656 1 27 4 PHE B N 1
ATOM 2474 C CA . PHE B 1 4 ? -18.266 7.957 21.766 1 27 4 PHE B CA 1
ATOM 2475 C C . PHE B 1 4 ? -17.016 7.629 22.578 1 27 4 PHE B C 1
ATOM 2477 O O . PHE B 1 4 ? -16.672 8.352 23.516 1 27 4 PHE B O 1
ATOM 2484 N N . ASP B 1 5 ? -16.828 6.426 22.969 1 28.66 5 ASP B N 1
ATOM 2485 C CA . ASP B 1 5 ? -15.727 6.039 23.844 1 28.66 5 ASP B CA 1
ATOM 2486 C C . ASP B 1 5 ? -14.461 6.805 23.484 1 28.66 5 ASP B C 1
ATOM 2488 O O . ASP B 1 5 ? -14.172 7.023 22.312 1 28.66 5 ASP B O 1
ATOM 2492 N N . PRO B 1 6 ? -13.945 7.59 24.359 1 28.97 6 PRO B N 1
ATOM 2493 C CA . PRO B 1 6 ? -12.773 8.461 24.297 1 28.97 6 PRO B CA 1
ATOM 2494 C C . PRO B 1 6 ? -11.594 7.824 23.562 1 28.97 6 PRO B C 1
ATOM 2496 O O . PRO B 1 6 ? -11.391 6.613 23.656 1 28.97 6 PRO B O 1
ATOM 2499 N N . ILE B 1 7 ? -11.258 8.344 22.422 1 32 7 ILE B N 1
ATOM 2500 C CA . ILE B 1 7 ? -10.062 8.094 21.609 1 32 7 ILE B CA 1
ATOM 2501 C C . ILE B 1 7 ? -8.844 7.945 22.516 1 32 7 ILE B C 1
ATOM 2503 O O . ILE B 1 7 ? -8.438 8.898 23.188 1 32 7 ILE B O 1
ATOM 2507 N N . SER B 1 8 ? -8.758 7.066 23.453 1 29.61 8 SER B N 1
ATOM 2508 C CA . SER B 1 8 ? -7.668 6.863 24.406 1 29.61 8 SER B CA 1
ATOM 2509 C C . SER B 1 8 ? -6.316 7.133 23.766 1 29.61 8 SER B C 1
ATOM 2511 O O . SER B 1 8 ? -6.098 6.789 22.594 1 29.61 8 SER B O 1
ATOM 2513 N N . SER B 1 9 ? -5.449 8.156 24.188 1 29.88 9 SER B N 1
ATOM 2514 C CA . SER B 1 9 ? -4.191 8.883 24.031 1 29.88 9 SER B CA 1
ATOM 2515 C C . SER B 1 9 ? -3.055 7.945 23.641 1 29.88 9 SER B C 1
ATOM 2517 O O . SER B 1 9 ? -1.921 8.391 23.438 1 29.88 9 SER B O 1
ATOM 2519 N N . THR B 1 10 ? -2.891 6.766 24.281 1 29.02 10 THR B N 1
ATOM 2520 C CA . THR B 1 10 ? -1.594 6.102 24.219 1 29.02 10 THR B CA 1
ATOM 2521 C C . THR B 1 10 ? -1.198 5.812 22.781 1 29.02 10 THR B C 1
ATOM 2523 O O . THR B 1 10 ? -2.061 5.582 21.922 1 29.02 10 THR B O 1
ATOM 2526 N N . SER B 1 11 ? -0.047 6.375 22.312 1 33.5 11 SER B N 1
ATOM 2527 C CA . SER B 1 11 ? 0.734 5.965 21.156 1 33.5 11 SER B CA 1
ATOM 2528 C C . SER B 1 11 ? 0.352 4.562 20.688 1 33.5 11 SER B C 1
ATOM 2530 O O . SER B 1 11 ? 1.066 3.945 19.891 1 33.5 11 SER B O 1
ATOM 2532 N N . ASP B 1 12 ? -0.309 3.91 21.531 1 32.97 12 ASP B N 1
ATOM 2533 C CA . ASP B 1 12 ? -0.572 2.502 21.234 1 32.97 12 ASP B CA 1
ATOM 2534 C C . ASP B 1 12 ? -1.317 2.34 19.922 1 32.97 12 ASP B C 1
ATOM 2536 O O . ASP B 1 12 ? -2.182 3.152 19.578 1 32.97 12 ASP B O 1
ATOM 2540 N N . LEU B 1 13 ? -0.681 1.779 18.891 1 38.81 13 LEU B N 1
ATOM 2541 C CA . LEU B 1 13 ? -1.417 1.139 17.812 1 38.81 13 LEU B CA 1
ATOM 2542 C C . LEU B 1 13 ? -2.852 0.834 18.234 1 38.81 13 LEU B C 1
ATOM 2544 O O . LEU B 1 13 ? -3.086 0.348 19.344 1 38.81 13 LEU B O 1
ATOM 2548 N N . ILE B 1 14 ? -3.791 1.793 18.062 1 39.75 14 ILE B N 1
ATOM 2549 C CA . ILE B 1 14 ? -5.18 1.592 18.453 1 39.75 14 ILE B CA 1
ATOM 2550 C C . ILE B 1 14 ? -5.445 0.103 18.672 1 39.75 14 ILE B C 1
ATOM 2552 O O . ILE B 1 14 ? -5.312 -0.699 17.75 1 39.75 14 ILE B O 1
ATOM 2556 N N . PRO B 1 15 ? -5.594 -0.281 19.812 1 37.78 15 PRO B N 1
ATOM 2557 C CA . PRO B 1 15 ? -6.094 -1.63 20.094 1 37.78 15 PRO B CA 1
ATOM 2558 C C . PRO B 1 15 ? -7.254 -2.023 19.172 1 37.78 15 PRO B C 1
ATOM 2560 O O . PRO B 1 15 ? -8.094 -1.184 18.844 1 37.78 15 PRO B O 1
ATOM 2563 N N . GLY B 1 16 ? -6.914 -3.053 18.312 1 45.03 16 GLY B N 1
ATOM 2564 C CA . GLY B 1 16 ? -7.918 -3.607 17.422 1 45.03 16 GLY B CA 1
ATOM 2565 C C . GLY B 1 16 ? -7.582 -3.412 15.953 1 45.03 16 GLY B C 1
ATOM 2566 O O . GLY B 1 16 ? -7.812 -4.305 15.133 1 45.03 16 GLY B O 1
ATOM 2567 N N . ILE B 1 17 ? -7.293 -2.1 15.734 1 46.25 17 ILE B N 1
ATOM 2568 C CA . ILE B 1 17 ? -6.969 -1.92 14.328 1 46.25 17 ILE B CA 1
ATOM 2569 C C . ILE B 1 17 ? -5.742 -2.754 13.969 1 46.25 17 ILE B C 1
ATOM 2571 O O . ILE B 1 17 ? -5.723 -3.436 12.945 1 46.25 17 ILE B O 1
ATOM 2575 N N . TYR B 1 18 ? -4.773 -2.68 14.906 1 47.44 18 TYR B N 1
ATOM 2576 C CA . TYR B 1 18 ? -3.553 -3.438 14.648 1 47.44 18 TYR B CA 1
ATOM 2577 C C . TYR B 1 18 ? -3.834 -4.934 14.633 1 47.44 18 TYR B C 1
ATOM 2579 O O . TYR B 1 18 ? -3.24 -5.672 13.844 1 47.44 18 TYR B O 1
ATOM 2587 N N . GLU B 1 19 ? -4.664 -5.41 15.484 1 46.41 19 GLU B N 1
ATOM 2588 C CA . GLU B 1 19 ? -4.953 -6.836 15.578 1 46.41 19 GLU B CA 1
ATOM 2589 C C . GLU B 1 19 ? -5.75 -7.32 14.367 1 46.41 19 GLU B C 1
ATOM 2591 O O . GLU B 1 19 ? -5.535 -8.438 13.883 1 46.41 19 GLU B O 1
ATOM 2596 N N . GLY B 1 20 ? -6.68 -6.539 13.891 1 45.78 20 GLY B N 1
ATOM 2597 C CA . GLY B 1 20 ? -7.535 -7 12.812 1 45.78 20 GLY B CA 1
ATOM 2598 C C . GLY B 1 20 ? -6.891 -6.879 11.445 1 45.78 20 GLY B C 1
ATOM 2599 O O . GLY B 1 20 ? -7.031 -7.773 10.602 1 45.78 20 GLY B O 1
ATOM 2600 N N . GLY B 1 21 ? -6.305 -5.781 11.203 1 48.72 21 GLY B N 1
ATOM 2601 C CA . GLY B 1 21 ? -5.738 -5.586 9.875 1 48.72 21 GLY B CA 1
ATOM 2602 C C . GLY B 1 21 ? -4.547 -6.484 9.602 1 48.72 21 GLY B C 1
ATOM 2603 O O . GLY B 1 21 ? -4.363 -6.945 8.469 1 48.72 21 GLY B O 1
ATOM 2604 N N . LEU B 1 22 ? -3.814 -6.785 10.688 1 51.66 22 LEU B N 1
ATOM 2605 C CA . LEU B 1 22 ? -2.562 -7.52 10.523 1 51.66 22 LEU B CA 1
ATOM 2606 C C . LEU B 1 22 ? -2.814 -9.023 10.461 1 51.66 22 LEU B C 1
ATOM 2608 O O . LEU B 1 22 ? -2.02 -9.766 9.891 1 51.66 22 LEU B O 1
ATOM 2612 N N . LYS B 1 23 ? -3.893 -9.445 10.961 1 54.09 23 LYS B N 1
ATOM 2613 C CA . LYS B 1 23 ? -4.094 -10.891 10.945 1 54.09 23 LYS B CA 1
ATOM 2614 C C . LYS B 1 23 ? -4.148 -11.414 9.516 1 54.09 23 LYS B C 1
ATOM 2616 O O . LYS B 1 23 ? -3.656 -12.508 9.227 1 54.09 23 LYS B O 1
ATOM 2621 N N . THR B 1 24 ? -4.613 -10.555 8.641 1 56.88 24 THR B N 1
ATOM 2622 C CA . THR B 1 24 ? -4.777 -11.016 7.266 1 56.88 24 THR B CA 1
ATOM 2623 C C . THR B 1 24 ? -3.455 -10.93 6.508 1 56.88 24 THR B C 1
ATOM 2625 O O . THR B 1 24 ? -3.277 -11.594 5.484 1 56.88 24 THR B O 1
ATOM 2628 N N . TRP B 1 25 ? -2.432 -10.461 7.234 1 73.31 25 TRP B N 1
ATOM 2629 C CA . TRP B 1 25 ? -1.222 -10.195 6.465 1 73.31 25 TRP B CA 1
ATOM 2630 C C . TRP B 1 25 ? -0.105 -11.156 6.852 1 73.31 25 TRP B C 1
ATOM 2632 O O . TRP B 1 25 ? 0.862 -11.328 6.105 1 73.31 25 TRP B O 1
ATOM 2642 N N . GLU B 1 26 ? -0.333 -11.906 7.863 1 76 26 GLU B N 1
ATOM 2643 C CA . GLU B 1 26 ? 0.796 -12.688 8.359 1 76 26 GLU B CA 1
ATOM 2644 C C . GLU B 1 26 ? 1.192 -13.773 7.375 1 76 26 GLU B C 1
ATOM 2646 O O . GLU B 1 26 ? 2.371 -13.922 7.035 1 76 26 GLU B O 1
ATOM 2651 N N . CYS B 1 27 ? 0.211 -14.492 6.891 1 85 27 CYS B N 1
ATOM 2652 C CA . CYS B 1 27 ? 0.526 -15.562 5.953 1 85 27 CYS B CA 1
ATOM 2653 C C . CYS B 1 27 ? 0.983 -15 4.613 1 85 27 CYS B C 1
ATOM 2655 O O . CYS B 1 27 ? 1.816 -15.602 3.934 1 85 27 CYS B O 1
ATOM 2657 N N . SER B 1 28 ? 0.416 -13.875 4.266 1 89.75 28 SER B N 1
ATOM 2658 C CA . SER B 1 28 ? 0.832 -13.211 3.031 1 89.75 28 SER B CA 1
ATOM 2659 C C . SER B 1 28 ? 2.289 -12.766 3.107 1 89.75 28 SER B C 1
ATOM 2661 O O . SER B 1 28 ? 3.035 -12.906 2.135 1 89.75 28 SER B O 1
ATOM 2663 N N . LEU B 1 29 ? 2.639 -12.328 4.254 1 86.62 29 LEU B N 1
ATOM 2664 C CA . LEU B 1 29 ? 4.016 -11.883 4.445 1 86.62 29 LEU B CA 1
ATOM 2665 C C . LEU B 1 29 ? 4.973 -13.07 4.457 1 86.62 29 LEU B C 1
ATOM 2667 O O . LEU B 1 29 ? 6.082 -12.984 3.932 1 86.62 29 LEU B O 1
ATOM 2671 N N . ASP B 1 30 ? 4.508 -14.156 5.113 1 86.81 30 ASP B N 1
ATOM 2672 C CA . ASP B 1 30 ? 5.305 -15.375 5.086 1 86.81 30 ASP B CA 1
ATOM 2673 C C . ASP B 1 30 ? 5.578 -15.828 3.654 1 86.81 30 ASP B C 1
ATOM 2675 O O . ASP B 1 30 ? 6.715 -16.156 3.307 1 86.81 30 ASP B O 1
ATOM 2679 N N . LEU B 1 31 ? 4.57 -15.836 2.914 1 91.56 31 LEU B N 1
ATOM 2680 C CA . LEU B 1 31 ? 4.68 -16.25 1.517 1 91.56 31 LEU B CA 1
ATOM 2681 C C . LEU B 1 31 ? 5.582 -15.297 0.742 1 91.56 31 LEU B C 1
ATOM 2683 O O . LEU B 1 31 ? 6.406 -15.734 -0.066 1 91.56 31 LEU B O 1
ATOM 2687 N N . ALA B 1 32 ? 5.438 -14.031 0.979 1 90.81 32 ALA B N 1
ATOM 2688 C CA . ALA B 1 32 ? 6.266 -13.023 0.318 1 90.81 32 ALA B CA 1
ATOM 2689 C C . ALA B 1 32 ? 7.746 -13.266 0.606 1 90.81 32 ALA B C 1
ATOM 2691 O O . ALA B 1 32 ? 8.586 -13.141 -0.29 1 90.81 32 ALA B O 1
ATOM 2692 N N . GLU B 1 33 ? 8.016 -13.578 1.796 1 85.94 33 GLU B N 1
ATOM 2693 C CA . GLU B 1 33 ? 9.398 -13.844 2.182 1 85.94 33 GLU B CA 1
ATOM 2694 C C . GLU B 1 33 ? 9.977 -15.016 1.384 1 85.94 33 GLU B C 1
ATOM 2696 O O . GLU B 1 33 ? 11.102 -14.938 0.884 1 85.94 33 GLU B O 1
ATOM 2701 N N . VAL B 1 34 ? 9.227 -15.992 1.309 1 87 34 VAL B N 1
ATOM 2702 C CA . VAL B 1 34 ? 9.664 -17.172 0.577 1 87 34 VAL B CA 1
ATOM 2703 C C . VAL B 1 34 ? 9.875 -16.828 -0.895 1 87 34 VAL B C 1
ATOM 2705 O O . VAL B 1 34 ? 10.844 -17.266 -1.513 1 87 34 VAL B O 1
ATOM 2708 N N . LEU B 1 35 ? 9.008 -16.062 -1.465 1 89 35 LEU B N 1
ATOM 2709 C CA . LEU B 1 35 ? 9.086 -15.664 -2.869 1 89 35 LEU B CA 1
ATOM 2710 C C . LEU B 1 35 ? 10.312 -14.797 -3.123 1 89 35 LEU B C 1
ATOM 2712 O O . LEU B 1 35 ? 11.062 -15.039 -4.07 1 89 35 LEU B O 1
ATOM 2716 N N . VAL B 1 36 ? 10.469 -13.812 -2.326 1 85.44 36 VAL B N 1
ATOM 2717 C CA . VAL B 1 36 ? 11.547 -12.852 -2.512 1 85.44 36 VAL B CA 1
ATOM 2718 C C . VAL B 1 36 ? 12.898 -13.523 -2.27 1 85.44 36 VAL B C 1
ATOM 2720 O O . VAL B 1 36 ? 13.836 -13.359 -3.055 1 85.44 36 VAL B O 1
ATOM 2723 N N . ASP B 1 37 ? 12.898 -14.359 -1.255 1 79.56 37 ASP B N 1
ATOM 2724 C CA . ASP B 1 37 ? 14.141 -15.047 -0.907 1 79.56 37 ASP B CA 1
ATOM 2725 C C . ASP B 1 37 ? 14.469 -16.141 -1.918 1 79.56 37 ASP B C 1
ATOM 2727 O O . ASP B 1 37 ? 15.633 -16.328 -2.295 1 79.56 37 ASP B O 1
ATOM 2731 N N . GLY B 1 38 ? 13.523 -16.781 -2.299 1 78.31 38 GLY B N 1
ATOM 2732 C CA . GLY B 1 38 ? 13.773 -18 -3.059 1 78.31 38 GLY B CA 1
ATOM 2733 C C . GLY B 1 38 ? 13.672 -17.797 -4.559 1 78.31 38 GLY B C 1
ATOM 2734 O O . GLY B 1 38 ? 14.344 -18.484 -5.332 1 78.31 38 GLY B O 1
ATOM 2735 N N . LEU B 1 39 ? 12.867 -16.875 -4.93 1 82 39 LEU B N 1
ATOM 2736 C CA . LEU B 1 39 ? 12.5 -16.891 -6.34 1 82 39 LEU B CA 1
ATOM 2737 C C . LEU B 1 39 ? 12.922 -15.609 -7.039 1 82 39 LEU B C 1
ATOM 2739 O O . LEU B 1 39 ? 13.016 -15.562 -8.266 1 82 39 LEU B O 1
ATOM 2743 N N . PHE B 1 40 ? 13.18 -14.547 -6.348 1 85.25 40 PHE B N 1
ATOM 2744 C CA . PHE B 1 40 ? 13.484 -13.258 -6.957 1 85.25 40 PHE B CA 1
ATOM 2745 C C . PHE B 1 40 ? 14.711 -13.359 -7.852 1 85.25 40 PHE B C 1
ATOM 2747 O O . PHE B 1 40 ? 14.734 -12.805 -8.953 1 85.25 40 PHE B O 1
ATOM 2754 N N . GLY B 1 41 ? 15.742 -14 -7.352 1 83.25 41 GLY B N 1
ATOM 2755 C CA . GLY B 1 41 ? 16.953 -14.164 -8.148 1 83.25 41 GLY B CA 1
ATOM 2756 C C . GLY B 1 41 ? 16.688 -14.812 -9.5 1 83.25 41 GLY B C 1
ATOM 2757 O O . GLY B 1 41 ? 17.234 -14.375 -10.516 1 83.25 41 GLY B O 1
ATOM 2758 N N . LYS B 1 42 ? 15.914 -15.789 -9.508 1 84.19 42 LYS B N 1
ATOM 2759 C CA . LYS B 1 42 ? 15.578 -16.484 -10.742 1 84.19 42 LYS B CA 1
ATOM 2760 C C . LYS B 1 42 ? 14.758 -15.602 -11.672 1 84.19 42 LYS B C 1
ATOM 2762 O O . LYS B 1 42 ? 14.977 -15.602 -12.891 1 84.19 42 LYS B O 1
ATOM 2767 N N . ILE B 1 43 ? 13.875 -14.898 -11.102 1 86 43 ILE B N 1
ATOM 2768 C CA . ILE B 1 43 ? 13.047 -13.977 -11.875 1 86 43 ILE B CA 1
ATOM 2769 C C . ILE B 1 43 ? 13.922 -12.883 -12.484 1 86 43 ILE B C 1
ATOM 2771 O O . ILE B 1 43 ? 13.789 -12.562 -13.664 1 86 43 ILE B O 1
ATOM 2775 N N . GLN B 1 44 ? 14.719 -12.383 -11.672 1 84.12 44 GLN B N 1
ATOM 2776 C CA . GLN B 1 44 ? 15.648 -11.359 -12.133 1 84.12 44 GLN B CA 1
ATOM 2777 C C . GLN B 1 44 ? 16.5 -11.867 -13.297 1 84.12 44 GLN B C 1
ATOM 2779 O O . GLN B 1 44 ? 16.688 -11.164 -14.289 1 84.12 44 GLN B O 1
ATOM 2784 N N . GLY B 1 45 ? 17.031 -13.062 -13.109 1 84.19 45 GLY B N 1
ATOM 2785 C CA . GLY B 1 45 ? 17.812 -13.672 -14.172 1 84.19 45 GLY B CA 1
ATOM 2786 C C . GLY B 1 45 ? 17.031 -13.805 -15.469 1 84.19 45 GLY B C 1
ATOM 2787 O O . GLY 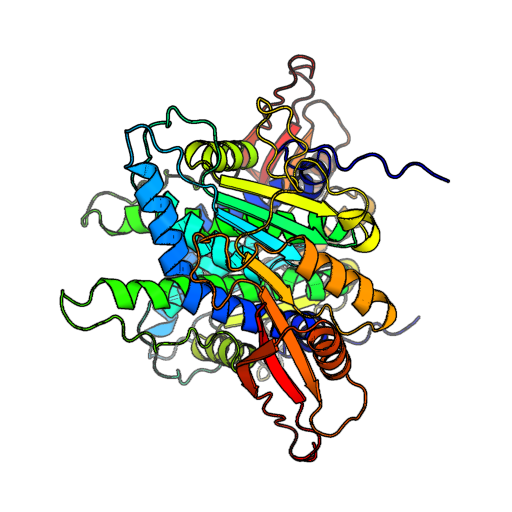B 1 45 ? 17.562 -13.539 -16.547 1 84.19 45 GLY B O 1
ATOM 2788 N N . HIS B 1 46 ? 15.82 -14.141 -15.344 1 85.38 46 HIS B N 1
ATOM 2789 C CA . HIS B 1 46 ? 14.953 -14.273 -16.516 1 85.38 46 HIS B CA 1
ATOM 2790 C C . HIS B 1 46 ? 14.75 -12.922 -17.203 1 85.38 46 HIS B C 1
ATOM 2792 O O . HIS B 1 46 ? 14.828 -12.836 -18.422 1 85.38 46 HIS B O 1
ATOM 2798 N N . LEU B 1 47 ? 14.562 -11.914 -16.453 1 84.75 47 LEU B N 1
ATOM 2799 C CA . LEU B 1 47 ? 14.328 -10.586 -17 1 84.75 47 LEU B CA 1
ATOM 2800 C C . LEU B 1 47 ? 15.578 -10.047 -17.688 1 84.75 47 LEU B C 1
ATOM 2802 O O . LEU B 1 47 ? 15.492 -9.43 -18.75 1 84.75 47 LEU B O 1
ATOM 2806 N N . LEU B 1 48 ? 16.688 -10.281 -17.141 1 80.06 48 LEU B N 1
ATOM 2807 C CA . LEU B 1 48 ? 17.953 -9.805 -17.688 1 80.06 48 LEU B CA 1
ATOM 2808 C C . LEU B 1 48 ? 18.297 -10.547 -18.969 1 80.06 48 LEU B C 1
ATOM 2810 O O . LEU B 1 48 ? 18.812 -9.945 -19.922 1 80.06 48 LEU B O 1
ATOM 2814 N N . GLN B 1 49 ? 18.125 -11.805 -18.938 1 77.38 49 GLN B N 1
ATOM 2815 C CA . GLN B 1 49 ? 18.438 -12.617 -20.109 1 77.38 49 GLN B CA 1
ATOM 2816 C C . GLN B 1 49 ? 17.547 -12.25 -21.297 1 77.38 49 GLN B C 1
ATOM 2818 O O . GLN B 1 49 ? 17.984 -12.242 -22.438 1 77.38 49 GLN B O 1
ATOM 2823 N N . SER B 1 50 ? 16.375 -11.93 -21.016 1 74.75 50 SER B N 1
ATOM 2824 C CA . SER B 1 50 ? 15.383 -11.625 -22.047 1 74.75 50 SER B CA 1
ATOM 2825 C C . SER B 1 50 ? 15.633 -10.242 -22.641 1 74.75 50 SER B C 1
ATOM 2827 O O . SER B 1 50 ? 15.211 -9.969 -23.781 1 74.75 50 SER B O 1
ATOM 2829 N N . SER B 1 51 ? 16.281 -9.328 -21.906 1 68.31 51 SER B N 1
ATOM 2830 C CA . SER B 1 51 ? 16.594 -7.992 -22.406 1 68.31 51 SER B CA 1
ATOM 2831 C C . SER B 1 51 ? 17.75 -8.031 -23.391 1 68.31 51 SER B C 1
ATOM 2833 O O . SER B 1 51 ? 17.875 -7.148 -24.25 1 68.31 51 SER B O 1
ATOM 2835 N N . ASN B 1 52 ? 18.719 -8.891 -23.188 1 61.12 52 ASN B N 1
ATOM 2836 C CA . ASN B 1 52 ? 19.922 -8.992 -24.016 1 61.12 52 ASN B CA 1
ATOM 2837 C C . ASN B 1 52 ? 19.641 -9.789 -25.297 1 61.12 52 ASN B C 1
ATOM 2839 O O . ASN B 1 52 ? 20.438 -9.75 -26.234 1 61.12 52 ASN B O 1
ATOM 2843 N N . ASP B 1 53 ? 18.844 -10.766 -25.156 1 54.03 53 ASP B N 1
ATOM 2844 C CA . ASP B 1 53 ? 18.766 -11.766 -26.219 1 54.03 53 ASP B CA 1
ATOM 2845 C C . ASP B 1 53 ? 18.188 -11.156 -27.5 1 54.03 53 ASP B C 1
ATOM 2847 O O . ASP B 1 53 ? 17.047 -10.688 -27.516 1 54.03 53 ASP B O 1
ATOM 2851 N N . GLN B 1 54 ? 19.078 -10.516 -28.266 1 45.91 54 GLN B N 1
ATOM 2852 C CA . GLN B 1 54 ? 18.828 -10.273 -29.688 1 45.91 54 GLN B CA 1
ATOM 2853 C C . GLN B 1 54 ? 17.938 -11.352 -30.297 1 45.91 54 GLN B C 1
ATOM 2855 O O . GLN B 1 54 ? 17.172 -11.086 -31.219 1 45.91 54 GLN B O 1
ATOM 2860 N N . LYS B 1 55 ? 18.719 -12.633 -30.547 1 44.81 55 LYS B N 1
ATOM 2861 C CA . LYS B 1 55 ? 18.281 -13.602 -31.562 1 44.81 55 LYS B CA 1
ATOM 2862 C C . LYS B 1 55 ? 16.891 -14.133 -31.25 1 44.81 55 LYS B C 1
ATOM 2864 O O . LYS B 1 55 ? 16.391 -13.961 -30.125 1 44.81 55 LYS B O 1
ATOM 2869 N N . ASP B 1 56 ? 16.469 -15.164 -32.062 1 44.19 56 ASP B N 1
ATOM 2870 C CA . ASP B 1 56 ? 15.281 -15.836 -32.594 1 44.19 56 ASP B CA 1
ATOM 2871 C C . ASP B 1 56 ? 14.469 -16.469 -31.469 1 44.19 56 ASP B C 1
ATOM 2873 O O . ASP B 1 56 ? 13.461 -17.141 -31.719 1 44.19 56 ASP B O 1
ATOM 2877 N N . CYS B 1 57 ? 15.07 -16.922 -30.344 1 42.91 57 CYS B N 1
ATOM 2878 C CA . CYS B 1 57 ? 14.227 -17.766 -29.5 1 42.91 57 CYS B CA 1
ATOM 2879 C C . CYS B 1 57 ? 13.344 -16.922 -28.594 1 42.91 57 CYS B C 1
ATOM 2881 O O . CYS B 1 57 ? 13.844 -16.031 -27.891 1 42.91 57 CYS B O 1
ATOM 2883 N N . TYR B 1 58 ? 12.18 -16.578 -29.016 1 46.28 58 TYR B N 1
ATOM 2884 C CA . TYR B 1 58 ? 11.102 -15.906 -28.297 1 46.28 58 TYR B CA 1
ATOM 2885 C C . TYR B 1 58 ? 11.195 -16.172 -26.797 1 46.28 58 TYR B C 1
ATOM 2887 O O . TYR B 1 58 ? 11.156 -17.328 -26.375 1 46.28 58 TYR B O 1
ATOM 2895 N N . PRO B 1 59 ? 11.859 -15.25 -26.016 1 53.88 59 PRO B N 1
ATOM 2896 C CA . PRO B 1 59 ? 11.938 -15.562 -24.594 1 53.88 59 PRO B CA 1
ATOM 2897 C C . PRO B 1 59 ? 10.594 -15.961 -24 1 53.88 59 PRO B C 1
ATOM 2899 O O . PRO B 1 59 ? 9.562 -15.383 -24.344 1 53.88 59 PRO B O 1
ATOM 2902 N N . LYS B 1 60 ? 10.508 -17.125 -23.375 1 76.88 60 LYS B N 1
ATOM 2903 C CA . LYS B 1 60 ? 9.32 -17.656 -22.719 1 76.88 60 LYS B CA 1
ATOM 2904 C C . LYS B 1 60 ? 8.812 -16.719 -21.641 1 76.88 60 LYS B C 1
ATOM 2906 O O . LYS B 1 60 ? 9.602 -16.062 -20.969 1 76.88 60 LYS B O 1
ATOM 2911 N N . THR B 1 61 ? 7.613 -16.297 -21.75 1 85.75 61 THR B N 1
ATOM 2912 C CA . THR B 1 61 ? 6.957 -15.461 -20.75 1 85.75 61 THR B CA 1
ATOM 2913 C C . THR B 1 61 ? 6.859 -16.188 -19.422 1 85.75 61 THR B C 1
ATOM 2915 O O . THR B 1 61 ? 6.367 -17.312 -19.359 1 85.75 61 THR B O 1
ATOM 2918 N N . LEU B 1 62 ? 7.562 -15.633 -18.469 1 89.25 62 LEU B N 1
ATOM 2919 C CA . LEU B 1 62 ? 7.34 -16.125 -17.109 1 89.25 62 LEU B CA 1
ATOM 2920 C C . LEU B 1 62 ? 5.965 -15.719 -16.609 1 89.25 62 LEU B C 1
ATOM 2922 O O . LEU B 1 62 ? 5.664 -14.523 -16.516 1 89.25 62 LEU B O 1
ATOM 2926 N N . ARG B 1 63 ? 5.141 -16.672 -16.266 1 90.31 63 ARG B N 1
ATOM 2927 C CA . ARG B 1 63 ? 3.766 -16.375 -15.859 1 90.31 63 ARG B CA 1
ATOM 2928 C C . ARG B 1 63 ? 3.543 -16.719 -14.391 1 90.31 63 ARG B C 1
ATOM 2930 O O . ARG B 1 63 ? 3.756 -17.859 -13.969 1 90.31 63 ARG B O 1
ATOM 2937 N N . ILE B 1 64 ? 3.1 -15.766 -13.648 1 92.88 64 ILE B N 1
ATOM 2938 C CA . ILE B 1 64 ? 2.865 -15.891 -12.211 1 92.88 64 ILE B CA 1
ATOM 2939 C C . ILE B 1 64 ? 1.393 -15.625 -11.906 1 92.88 64 ILE B C 1
ATOM 2941 O O . ILE B 1 64 ? 0.795 -14.695 -12.453 1 92.88 64 ILE B O 1
ATOM 2945 N N . PHE B 1 65 ? 0.816 -16.469 -11 1 93.69 65 PHE B N 1
ATOM 2946 C CA . PHE B 1 65 ? -0.605 -16.375 -10.688 1 93.69 65 PHE B CA 1
ATOM 2947 C C . PHE B 1 65 ? -0.825 -16.375 -9.18 1 93.69 65 PHE B C 1
ATOM 2949 O O . PHE B 1 65 ? -0.492 -17.344 -8.492 1 93.69 65 PHE B O 1
ATOM 2956 N N . GLU B 1 66 ? -1.324 -15.266 -8.672 1 95.81 66 GLU B N 1
ATOM 2957 C CA . GLU B 1 66 ? -1.714 -15.211 -7.27 1 95.81 66 GLU B CA 1
ATOM 2958 C C . GLU B 1 66 ? -3.229 -15.32 -7.113 1 95.81 66 GLU B C 1
ATOM 2960 O O . GLU B 1 66 ? -3.973 -14.469 -7.605 1 95.81 66 GLU B O 1
ATOM 2965 N N . LEU B 1 67 ? -3.678 -16.344 -6.41 1 94.31 67 LEU B N 1
ATOM 2966 C CA . LEU B 1 67 ? -5.098 -16.609 -6.195 1 94.31 67 LEU B CA 1
ATOM 2967 C C . LEU B 1 67 ? -5.555 -16.078 -4.844 1 94.31 67 LEU B C 1
ATOM 2969 O O . LEU B 1 67 ? -4.93 -16.344 -3.816 1 94.31 67 LEU B O 1
ATOM 2973 N N . GLY B 1 68 ? -6.699 -15.352 -4.875 1 92.75 68 GLY B N 1
ATOM 2974 C CA . GLY B 1 68 ? -7.141 -14.719 -3.641 1 92.75 68 GLY B CA 1
ATOM 2975 C C . GLY B 1 68 ? -6.148 -13.711 -3.098 1 92.75 68 GLY B C 1
ATOM 2976 O O . GLY B 1 68 ? -5.777 -13.773 -1.923 1 92.75 68 GLY B O 1
ATOM 2977 N N . CYS B 1 69 ? -5.809 -12.742 -3.912 1 92.69 69 CYS B N 1
ATOM 2978 C CA . CYS B 1 69 ? -4.633 -11.93 -3.621 1 92.69 69 CYS B CA 1
ATOM 2979 C C . CYS B 1 69 ? -4.938 -10.898 -2.535 1 92.69 69 CYS B C 1
ATOM 2981 O O . CYS B 1 69 ? -4.023 -10.414 -1.863 1 92.69 69 CYS B O 1
ATOM 2983 N N . GLY B 1 70 ? -6.195 -10.477 -2.395 1 87.06 70 GLY B N 1
ATOM 2984 C CA . GLY B 1 70 ? -6.492 -9.461 -1.402 1 87.06 70 GLY B CA 1
ATOM 2985 C C . GLY B 1 70 ? -5.684 -8.195 -1.588 1 87.06 70 GLY B C 1
ATOM 2986 O O . GLY B 1 70 ? -5.719 -7.574 -2.654 1 87.06 70 GLY B O 1
ATOM 2987 N N . THR B 1 71 ? -4.832 -7.887 -0.621 1 84.12 71 THR B N 1
ATOM 2988 C CA . THR B 1 71 ? -3.965 -6.715 -0.717 1 84.12 71 THR B CA 1
ATOM 2989 C C . THR B 1 71 ? -2.814 -6.969 -1.685 1 84.12 71 THR B C 1
ATOM 2991 O O . THR B 1 71 ? -2.131 -6.035 -2.107 1 84.12 71 THR B O 1
ATOM 2994 N N . GLY B 1 72 ? -2.607 -8.164 -2.055 1 91.12 72 GLY B N 1
ATOM 2995 C CA . GLY B 1 72 ? -1.612 -8.539 -3.045 1 91.12 72 GLY B CA 1
ATOM 2996 C C . GLY B 1 72 ? -0.19 -8.461 -2.525 1 91.12 72 GLY B C 1
ATOM 2997 O O . GLY B 1 72 ? 0.75 -8.273 -3.299 1 91.12 72 GLY B O 1
ATOM 2998 N N . VAL B 1 73 ? -0.024 -8.641 -1.215 1 90.5 73 VAL B N 1
ATOM 2999 C CA . VAL B 1 73 ? 1.244 -8.383 -0.541 1 90.5 73 VAL B CA 1
ATOM 3000 C C . VAL B 1 73 ? 2.342 -9.242 -1.159 1 90.5 73 VAL B C 1
ATOM 3002 O O . VAL B 1 73 ? 3.416 -8.742 -1.5 1 90.5 73 VAL B O 1
ATOM 3005 N N . PRO B 1 74 ? 2.135 -10.555 -1.414 1 93.38 74 PRO B N 1
ATOM 3006 C CA . PRO B 1 74 ? 3.211 -11.367 -1.986 1 93.38 74 PRO B CA 1
ATOM 3007 C C . PRO B 1 74 ? 3.66 -10.867 -3.357 1 93.38 74 PRO B C 1
ATOM 3009 O O . PRO B 1 74 ? 4.859 -10.703 -3.598 1 93.38 74 PRO B O 1
ATOM 3012 N N . SER B 1 75 ? 2.727 -10.586 -4.211 1 95.19 75 SER B N 1
ATOM 3013 C CA . SER B 1 75 ? 3.051 -10.117 -5.559 1 95.19 75 SER B CA 1
ATOM 3014 C C . SER B 1 75 ? 3.625 -8.703 -5.531 1 95.19 75 SER B C 1
ATOM 3016 O O . SER B 1 75 ? 4.531 -8.383 -6.301 1 95.19 75 SER B O 1
ATOM 3018 N N . ILE B 1 76 ? 3.104 -7.898 -4.672 1 93.31 76 ILE B N 1
ATOM 3019 C CA . ILE B 1 76 ? 3.473 -6.484 -4.645 1 93.31 76 ILE B CA 1
ATOM 3020 C C . ILE B 1 76 ? 4.922 -6.34 -4.18 1 93.31 76 ILE B C 1
ATOM 3022 O O . ILE B 1 76 ? 5.664 -5.508 -4.699 1 93.31 76 ILE B O 1
ATOM 3026 N N . LEU B 1 77 ? 5.301 -7.07 -3.184 1 91.88 77 LEU B N 1
ATOM 3027 C CA . LEU B 1 77 ? 6.684 -7.004 -2.719 1 91.88 77 LEU B CA 1
ATOM 3028 C C . LEU B 1 77 ? 7.641 -7.5 -3.795 1 91.88 77 LEU B C 1
ATOM 3030 O O . LEU B 1 77 ? 8.727 -6.938 -3.975 1 91.88 77 LEU B O 1
ATOM 3034 N N . LEU B 1 78 ? 7.242 -8.539 -4.488 1 92.56 78 LEU B N 1
ATOM 3035 C CA . LEU B 1 78 ? 8.023 -9.023 -5.621 1 92.56 78 LEU B CA 1
ATOM 3036 C C . LEU B 1 78 ? 8.133 -7.953 -6.703 1 92.56 78 LEU B C 1
ATOM 3038 O O . LEU B 1 78 ? 9.227 -7.676 -7.199 1 92.56 78 LEU B O 1
ATOM 3042 N N . LEU B 1 79 ? 7.023 -7.328 -7.004 1 94.38 79 LEU B N 1
ATOM 3043 C CA . LEU B 1 79 ? 6.973 -6.289 -8.031 1 94.38 79 LEU B CA 1
ATOM 3044 C C . LEU B 1 79 ? 7.824 -5.09 -7.629 1 94.38 79 LEU B C 1
ATOM 3046 O O . LEU B 1 79 ? 8.5 -4.496 -8.477 1 94.38 79 LEU B O 1
ATOM 3050 N N . PHE B 1 80 ? 7.754 -4.758 -6.379 1 93.75 80 PHE B N 1
ATOM 3051 C CA . PHE B 1 80 ? 8.555 -3.639 -5.898 1 93.75 80 PHE B CA 1
ATOM 3052 C C . PHE B 1 80 ? 10.031 -3.861 -6.207 1 93.75 80 PHE B C 1
ATOM 3054 O O . PHE B 1 80 ? 10.695 -2.977 -6.75 1 93.75 80 PHE B O 1
ATOM 3061 N N . LYS B 1 81 ? 10.492 -5.008 -5.895 1 90.06 81 LYS B N 1
ATOM 3062 C CA . LYS B 1 81 ? 11.898 -5.32 -6.145 1 90.06 81 LYS B CA 1
ATOM 3063 C C . LYS B 1 81 ? 12.211 -5.305 -7.641 1 90.06 81 LYS B C 1
ATOM 3065 O O . LYS B 1 81 ? 13.258 -4.805 -8.055 1 90.06 81 LYS B O 1
ATOM 3070 N N . ILE B 1 82 ? 11.312 -5.836 -8.391 1 92.38 82 ILE B N 1
ATOM 3071 C CA . ILE B 1 82 ? 11.484 -5.871 -9.836 1 92.38 82 ILE B CA 1
ATOM 3072 C C . ILE B 1 82 ? 11.516 -4.445 -10.391 1 92.38 82 ILE B C 1
ATOM 3074 O O . ILE B 1 82 ? 12.391 -4.098 -11.18 1 92.38 82 ILE B O 1
ATOM 3078 N N . PHE B 1 83 ? 10.539 -3.607 -9.93 1 93 83 PHE B N 1
ATOM 3079 C CA . PHE B 1 83 ? 10.477 -2.223 -10.383 1 93 83 PHE B CA 1
ATOM 3080 C C . PHE B 1 83 ? 11.758 -1.479 -10.031 1 93 83 PHE B C 1
ATOM 3082 O O . PHE B 1 83 ? 12.312 -0.765 -10.859 1 93 83 PHE B O 1
ATOM 3089 N N . TYR B 1 84 ? 12.148 -1.666 -8.828 1 90 84 TYR B N 1
ATOM 3090 C CA . TYR B 1 84 ? 13.359 -0.991 -8.375 1 90 84 TYR B CA 1
ATOM 3091 C C . TYR B 1 84 ? 14.555 -1.374 -9.242 1 90 84 TYR B C 1
ATOM 3093 O O . TYR B 1 84 ? 15.312 -0.508 -9.672 1 90 84 TYR B O 1
ATOM 3101 N N . GLU B 1 85 ? 14.68 -2.609 -9.539 1 88 85 GLU B N 1
ATOM 3102 C CA . GLU B 1 85 ? 15.789 -3.104 -10.352 1 88 85 GLU B CA 1
ATOM 3103 C C . GLU B 1 85 ? 15.727 -2.553 -11.773 1 88 85 GLU B C 1
ATOM 3105 O O . GLU B 1 85 ? 16.75 -2.113 -12.312 1 88 85 GLU B O 1
ATOM 3110 N N . LEU B 1 86 ? 14.617 -2.598 -12.344 1 89.75 86 LEU B N 1
ATOM 3111 C CA . LEU B 1 86 ? 14.445 -2.172 -13.727 1 89.75 86 LEU B CA 1
ATOM 3112 C C . LEU B 1 86 ? 14.656 -0.668 -13.859 1 89.75 86 LEU B C 1
ATOM 3114 O O . LEU B 1 86 ? 15.234 -0.204 -14.852 1 89.75 86 LEU B O 1
ATOM 3118 N N . LEU B 1 87 ? 14.172 0.063 -12.836 1 88.5 87 LEU B N 1
ATOM 3119 C CA . LEU B 1 87 ? 14.312 1.516 -12.867 1 88.5 87 LEU B CA 1
ATOM 3120 C C . LEU B 1 87 ? 15.758 1.931 -12.617 1 88.5 87 LEU B C 1
ATOM 3122 O O . LEU B 1 87 ? 16.172 3.02 -13.016 1 88.5 87 LEU B O 1
ATOM 3126 N N . SER B 1 88 ? 16.438 1.084 -11.906 1 85.06 88 SER B N 1
ATOM 3127 C CA . SER B 1 88 ? 17.828 1.381 -11.578 1 85.06 88 SER B CA 1
ATOM 3128 C C . SER B 1 88 ? 18.734 1.153 -12.781 1 85.06 88 SER B C 1
ATOM 3130 O O . SER B 1 88 ? 19.891 1.582 -12.789 1 85.06 88 SER B O 1
ATOM 3132 N N . GLN B 1 89 ? 18.203 0.544 -13.68 1 80.12 89 GLN B N 1
ATOM 3133 C CA . GLN B 1 89 ? 18.969 0.271 -14.891 1 80.12 89 GLN B CA 1
ATOM 3134 C C . GLN B 1 89 ? 18.766 1.371 -15.93 1 80.12 89 GLN B C 1
ATOM 3136 O O . GLN B 1 89 ? 17.812 2.141 -15.852 1 80.12 89 GLN B O 1
ATOM 3141 N N . ASP B 1 90 ? 19.734 1.629 -16.719 1 68.06 90 ASP B N 1
ATOM 3142 C CA . ASP B 1 90 ? 19.625 2.58 -17.812 1 68.06 90 ASP B CA 1
ATOM 3143 C C . ASP B 1 90 ? 18.406 2.27 -18.688 1 68.06 90 ASP B C 1
ATOM 3145 O O . ASP B 1 90 ? 18.047 1.103 -18.875 1 68.06 90 ASP B O 1
ATOM 3149 N N . PRO B 1 91 ? 17.719 3.387 -18.875 1 62.91 91 PRO B N 1
ATOM 3150 C CA . PRO B 1 91 ? 16.547 3.166 -19.734 1 62.91 91 PRO B CA 1
ATOM 3151 C C . PRO B 1 91 ? 16.859 2.301 -20.953 1 62.91 91 PRO B C 1
ATOM 3153 O O . PRO B 1 91 ? 17.875 2.508 -21.609 1 62.91 91 PRO B O 1
ATOM 3156 N N . LYS B 1 92 ? 16.219 1.267 -21.047 1 60.31 92 LYS B N 1
ATOM 3157 C CA . LYS B 1 92 ? 16.422 0.326 -22.141 1 60.31 92 LYS B CA 1
ATOM 3158 C C . LYS B 1 92 ? 15.82 0.855 -23.453 1 60.31 92 LYS B C 1
ATOM 3160 O O . LYS B 1 92 ? 14.852 1.613 -23.422 1 60.31 92 LYS B O 1
ATOM 3165 N N . LYS B 1 93 ? 16.562 0.681 -24.484 1 59.59 93 LYS B N 1
ATOM 3166 C CA . LYS B 1 93 ? 16 0.995 -25.797 1 59.59 93 LYS B CA 1
ATOM 3167 C C . LYS B 1 93 ? 14.711 0.222 -26.047 1 59.59 93 LYS B C 1
ATOM 3169 O O . LYS B 1 93 ? 14.562 -0.914 -25.594 1 59.59 93 LYS B O 1
ATOM 3174 N N . PRO B 1 94 ? 13.633 0.983 -26.469 1 59.31 94 PRO B N 1
ATOM 3175 C CA . PRO B 1 94 ? 12.406 0.252 -26.781 1 59.31 94 PRO B CA 1
ATOM 3176 C C . PRO B 1 94 ? 12.672 -1.039 -27.562 1 59.31 94 PRO B C 1
ATOM 3178 O O . PRO B 1 94 ? 13.5 -1.06 -28.469 1 59.31 94 PRO B O 1
ATOM 3181 N N . GLN B 1 95 ? 12.344 -2.143 -26.984 1 59.94 95 GLN B N 1
ATOM 3182 C CA . GLN B 1 95 ? 12.555 -3.432 -27.641 1 59.94 95 GLN B CA 1
ATOM 3183 C C . GLN B 1 95 ? 11.555 -3.65 -28.766 1 59.94 95 GLN B C 1
ATOM 3185 O O . GLN B 1 95 ? 10.453 -3.096 -28.75 1 59.94 95 GLN B O 1
ATOM 3190 N N . GLN B 1 96 ? 12.023 -4.359 -29.797 1 60.69 96 GLN B N 1
ATOM 3191 C CA . GLN B 1 96 ? 11.242 -4.668 -31 1 60.69 96 GLN B CA 1
ATOM 3192 C C . GLN B 1 96 ? 10.086 -5.609 -30.672 1 60.69 96 GLN B C 1
ATOM 3194 O O . GLN B 1 96 ? 9.008 -5.488 -31.25 1 60.69 96 GLN B O 1
ATOM 3199 N N . SER B 1 97 ? 10.367 -6.492 -29.672 1 66.75 97 SER B N 1
ATOM 3200 C CA . SER B 1 97 ? 9.297 -7.441 -29.359 1 66.75 97 SER B CA 1
ATOM 3201 C C . SER B 1 97 ? 8.266 -6.824 -28.422 1 66.75 97 SER B C 1
ATOM 3203 O O . SER B 1 97 ? 8.609 -6.062 -27.516 1 66.75 97 SER B O 1
ATOM 3205 N N . THR B 1 98 ? 6.984 -7.156 -28.719 1 72.19 98 THR B N 1
ATOM 3206 C CA . THR B 1 98 ? 5.871 -6.633 -27.938 1 72.19 98 THR B CA 1
ATOM 3207 C C . THR B 1 98 ? 5.355 -7.68 -26.953 1 72.19 98 THR B C 1
ATOM 3209 O O . THR B 1 98 ? 4.504 -7.387 -26.125 1 72.19 98 THR B O 1
ATOM 3212 N N . GLU B 1 99 ? 6.027 -8.875 -27.016 1 80.19 99 GLU B N 1
ATOM 3213 C CA . GLU B 1 99 ? 5.539 -9.93 -26.125 1 80.19 99 GLU B CA 1
ATOM 3214 C C . GLU B 1 99 ? 6.051 -9.734 -24.703 1 80.19 99 GLU B C 1
ATOM 3216 O O . GLU B 1 99 ? 7.219 -9.398 -24.5 1 80.19 99 GLU B O 1
ATOM 3221 N N . PRO B 1 100 ? 5.211 -10.031 -23.828 1 87.38 100 PRO B N 1
ATOM 3222 C CA . PRO B 1 100 ? 5.656 -9.859 -22.438 1 87.38 100 PRO B CA 1
ATOM 3223 C C . PRO B 1 100 ? 6.699 -10.891 -22.031 1 87.38 100 PRO B C 1
ATOM 3225 O O . PRO B 1 100 ? 6.629 -12.047 -22.453 1 87.38 100 PRO B O 1
ATOM 3228 N N . ILE B 1 101 ? 7.633 -10.516 -21.297 1 88.19 101 ILE B N 1
ATOM 3229 C CA . ILE B 1 101 ? 8.617 -11.422 -20.734 1 88.19 101 ILE B CA 1
ATOM 3230 C C . ILE B 1 101 ? 8.18 -11.867 -19.344 1 88.19 101 ILE B C 1
ATOM 3232 O O . ILE B 1 101 ? 8.602 -12.914 -18.844 1 88.19 101 ILE B O 1
ATOM 3236 N N . LEU B 1 102 ? 7.371 -11.078 -18.688 1 91.44 102 LEU B N 1
ATOM 3237 C CA . LEU B 1 102 ? 6.805 -11.375 -17.375 1 91.44 102 LEU B CA 1
ATOM 3238 C C . LEU B 1 102 ? 5.32 -11.031 -17.328 1 91.44 102 LEU B C 1
ATOM 3240 O O . LEU B 1 102 ? 4.922 -9.922 -17.703 1 91.44 102 LEU B O 1
ATOM 3244 N N . GLN B 1 103 ? 4.555 -12 -16.953 1 90.75 103 GLN B N 1
ATOM 3245 C CA . GLN B 1 103 ? 3.133 -11.766 -16.719 1 90.75 103 GLN B CA 1
ATOM 3246 C C . GLN B 1 103 ? 2.734 -12.141 -15.297 1 90.75 103 GLN B C 1
ATOM 3248 O O . GLN B 1 103 ? 3.018 -13.25 -14.836 1 90.75 103 GLN B O 1
ATOM 3253 N N . ILE B 1 104 ? 2.152 -11.211 -14.633 1 93.44 104 ILE B N 1
ATOM 3254 C CA . ILE B 1 104 ? 1.65 -11.453 -13.281 1 93.44 104 ILE B CA 1
ATOM 3255 C C . ILE B 1 104 ? 0.136 -11.258 -13.25 1 93.44 104 ILE B C 1
ATOM 3257 O O . ILE B 1 104 ? -0.369 -10.195 -13.609 1 93.44 104 ILE B O 1
ATOM 3261 N N . VAL B 1 105 ? -0.53 -12.312 -12.891 1 91.81 105 VAL B N 1
ATOM 3262 C CA . VAL B 1 105 ? -1.985 -12.281 -12.781 1 91.81 105 VAL B CA 1
ATOM 3263 C C . VAL B 1 105 ? -2.395 -12.344 -11.312 1 91.81 105 VAL B C 1
ATOM 3265 O O . VAL B 1 105 ? -1.967 -13.234 -10.578 1 91.81 105 VAL B O 1
ATOM 3268 N N . LEU B 1 106 ? -3.135 -11.375 -10.898 1 93.94 106 LEU B N 1
ATOM 3269 C CA . LEU B 1 106 ? -3.674 -11.344 -9.539 1 93.94 106 LEU B CA 1
ATOM 3270 C C . LEU B 1 106 ? -5.191 -11.5 -9.555 1 93.94 106 LEU B C 1
ATOM 3272 O O . LEU B 1 106 ? -5.883 -10.781 -10.281 1 93.94 106 LEU B O 1
ATOM 3276 N N . GLN B 1 107 ? -5.652 -12.469 -8.766 1 91 107 GLN B N 1
ATOM 3277 C CA . GLN B 1 107 ? -7.082 -12.773 -8.758 1 91 107 GLN B CA 1
ATOM 3278 C C . GLN B 1 107 ? -7.672 -12.602 -7.363 1 91 107 GLN B C 1
ATOM 3280 O O . GLN B 1 107 ? -7.062 -13 -6.371 1 91 107 GLN B O 1
ATOM 3285 N N . ASP B 1 108 ? -8.844 -11.992 -7.316 1 89.25 108 ASP B N 1
ATOM 3286 C CA . ASP B 1 108 ? -9.672 -11.969 -6.113 1 89.25 108 ASP B CA 1
ATOM 3287 C C . ASP B 1 108 ? -11.148 -12.156 -6.453 1 89.25 108 ASP B C 1
ATOM 3289 O O . ASP B 1 108 ? -11.57 -11.891 -7.578 1 89.25 108 ASP B O 1
ATOM 3293 N N . PHE B 1 109 ? -11.859 -12.695 -5.469 1 87.38 109 PHE B N 1
ATOM 3294 C CA . PHE B 1 109 ? -13.289 -12.891 -5.648 1 87.38 109 PHE B CA 1
ATOM 3295 C C . PHE B 1 109 ? -13.992 -11.555 -5.879 1 87.38 109 PHE B C 1
ATOM 3297 O O . PHE B 1 109 ? -14.867 -11.445 -6.734 1 87.38 109 PHE B O 1
ATOM 3304 N N . ASN B 1 110 ? -13.547 -10.562 -5.172 1 83.38 110 ASN B N 1
ATOM 3305 C CA . ASN B 1 110 ? -14.219 -9.266 -5.094 1 83.38 110 ASN B CA 1
ATOM 3306 C C . ASN B 1 110 ? -13.539 -8.234 -5.98 1 83.38 110 ASN B C 1
ATOM 3308 O O . ASN B 1 110 ? -12.367 -7.902 -5.766 1 83.38 110 ASN B O 1
ATOM 3312 N N . ARG B 1 111 ? -14.305 -7.68 -6.836 1 82.75 111 ARG B N 1
ATOM 3313 C CA . ARG B 1 111 ? -13.797 -6.66 -7.75 1 82.75 111 ARG B CA 1
ATOM 3314 C C . ARG B 1 111 ? -13.305 -5.438 -6.988 1 82.75 111 ARG B C 1
ATOM 3316 O O . ARG B 1 111 ? -12.297 -4.832 -7.363 1 82.75 111 ARG B O 1
ATOM 3323 N N . ASP B 1 112 ? -13.984 -5.031 -5.961 1 78.75 112 ASP B N 1
ATOM 3324 C CA . ASP B 1 112 ? -13.641 -3.832 -5.207 1 78.75 112 ASP B CA 1
ATOM 3325 C C . ASP B 1 112 ? -12.297 -3.998 -4.5 1 78.75 112 ASP B C 1
ATOM 3327 O O . ASP B 1 112 ? -11.57 -3.021 -4.301 1 78.75 112 ASP B O 1
ATOM 3331 N N . VAL B 1 113 ? -11.969 -5.203 -4.145 1 82.31 113 VAL B N 1
ATOM 3332 C CA . VAL B 1 113 ? -10.664 -5.477 -3.537 1 82.31 113 VAL B CA 1
ATOM 3333 C C . VAL B 1 113 ? -9.555 -5.168 -4.535 1 82.31 113 VAL B C 1
ATOM 3335 O O . VAL B 1 113 ? -8.57 -4.504 -4.191 1 82.31 113 VAL B O 1
ATOM 3338 N N . LEU B 1 114 ? -9.719 -5.57 -5.754 1 85.12 114 LEU B N 1
ATOM 3339 C CA . LEU B 1 114 ? -8.719 -5.328 -6.789 1 85.12 114 LEU B CA 1
ATOM 3340 C C . LEU B 1 114 ? -8.602 -3.838 -7.09 1 85.12 114 LEU B C 1
ATOM 3342 O O . LEU B 1 114 ? -7.492 -3.316 -7.227 1 85.12 114 LEU B O 1
ATOM 3346 N N . LYS B 1 115 ? -9.727 -3.229 -7.078 1 79.56 115 LYS B N 1
ATOM 3347 C CA . LYS B 1 115 ? -9.781 -1.816 -7.445 1 79.56 115 LYS B CA 1
ATOM 3348 C C . LYS B 1 115 ? -9.242 -0.935 -6.324 1 79.56 115 LYS B C 1
ATOM 3350 O O . LYS B 1 115 ? -8.523 0.034 -6.582 1 79.56 115 LYS B O 1
ATOM 3355 N N . LEU B 1 116 ? -9.555 -1.312 -5.113 1 74.38 116 LEU B N 1
ATOM 3356 C CA . LEU B 1 116 ? -9.32 -0.385 -4.012 1 74.38 116 LEU B CA 1
ATOM 3357 C C . LEU B 1 116 ? -8.07 -0.773 -3.229 1 74.38 116 LEU B C 1
ATOM 3359 O O . LEU B 1 116 ? -7.523 0.041 -2.482 1 74.38 116 LEU B O 1
ATOM 3363 N N . LEU B 1 117 ? -7.668 -1.983 -3.416 1 81.38 117 LEU B N 1
ATOM 3364 C CA . LEU B 1 117 ? -6.547 -2.43 -2.602 1 81.38 117 LEU B CA 1
ATOM 3365 C C . LEU B 1 117 ? -5.395 -2.912 -3.479 1 81.38 117 LEU B C 1
ATOM 3367 O O . LEU B 1 117 ? -4.309 -2.33 -3.459 1 81.38 117 LEU B O 1
ATOM 3371 N N . THR B 1 118 ? -5.645 -3.812 -4.328 1 87.06 118 THR B N 1
ATOM 3372 C CA . THR B 1 118 ? -4.59 -4.484 -5.082 1 87.06 118 THR B CA 1
ATOM 3373 C C . THR B 1 118 ? -3.91 -3.512 -6.043 1 87.06 118 THR B C 1
ATOM 3375 O O . THR B 1 118 ? -2.695 -3.311 -5.977 1 87.06 118 THR B O 1
ATOM 3378 N N . PHE B 1 119 ? -4.707 -2.908 -6.832 1 84.88 119 PHE B N 1
ATOM 3379 C CA . PHE B 1 119 ? -4.133 -2.049 -7.859 1 84.88 119 PHE B CA 1
ATOM 3380 C C . PHE B 1 119 ? -3.414 -0.859 -7.234 1 84.88 119 PHE B C 1
ATOM 3382 O O . PHE B 1 119 ? -2.27 -0.563 -7.582 1 84.88 119 PHE B O 1
ATOM 3389 N N . PRO B 1 120 ? -4.066 -0.156 -6.305 1 81.81 120 PRO B N 1
ATOM 3390 C CA . PRO B 1 120 ? -3.355 0.952 -5.664 1 81.81 120 PRO B CA 1
ATOM 3391 C C . PRO B 1 120 ? -2.025 0.521 -5.051 1 81.81 120 PRO B C 1
ATOM 3393 O O . PRO B 1 120 ? -1.037 1.258 -5.129 1 81.81 120 PRO B O 1
ATOM 3396 N N . ASN B 1 121 ? -2.012 -0.651 -4.477 1 86.31 121 ASN B N 1
ATOM 3397 C CA . ASN B 1 121 ? -0.779 -1.147 -3.873 1 86.31 121 ASN B CA 1
ATOM 3398 C C . ASN B 1 121 ? 0.294 -1.412 -4.926 1 86.31 121 ASN B C 1
ATOM 3400 O O . ASN B 1 121 ? 1.481 -1.202 -4.676 1 86.31 121 ASN B O 1
ATOM 3404 N N . ILE B 1 122 ? -0.112 -1.862 -6.094 1 90.81 122 ILE B N 1
ATOM 3405 C CA . ILE B 1 122 ? 0.824 -2.076 -7.191 1 90.81 122 ILE B CA 1
ATOM 3406 C C . ILE B 1 122 ? 1.423 -0.74 -7.629 1 90.81 122 ILE B C 1
ATOM 3408 O O . ILE B 1 122 ? 2.641 -0.618 -7.777 1 90.81 122 ILE B O 1
ATOM 3412 N N . LEU B 1 123 ? 0.571 0.171 -7.781 1 86.69 123 LEU B N 1
ATOM 3413 C CA . LEU B 1 123 ? 1.021 1.491 -8.211 1 86.69 123 LEU B CA 1
ATOM 3414 C C . LEU B 1 123 ? 1.949 2.111 -7.168 1 86.69 123 LEU B C 1
ATOM 3416 O O . LEU B 1 123 ? 2.971 2.707 -7.52 1 86.69 123 LEU B O 1
ATOM 3420 N N . LEU B 1 124 ? 1.572 1.99 -5.91 1 86.94 124 LEU B N 1
ATOM 3421 C CA . LEU B 1 124 ? 2.398 2.523 -4.832 1 86.94 124 LEU B CA 1
ATOM 3422 C C . LEU B 1 124 ? 3.779 1.877 -4.836 1 86.94 124 LEU B C 1
ATOM 3424 O O . LEU B 1 124 ? 4.785 2.545 -4.574 1 86.94 124 LEU B O 1
ATOM 3428 N N . SER B 1 125 ? 3.816 0.589 -5.098 1 91.06 125 SER B N 1
ATOM 3429 C CA . SER B 1 125 ? 5.105 -0.089 -5.156 1 91.06 125 SER B CA 1
ATOM 3430 C C . SER B 1 125 ? 6 0.515 -6.234 1 91.06 125 SER B C 1
ATOM 3432 O O . SER B 1 125 ? 7.215 0.633 -6.047 1 91.06 125 SER B O 1
ATOM 3434 N N . TYR B 1 126 ? 5.387 0.9 -7.34 1 91.25 126 TYR B N 1
ATOM 3435 C CA . TYR B 1 126 ? 6.117 1.571 -8.406 1 91.25 126 TYR B CA 1
ATOM 3436 C C . TYR B 1 126 ? 6.605 2.941 -7.961 1 91.25 126 TYR B C 1
ATOM 3438 O O . TYR B 1 126 ? 7.758 3.307 -8.203 1 91.25 126 TYR B O 1
ATOM 3446 N N . ILE B 1 127 ? 5.75 3.631 -7.301 1 88.25 127 ILE B N 1
ATOM 3447 C CA . ILE B 1 127 ? 6.078 4.973 -6.836 1 88.25 127 ILE B CA 1
ATOM 3448 C C . ILE B 1 127 ? 7.215 4.906 -5.82 1 88.25 127 ILE B C 1
ATOM 3450 O O . ILE B 1 127 ? 8.141 5.719 -5.859 1 88.25 127 ILE B O 1
ATOM 3454 N N . TYR B 1 128 ? 7.145 3.916 -4.914 1 88.69 128 TYR B N 1
ATOM 3455 C CA . TYR B 1 128 ? 8.203 3.734 -3.93 1 88.69 128 TYR B CA 1
ATOM 3456 C C . TYR B 1 128 ? 9.547 3.5 -4.613 1 88.69 128 TYR B C 1
ATOM 3458 O O . TYR B 1 128 ? 10.555 4.098 -4.23 1 88.69 128 TYR B O 1
ATOM 3466 N N . ALA B 1 129 ? 9.516 2.662 -5.582 1 88.94 129 ALA B N 1
ATOM 3467 C CA . ALA B 1 129 ? 10.734 2.354 -6.316 1 88.94 129 ALA B CA 1
ATOM 3468 C C . ALA B 1 129 ? 11.305 3.602 -6.992 1 88.94 129 ALA B C 1
ATOM 3470 O O . ALA B 1 129 ? 12.508 3.848 -6.949 1 88.94 129 ALA B O 1
ATOM 3471 N N . LYS B 1 130 ? 10.445 4.371 -7.539 1 86.5 130 LYS B N 1
ATOM 3472 C CA . LYS B 1 130 ? 10.844 5.586 -8.242 1 86.5 130 LYS B CA 1
ATOM 3473 C C . LYS B 1 130 ? 11.406 6.621 -7.277 1 86.5 130 LYS B C 1
ATOM 3475 O O . LYS B 1 130 ? 12.391 7.297 -7.59 1 86.5 130 LYS B O 1
ATOM 3480 N N . LEU B 1 131 ? 10.805 6.75 -6.172 1 83.12 131 LEU B N 1
ATOM 3481 C CA . LEU B 1 131 ? 11.172 7.75 -5.176 1 83.12 131 LEU B CA 1
ATOM 3482 C C . LEU B 1 131 ? 12.602 7.52 -4.684 1 83.12 131 LEU B C 1
ATOM 3484 O O . LEU B 1 131 ? 13.32 8.477 -4.387 1 83.12 131 LEU B O 1
ATOM 3488 N N . LEU B 1 132 ? 13.008 6.352 -4.602 1 80.38 132 LEU B N 1
ATOM 3489 C CA . LEU B 1 132 ? 14.32 6.02 -4.059 1 80.38 132 LEU B CA 1
ATOM 3490 C C . LEU B 1 132 ? 15.414 6.281 -5.086 1 80.38 132 LEU B C 1
ATOM 3492 O O . LEU B 1 132 ? 16.562 6.551 -4.719 1 80.38 132 LEU B O 1
ATOM 3496 N N . LEU B 1 133 ? 15.078 6.191 -6.23 1 77.31 133 LEU B N 1
ATOM 3497 C CA . LEU B 1 133 ? 16.078 6.367 -7.273 1 77.31 133 LEU B CA 1
ATOM 3498 C C . LEU B 1 133 ? 16.219 7.84 -7.652 1 77.31 133 LEU B C 1
ATOM 3500 O O . LEU B 1 133 ? 17.266 8.266 -8.141 1 77.31 133 LEU B O 1
ATOM 3504 N N . THR B 1 134 ? 15.203 8.594 -7.523 1 65 134 THR B N 1
ATOM 3505 C CA . THR B 1 134 ? 15.297 10.031 -7.781 1 65 134 THR B CA 1
ATOM 3506 C C . THR B 1 134 ? 16.141 10.711 -6.715 1 65 134 THR B C 1
ATOM 3508 O O . THR B 1 134 ? 16.875 11.656 -7.012 1 65 134 THR B O 1
ATOM 3511 N N . ASN B 1 135 ? 16.188 10.234 -5.469 1 56.03 135 ASN B N 1
ATOM 3512 C CA . ASN B 1 135 ? 16.969 10.836 -4.398 1 56.03 135 ASN B CA 1
ATOM 3513 C C . ASN B 1 135 ? 18.438 10.406 -4.473 1 56.03 135 ASN B C 1
ATOM 3515 O O . ASN B 1 135 ? 19.328 11.172 -4.113 1 56.03 135 ASN B O 1
ATOM 3519 N N . ASP B 1 136 ? 18.828 9.156 -4.762 1 50.78 136 ASP B N 1
ATOM 3520 C CA . ASP B 1 136 ? 20.219 8.695 -4.875 1 50.78 136 ASP B CA 1
ATOM 3521 C C . ASP B 1 136 ? 20.953 9.43 -5.988 1 50.78 136 ASP B C 1
ATOM 3523 O O . ASP B 1 136 ? 22.156 9.672 -5.891 1 50.78 136 ASP B O 1
ATOM 3527 N N . GLN B 1 137 ? 20.422 9.664 -7.031 1 44.88 137 GLN B N 1
ATOM 3528 C CA . GLN B 1 137 ? 21.141 10.422 -8.055 1 44.88 137 GLN B CA 1
ATOM 3529 C C . GLN B 1 137 ? 21.5 11.82 -7.562 1 44.88 137 GLN B C 1
ATOM 3531 O O . GLN B 1 137 ? 22.469 12.414 -8.023 1 44.88 137 GLN B O 1
ATOM 3536 N N . LYS B 1 138 ? 20.797 12.344 -6.559 1 41.41 138 LYS B N 1
ATOM 3537 C CA . LYS B 1 138 ? 21.203 13.648 -6.047 1 41.41 138 LYS B CA 1
ATOM 3538 C C . LYS B 1 138 ? 22.328 13.523 -5.02 1 41.41 138 LYS B C 1
ATOM 3540 O O . LYS B 1 138 ? 23.016 14.492 -4.734 1 41.41 138 LYS B O 1
ATOM 3545 N N . GLY B 1 139 ? 22.594 12.508 -4.301 1 37.28 139 GLY B N 1
ATOM 3546 C CA . GLY B 1 139 ? 23.672 12.422 -3.33 1 37.28 139 GLY B CA 1
ATOM 3547 C C . GLY B 1 139 ? 25.031 12.266 -3.971 1 37.28 139 GLY B C 1
ATOM 3548 O O . GLY B 1 139 ? 26.062 12.32 -3.285 1 37.28 139 GLY B O 1
ATOM 3549 N N . ASN B 1 140 ? 25.266 11.484 -4.934 1 34.41 140 ASN B N 1
ATOM 3550 C CA . ASN B 1 140 ? 26.656 11.336 -5.344 1 34.41 140 ASN B CA 1
ATOM 3551 C C . ASN B 1 140 ? 27.172 12.578 -6.059 1 34.41 140 ASN B C 1
ATOM 3553 O O . ASN B 1 140 ? 28.203 12.539 -6.723 1 34.41 140 ASN B O 1
ATOM 3557 N N . SER B 1 141 ? 26.438 13.461 -6.703 1 31.53 141 SER B N 1
ATOM 3558 C CA . SER B 1 141 ? 27.312 14.523 -7.188 1 31.53 141 SER B CA 1
ATOM 3559 C C . SER B 1 141 ? 28.031 15.211 -6.039 1 31.53 141 SER B C 1
ATOM 3561 O O . SER B 1 141 ? 27.516 15.273 -4.922 1 31.53 141 SER B O 1
ATOM 3563 N N . ASN B 1 142 ? 29.422 15.656 -6.098 1 29.94 142 ASN B N 1
ATOM 3564 C CA . ASN B 1 142 ? 30.328 16.516 -5.355 1 29.94 142 ASN B CA 1
ATOM 3565 C C . ASN B 1 142 ? 29.578 17.594 -4.574 1 29.94 142 ASN B C 1
ATOM 3567 O O . ASN B 1 142 ? 28.422 17.891 -4.875 1 29.94 142 ASN B O 1
ATOM 3571 N N . HIS B 1 143 ? 30.438 18.703 -3.674 1 31.34 143 HIS B N 1
ATOM 3572 C CA . HIS B 1 143 ? 30.312 19.859 -2.805 1 31.34 143 HIS B CA 1
ATOM 3573 C C . HIS B 1 143 ? 29.219 20.797 -3.281 1 31.34 143 HIS B C 1
ATOM 3575 O O . HIS B 1 143 ? 28.391 21.25 -2.482 1 31.34 143 HIS B O 1
ATOM 3581 N N . ASP B 1 144 ? 29.516 21.766 -4.285 1 30.47 144 ASP B N 1
ATOM 3582 C CA . ASP B 1 144 ? 29.156 23.156 -4.555 1 30.47 144 ASP B CA 1
ATOM 3583 C C . ASP B 1 144 ? 27.75 23.266 -5.117 1 30.47 144 ASP B C 1
ATOM 3585 O O . ASP B 1 144 ? 27.234 24.359 -5.297 1 30.47 144 ASP B O 1
ATOM 3589 N N . GLU B 1 145 ? 27.469 22.422 -6.184 1 31.22 145 GLU B N 1
ATOM 3590 C CA . GLU B 1 145 ? 26.312 23 -6.84 1 31.22 145 GLU B CA 1
ATOM 3591 C C . GLU B 1 145 ? 25.016 22.625 -6.117 1 31.22 145 GLU B C 1
ATOM 3593 O O . GLU B 1 145 ? 24.812 21.469 -5.773 1 31.22 145 GLU B O 1
ATOM 3598 N N . PRO B 1 146 ? 24.328 23.547 -5.578 1 31.03 146 PRO B N 1
ATOM 3599 C CA . PRO B 1 146 ? 23.047 23.547 -4.879 1 31.03 146 PRO B CA 1
ATOM 3600 C C . PRO B 1 146 ? 22.062 22.516 -5.445 1 31.03 146 PRO B C 1
ATOM 3602 O O . PRO B 1 146 ? 22.062 22.266 -6.652 1 31.03 146 PRO B O 1
ATOM 3605 N N . LEU B 1 147 ? 21.844 21.422 -4.75 1 32.81 147 LEU B N 1
ATOM 3606 C CA . LEU B 1 147 ? 20.703 20.594 -5.109 1 32.81 147 LEU B CA 1
ATOM 3607 C C . LEU B 1 147 ? 19.719 21.375 -5.98 1 32.81 147 LEU B C 1
ATOM 3609 O O . LEU B 1 147 ? 19.297 22.484 -5.613 1 32.81 147 LEU B O 1
ATOM 3613 N N . ASP B 1 148 ? 19.938 21.359 -7.258 1 31.2 148 ASP B N 1
ATOM 3614 C CA . ASP B 1 148 ? 18.906 22.031 -8.031 1 31.2 148 ASP B CA 1
ATOM 3615 C C . ASP B 1 148 ? 17.516 21.734 -7.457 1 31.2 148 ASP B C 1
ATOM 3617 O O . ASP B 1 148 ? 17.062 20.594 -7.449 1 31.2 148 ASP B O 1
ATOM 3621 N N . PRO B 1 149 ? 17.047 22.344 -6.434 1 33.5 149 PRO B N 1
ATOM 3622 C CA . PRO B 1 149 ? 15.688 22.344 -5.871 1 33.5 149 PRO B CA 1
ATOM 3623 C C . PRO B 1 149 ? 14.617 22 -6.906 1 33.5 149 PRO B C 1
ATOM 3625 O O . PRO B 1 149 ? 13.453 21.812 -6.555 1 33.5 149 PRO B O 1
ATOM 3628 N N . THR B 1 150 ? 14.984 22.156 -8.148 1 32.81 150 THR B N 1
ATOM 3629 C CA . THR B 1 150 ? 14 22.094 -9.219 1 32.81 150 THR B CA 1
ATOM 3630 C C . THR B 1 150 ? 13.688 20.641 -9.586 1 32.81 150 THR B C 1
ATOM 3632 O O . THR B 1 150 ? 12.836 20.375 -10.438 1 32.81 150 THR B O 1
ATOM 3635 N N . ALA B 1 151 ? 14.516 19.719 -9.406 1 34.94 151 ALA B N 1
ATOM 3636 C CA . ALA B 1 151 ? 14.133 18.406 -9.922 1 34.94 151 ALA B CA 1
ATOM 3637 C C . ALA B 1 151 ? 12.914 17.859 -9.188 1 34.94 151 ALA B C 1
ATOM 3639 O O . ALA B 1 151 ? 13.039 17.312 -8.086 1 34.94 151 ALA B O 1
ATOM 3640 N N . ASP B 1 152 ? 11.703 18.375 -9.266 1 41.38 152 ASP B N 1
ATOM 3641 C CA . ASP B 1 152 ? 10.336 18.172 -8.805 1 41.38 152 ASP B CA 1
ATOM 3642 C C . ASP B 1 152 ? 9.922 16.719 -8.961 1 41.38 152 ASP B C 1
ATOM 3644 O O . ASP B 1 152 ? 10.164 16.094 -10.008 1 41.38 152 ASP B O 1
ATOM 3648 N N . LEU B 1 153 ? 9.984 15.953 -8.016 1 47.12 153 LEU B N 1
ATOM 3649 C CA . LEU B 1 153 ? 9.344 14.641 -8.047 1 47.12 153 LEU B CA 1
ATOM 3650 C C . LEU B 1 153 ? 8.07 14.68 -8.875 1 47.12 153 LEU B C 1
ATOM 3652 O O . LEU B 1 153 ? 7.102 15.352 -8.508 1 47.12 153 LEU B O 1
ATOM 3656 N N . GLU B 1 154 ? 8.141 14.523 -10.219 1 51.31 154 GLU B N 1
ATOM 3657 C CA . GLU B 1 154 ? 7.039 14.492 -11.18 1 51.31 154 GLU B CA 1
ATOM 3658 C C . GLU B 1 154 ? 6.082 13.336 -10.891 1 51.31 154 GLU B C 1
ATOM 3660 O O . GLU B 1 154 ? 5.742 12.57 -11.789 1 51.31 154 GLU B O 1
ATOM 3665 N N . ILE B 1 155 ? 5.887 13.008 -9.648 1 53.41 155 ILE B N 1
ATOM 3666 C CA . ILE B 1 155 ? 4.977 11.898 -9.383 1 53.41 155 ILE B CA 1
ATOM 3667 C C . ILE B 1 155 ? 3.619 12.172 -10.023 1 53.41 155 ILE B C 1
ATOM 3669 O O . ILE B 1 155 ? 2.975 11.266 -10.547 1 53.41 155 ILE B O 1
ATOM 3673 N N . SER B 1 156 ? 3.074 13.492 -10.062 1 56.22 156 SER B N 1
ATOM 3674 C CA . SER B 1 156 ? 1.669 13.727 -10.375 1 56.22 156 SER B CA 1
ATOM 3675 C C . SER B 1 156 ? 1.441 13.797 -11.875 1 56.22 156 SER B C 1
ATOM 3677 O O . SER B 1 156 ? 0.364 13.453 -12.367 1 56.22 156 SER B O 1
ATOM 3679 N N . ASP B 1 157 ? 2.506 14.195 -12.641 1 57.44 157 ASP B N 1
ATOM 3680 C CA . ASP B 1 157 ? 2.07 14.227 -14.031 1 57.44 157 ASP B CA 1
ATOM 3681 C C . ASP B 1 157 ? 1.537 12.867 -14.477 1 57.44 157 ASP B C 1
ATOM 3683 O O . ASP B 1 157 ? 1.554 11.906 -13.703 1 57.44 157 ASP B O 1
ATOM 3687 N N . ASP B 1 158 ? 1.275 12.492 -15.594 1 67.56 158 ASP B N 1
ATOM 3688 C CA . ASP B 1 158 ? 0.549 11.328 -16.094 1 67.56 158 ASP B CA 1
ATOM 3689 C C . ASP B 1 158 ? 1.15 10.031 -15.555 1 67.56 158 ASP B C 1
ATOM 3691 O O . ASP B 1 158 ? 1.857 9.328 -16.281 1 67.56 158 ASP B O 1
ATOM 3695 N N . LEU B 1 159 ? 1.167 9.938 -14.117 1 73.88 159 LEU B N 1
ATOM 3696 C CA . LEU B 1 159 ? 1.677 8.75 -13.438 1 73.88 159 LEU B CA 1
ATOM 3697 C C . LEU B 1 159 ? 1.135 7.48 -14.078 1 73.88 159 LEU B C 1
ATOM 3699 O O . LEU B 1 159 ? 1.87 6.504 -14.25 1 73.88 159 LEU B O 1
ATOM 3703 N N . LYS B 1 160 ? -0.079 7.582 -14.383 1 73.81 160 LYS B N 1
ATOM 3704 C CA . LYS B 1 160 ? -0.689 6.418 -15.023 1 73.81 160 LYS B CA 1
ATOM 3705 C C . LYS B 1 160 ? -0.012 6.105 -16.359 1 73.81 160 LYS B C 1
ATOM 3707 O O . LYS B 1 160 ? 0.324 4.953 -16.625 1 73.81 160 LYS B O 1
ATOM 3712 N N . GLN B 1 161 ? 0.127 7.129 -17.047 1 78.88 161 GLN B N 1
ATOM 3713 C CA . GLN B 1 161 ? 0.751 6.941 -18.344 1 78.88 161 GLN B CA 1
ATOM 3714 C C . GLN B 1 161 ? 2.213 6.527 -18.203 1 78.88 161 GLN B C 1
ATOM 3716 O O . GLN B 1 161 ? 2.697 5.676 -18.953 1 78.88 161 GLN B O 1
ATOM 3721 N N . GLU B 1 162 ? 2.83 7.125 -17.297 1 83.94 162 GLU B N 1
ATOM 3722 C CA . GLU B 1 162 ? 4.223 6.773 -17.031 1 83.94 162 GLU B CA 1
ATOM 3723 C C . GLU B 1 162 ? 4.352 5.309 -16.625 1 83.94 162 GLU B C 1
ATOM 3725 O O . GLU B 1 162 ? 5.254 4.609 -17.078 1 83.94 162 GLU B O 1
ATOM 3730 N N . PHE B 1 163 ? 3.453 4.945 -15.789 1 87.44 163 PHE B N 1
ATOM 3731 C CA . PHE B 1 163 ? 3.465 3.57 -15.305 1 87.44 163 PHE B CA 1
ATOM 3732 C C . PHE B 1 163 ? 3.178 2.596 -16.438 1 87.44 163 PHE B C 1
ATOM 3734 O O . PHE B 1 163 ? 3.871 1.586 -16.594 1 87.44 163 PHE B O 1
ATOM 3741 N N . LYS B 1 164 ? 2.262 2.924 -17.234 1 84.88 164 LYS B N 1
ATOM 3742 C CA . LYS B 1 164 ? 1.922 2.092 -18.391 1 84.88 164 LYS B CA 1
ATOM 3743 C C . LYS B 1 164 ? 3.098 1.982 -19.359 1 84.88 164 LYS B C 1
ATOM 3745 O O . LYS B 1 164 ? 3.4 0.896 -19.859 1 84.88 164 LYS B O 1
ATOM 3750 N N . THR B 1 165 ? 3.691 3.055 -19.641 1 86.62 165 THR B N 1
ATOM 3751 C CA . THR B 1 165 ? 4.848 3.082 -20.531 1 86.62 165 THR B CA 1
ATOM 3752 C C . THR B 1 165 ? 5.996 2.26 -19.953 1 86.62 165 THR B C 1
ATOM 3754 O O . THR B 1 165 ? 6.664 1.517 -20.672 1 86.62 165 THR B O 1
ATOM 3757 N N . PHE B 1 166 ? 6.164 2.414 -18.688 1 89.88 166 PHE B N 1
ATOM 3758 C CA . PHE B 1 166 ? 7.195 1.651 -18 1 89.88 166 PHE B CA 1
ATOM 3759 C C . PHE B 1 166 ? 6.969 0.154 -18.172 1 89.88 166 PHE B C 1
ATOM 3761 O O . PHE B 1 166 ? 7.898 -0.588 -18.5 1 89.88 166 PHE B O 1
ATOM 3768 N N . LEU B 1 167 ? 5.754 -0.276 -17.906 1 90.75 167 LEU B N 1
ATOM 3769 C CA . LEU B 1 167 ? 5.426 -1.69 -18.047 1 90.75 167 LEU B CA 1
ATOM 3770 C C . LEU B 1 167 ? 5.648 -2.162 -19.469 1 90.75 167 LEU B C 1
ATOM 3772 O O . LEU B 1 167 ? 6.23 -3.227 -19.703 1 90.75 167 LEU B O 1
ATOM 3776 N N . ARG B 1 168 ? 5.215 -1.354 -20.391 1 88.56 168 ARG B N 1
ATOM 3777 C CA . ARG B 1 168 ? 5.355 -1.689 -21.812 1 88.56 168 ARG B CA 1
ATOM 3778 C C . ARG B 1 168 ? 6.828 -1.798 -22.203 1 88.56 168 ARG B C 1
ATOM 3780 O O . ARG B 1 168 ? 7.238 -2.775 -22.828 1 88.56 168 ARG B O 1
ATOM 3787 N N . ASP B 1 169 ? 7.562 -0.869 -21.844 1 88.19 169 ASP B N 1
ATOM 3788 C CA . ASP B 1 169 ? 8.969 -0.801 -22.203 1 88.19 169 ASP B CA 1
ATOM 3789 C C . ASP B 1 169 ? 9.758 -1.964 -21.594 1 88.19 169 ASP B C 1
ATOM 3791 O O . ASP B 1 169 ? 10.773 -2.391 -22.156 1 88.19 169 ASP B O 1
ATOM 3795 N N . ASN B 1 170 ? 9.289 -2.461 -20.562 1 89.88 170 ASN B N 1
ATOM 3796 C CA . ASN B 1 170 ? 9.984 -3.562 -19.906 1 89.88 170 ASN B CA 1
ATOM 3797 C C . ASN B 1 170 ? 9.281 -4.895 -20.156 1 89.88 170 ASN B C 1
ATOM 3799 O O . ASN B 1 170 ? 9.625 -5.906 -19.531 1 89.88 170 ASN B O 1
ATOM 3803 N N . ARG B 1 171 ? 8.258 -4.789 -20.906 1 89.81 171 ARG B N 1
ATOM 3804 C CA . ARG B 1 171 ? 7.527 -5.973 -21.344 1 89.81 171 ARG B CA 1
ATOM 3805 C C . ARG B 1 171 ? 6.977 -6.746 -20.156 1 89.81 171 ARG B C 1
ATOM 3807 O O . ARG B 1 171 ? 7.117 -7.969 -20.078 1 89.81 171 ARG B O 1
ATOM 3814 N N . ILE B 1 172 ? 6.43 -6.059 -19.219 1 91.25 172 ILE B N 1
ATOM 3815 C CA . ILE B 1 172 ? 5.742 -6.609 -18.062 1 91.25 172 ILE B CA 1
ATOM 3816 C C . ILE B 1 172 ? 4.234 -6.445 -18.234 1 91.25 172 ILE B C 1
ATOM 3818 O O . ILE B 1 172 ? 3.754 -5.363 -18.562 1 91.25 172 ILE B O 1
ATOM 3822 N N . ASP B 1 173 ? 3.588 -7.559 -18.031 1 90.81 173 ASP B N 1
ATOM 3823 C CA . ASP B 1 173 ? 2.133 -7.562 -18.125 1 90.81 173 ASP B CA 1
ATOM 3824 C C . ASP B 1 173 ? 1.497 -7.902 -16.781 1 90.81 173 ASP B C 1
ATOM 3826 O O . ASP B 1 173 ? 1.738 -8.977 -16.234 1 90.81 173 ASP B O 1
ATOM 3830 N N . ILE B 1 174 ? 0.753 -6.961 -16.219 1 92.12 174 ILE B N 1
ATOM 3831 C CA . ILE B 1 174 ? 0.032 -7.191 -14.977 1 92.12 174 ILE B CA 1
ATOM 3832 C C . ILE B 1 174 ? -1.468 -7.262 -15.25 1 92.12 174 ILE B C 1
ATOM 3834 O O . ILE B 1 174 ? -2.043 -6.332 -15.828 1 92.12 174 ILE B O 1
ATOM 3838 N N . ARG B 1 175 ? -2.07 -8.352 -14.773 1 89 175 ARG B N 1
ATOM 3839 C CA . ARG B 1 175 ? -3.498 -8.547 -15 1 89 175 ARG B CA 1
ATOM 3840 C C . ARG B 1 175 ? -4.242 -8.773 -13.688 1 89 175 ARG B C 1
ATOM 3842 O O . ARG B 1 175 ? -3.744 -9.469 -12.805 1 89 175 ARG B O 1
ATOM 3849 N N . LEU B 1 176 ? -5.387 -8.133 -13.633 1 89.38 176 LEU B N 1
ATOM 3850 C CA . LEU B 1 176 ? -6.273 -8.32 -12.484 1 89.38 176 LEU B CA 1
ATOM 3851 C C . LEU B 1 176 ? -7.566 -9.008 -12.906 1 89.38 176 LEU B C 1
ATOM 3853 O O . LEU B 1 176 ? -8.25 -8.547 -13.828 1 89.38 176 LEU B O 1
ATOM 3857 N N . ILE B 1 177 ? -7.848 -10.117 -12.242 1 86.94 177 ILE B N 1
ATOM 3858 C CA . ILE B 1 177 ? -9.047 -10.883 -12.57 1 86.94 177 ILE B CA 1
ATOM 3859 C C . ILE B 1 177 ? -9.922 -11.031 -11.328 1 86.94 177 ILE B C 1
ATOM 3861 O O . ILE B 1 177 ? -9.414 -11.305 -10.234 1 86.94 177 ILE B O 1
ATOM 3865 N N . TYR B 1 178 ? -11.227 -10.75 -11.484 1 85.69 178 TYR B N 1
ATOM 3866 C CA . TYR B 1 178 ? -12.125 -10.914 -10.352 1 85.69 178 TYR B CA 1
ATOM 3867 C C . TYR B 1 178 ? -13.141 -12.016 -10.617 1 85.69 178 TYR B C 1
ATOM 3869 O O . TYR B 1 178 ? -13.445 -12.328 -11.773 1 85.69 178 TYR B O 1
ATOM 3877 N N . GLY B 1 179 ? -13.695 -12.656 -9.539 1 85.19 179 GLY B N 1
ATOM 3878 C CA . GLY B 1 179 ? -14.75 -13.656 -9.633 1 85.19 179 GLY B CA 1
ATOM 3879 C C . GLY B 1 179 ? -14.445 -14.922 -8.852 1 85.19 179 GLY B C 1
ATOM 3880 O O . GLY B 1 179 ? -13.328 -15.102 -8.367 1 85.19 179 GLY B O 1
ATOM 3881 N N . PRO B 1 180 ? -15.391 -15.711 -8.758 1 86.31 180 PRO B N 1
ATOM 3882 C CA . PRO B 1 180 ? -15.188 -16.969 -8.031 1 86.31 180 PRO B CA 1
ATOM 3883 C C . PRO B 1 180 ? -14.258 -17.922 -8.773 1 86.31 180 PRO B C 1
ATOM 3885 O O . PRO B 1 180 ? -14.211 -17.922 -10 1 86.31 180 PRO B O 1
ATOM 3888 N N . TRP B 1 181 ? -13.516 -18.734 -8.008 1 89.38 181 TRP B N 1
ATOM 3889 C CA . TRP B 1 181 ? -12.562 -19.688 -8.578 1 89.38 181 TRP B CA 1
ATOM 3890 C C . TRP B 1 181 ? -13.258 -20.656 -9.523 1 89.38 181 TRP B C 1
ATOM 3892 O O . TRP B 1 181 ? -12.703 -21.031 -10.555 1 89.38 181 TRP B O 1
ATOM 3902 N N . LYS B 1 182 ? -14.5 -21.047 -9.195 1 84.62 182 LYS B N 1
ATOM 3903 C CA . LYS B 1 182 ? -15.266 -21.969 -10.016 1 84.62 182 LYS B CA 1
ATOM 3904 C C . LYS B 1 182 ? -15.469 -21.422 -11.43 1 84.62 182 LYS B C 1
ATOM 3906 O O . LYS B 1 182 ? -15.375 -22.172 -12.406 1 84.62 182 LYS B O 1
ATOM 3911 N N . ALA B 1 183 ? -15.664 -20.203 -11.547 1 81.31 183 ALA B N 1
ATOM 3912 C CA . ALA B 1 183 ? -15.883 -19.562 -12.844 1 81.31 183 ALA B CA 1
ATOM 3913 C C . ALA B 1 183 ? -14.586 -19.469 -13.641 1 81.31 183 ALA B C 1
ATOM 3915 O O . ALA B 1 183 ? -14.609 -19.469 -14.875 1 81.31 183 ALA B O 1
ATOM 3916 N N . LEU B 1 184 ? -13.523 -19.391 -12.977 1 80 184 LEU B N 1
ATOM 3917 C CA . LEU B 1 184 ? -12.234 -19.203 -13.641 1 80 184 LEU B CA 1
ATOM 3918 C C . LEU B 1 184 ? -11.773 -20.5 -14.305 1 80 184 LEU B C 1
ATOM 3920 O O . LEU B 1 184 ? -11.156 -20.469 -15.375 1 80 184 LEU B O 1
ATOM 3924 N N . TYR B 1 185 ? -11.969 -21.594 -13.734 1 74.31 185 TYR B N 1
ATOM 3925 C CA . TYR B 1 185 ? -11.484 -22.797 -14.391 1 74.31 185 TYR B CA 1
ATOM 3926 C C . TYR B 1 185 ? -12.516 -23.344 -15.367 1 74.31 185 TYR B C 1
ATOM 3928 O O . TYR B 1 185 ? -12.188 -24.141 -16.25 1 74.31 185 TYR B O 1
ATOM 3936 N N . LYS B 1 186 ? -13.812 -22.922 -15.227 1 68.75 186 LYS B N 1
ATOM 3937 C CA . LYS B 1 186 ? -14.805 -23.344 -16.219 1 68.75 186 LYS B CA 1
ATOM 3938 C C . LYS B 1 186 ? -14.68 -22.516 -17.5 1 68.75 186 LYS B C 1
ATOM 3940 O O . LYS B 1 186 ? -14.906 -23.031 -18.594 1 68.75 186 LYS B O 1
ATOM 3945 N N . SER B 1 187 ? -14.297 -21.219 -17.406 1 61.97 187 SER B N 1
ATOM 3946 C CA . SER B 1 187 ? -14.133 -20.312 -18.531 1 61.97 187 SER B CA 1
ATOM 3947 C C . SER B 1 187 ? -12.773 -19.609 -18.5 1 61.97 187 SER B C 1
ATOM 3949 O O . SER B 1 187 ? -12.688 -18.422 -18.172 1 61.97 187 SER B O 1
ATOM 3951 N N . LEU B 1 188 ? -11.68 -20.297 -18.547 1 58.69 188 LEU B N 1
ATOM 3952 C CA . LEU B 1 188 ? -10.375 -19.672 -18.406 1 58.69 188 LEU B CA 1
ATOM 3953 C C . LEU B 1 188 ? -10.211 -18.531 -19.422 1 58.69 188 LEU B C 1
ATOM 3955 O O . LEU B 1 188 ? -10.242 -18.766 -20.625 1 58.69 188 LEU B O 1
ATOM 3959 N N . PRO B 1 189 ? -10.375 -17.391 -19 1 56.28 189 PRO B N 1
ATOM 3960 C CA . PRO B 1 189 ? -10.188 -16.281 -19.938 1 56.28 189 PRO B CA 1
ATOM 3961 C C . PRO B 1 189 ? -8.914 -16.406 -20.766 1 56.28 189 PRO B C 1
ATOM 3963 O O . PRO B 1 189 ? -7.941 -17.016 -20.312 1 56.28 189 PRO B O 1
ATOM 3966 N N . PRO B 1 190 ? -9.102 -16.141 -22.062 1 53.31 190 PRO B N 1
ATOM 3967 C CA . PRO B 1 190 ? -7.918 -16.203 -22.938 1 53.31 190 PRO B CA 1
ATOM 3968 C C . PRO B 1 190 ? -6.664 -15.641 -22.266 1 53.31 190 PRO B C 1
ATOM 3970 O O . PRO B 1 190 ? -5.551 -16.062 -22.578 1 53.31 190 PRO B O 1
ATOM 3973 N N . THR B 1 191 ? -6.926 -14.664 -21.391 1 53.16 191 THR B N 1
ATOM 3974 C CA . THR B 1 191 ? -5.828 -14.016 -20.672 1 53.16 191 THR B CA 1
ATOM 3975 C C . THR B 1 191 ? -5.074 -15.031 -19.812 1 53.16 191 THR B C 1
ATOM 3977 O O . THR B 1 191 ? -3.881 -14.867 -19.547 1 53.16 191 THR B O 1
ATOM 3980 N N . LEU B 1 192 ? -5.859 -15.859 -19.375 1 56.22 192 LEU B N 1
ATOM 3981 C CA . LEU B 1 192 ? -5.223 -16.922 -18.609 1 56.22 192 LEU B CA 1
ATOM 3982 C C . LEU B 1 192 ? -4.695 -18.016 -19.531 1 56.22 192 LEU B C 1
ATOM 3984 O O . LEU B 1 192 ? -3.832 -18.812 -19.141 1 56.22 192 LEU B O 1
ATOM 3988 N N . SER B 1 193 ? -5.305 -17.906 -20.844 1 47.84 193 SER B N 1
ATOM 3989 C CA . SER B 1 193 ? -4.863 -18.875 -21.828 1 47.84 193 SER B CA 1
ATOM 3990 C C . SER B 1 193 ? -3.645 -18.375 -22.594 1 47.84 193 SER B C 1
ATOM 3992 O O . SER B 1 193 ? -3.557 -17.188 -22.938 1 47.84 193 SER B O 1
ATOM 3994 N N . ALA B 1 194 ? -2.496 -18.766 -22.438 1 42.5 194 ALA B N 1
ATOM 3995 C CA . ALA B 1 194 ? -1.26 -18.469 -23.156 1 42.5 194 ALA B CA 1
ATOM 3996 C C . ALA B 1 194 ? -1.529 -18.25 -24.641 1 42.5 194 ALA B C 1
ATOM 3998 O O . ALA B 1 194 ? -0.6 -18.25 -25.453 1 42.5 194 ALA B O 1
ATOM 3999 N N . VAL B 1 195 ? -2.705 -18.141 -25.234 1 36.5 195 VAL B N 1
ATOM 4000 C CA . VAL B 1 195 ? -2.805 -18.406 -26.656 1 36.5 195 VAL B CA 1
ATOM 4001 C C . VAL B 1 195 ? -2.32 -17.172 -27.438 1 36.5 195 VAL B C 1
ATOM 4003 O O . VAL B 1 195 ? -2.793 -16.062 -27.219 1 36.5 195 VAL B O 1
ATOM 4006 N N . SER B 1 196 ? -1.131 -17.125 -28 1 35.91 196 SER B N 1
ATOM 4007 C CA . SER B 1 196 ? -0.793 -16.297 -29.156 1 35.91 196 SER B CA 1
ATOM 4008 C C . SER B 1 196 ? -1.968 -16.172 -30.109 1 35.91 196 SER B C 1
ATOM 4010 O O . SER B 1 196 ? -2.672 -17.156 -30.375 1 35.91 196 SER B O 1
ATOM 4012 N N . PRO B 1 197 ? -2.469 -14.992 -30.438 1 35.28 197 PRO B N 1
ATOM 4013 C CA . PRO B 1 197 ? -3.498 -14.891 -31.469 1 35.28 197 PRO B CA 1
ATOM 4014 C C . PRO B 1 197 ? -3.299 -15.898 -32.594 1 35.28 197 PRO B C 1
ATOM 4016 O O . PRO B 1 197 ? -4.254 -16.234 -33.312 1 35.28 197 PRO B O 1
ATOM 4019 N N . SER B 1 198 ? -2.111 -15.984 -33.281 1 34.94 198 SER B N 1
ATOM 4020 C CA . SER B 1 198 ? -1.977 -16.672 -34.562 1 34.94 198 SER B CA 1
ATOM 4021 C C . SER B 1 198 ? -2.332 -18.141 -34.438 1 34.94 198 SER B C 1
ATOM 4023 O O . SER B 1 198 ? -2.588 -18.812 -35.438 1 34.94 198 SER B O 1
ATOM 4025 N N . SER B 1 199 ? -1.722 -19 -33.594 1 33.72 199 SER B N 1
ATOM 4026 C CA . SER B 1 199 ? -1.869 -20.438 -33.781 1 33.72 199 SER B CA 1
ATOM 4027 C C . SER B 1 199 ? -3.27 -20.906 -33.406 1 33.72 199 SER B C 1
ATOM 4029 O O . SER B 1 199 ? -3.803 -20.516 -32.375 1 33.72 199 SER B O 1
ATOM 4031 N N . GLN B 1 200 ? -4.242 -21.266 -34.25 1 35.06 200 GLN B N 1
ATOM 4032 C CA . GLN B 1 200 ? -5.492 -22.016 -34.312 1 35.06 200 GLN B CA 1
ATOM 4033 C C . GLN B 1 200 ? -5.59 -23.031 -33.188 1 35.06 200 GLN B C 1
ATOM 4035 O O . GLN B 1 200 ? -6.613 -23.703 -33.062 1 35.06 200 GLN B O 1
ATOM 4040 N N . LYS B 1 201 ? -4.508 -23.844 -32.938 1 39.06 201 LYS B N 1
ATOM 4041 C CA . LYS B 1 201 ? -4.633 -24.984 -32.062 1 39.06 201 LYS B CA 1
ATOM 4042 C C . LYS B 1 201 ? -5.059 -24.547 -30.656 1 39.06 201 LYS B C 1
ATOM 4044 O O . LYS B 1 201 ? -4.574 -23.547 -30.141 1 39.06 201 LYS B O 1
ATOM 4049 N N . LYS B 1 202 ? -6.27 -25.016 -30.172 1 39.28 202 LYS B N 1
ATOM 4050 C CA . LYS B 1 202 ? -6.852 -25.062 -28.828 1 39.28 202 LYS B CA 1
ATOM 4051 C C . LYS B 1 202 ? -5.766 -25.031 -27.766 1 39.28 202 LYS B C 1
ATOM 4053 O O . LYS B 1 202 ? -5.336 -26.094 -27.281 1 39.28 202 LYS B O 1
ATOM 4058 N N . THR B 1 203 ? -4.727 -24.391 -28.047 1 36.53 203 THR B N 1
ATOM 4059 C CA . THR B 1 203 ? -3.678 -24.484 -27.031 1 36.53 203 THR B CA 1
ATOM 4060 C C . THR B 1 203 ? -4.262 -24.359 -25.625 1 36.53 203 THR B C 1
ATOM 4062 O O . THR B 1 203 ? -5.172 -23.562 -25.391 1 36.53 203 THR B O 1
ATOM 4065 N N . ASN B 1 204 ? -4.281 -25.391 -24.844 1 39 204 ASN B N 1
ATOM 4066 C CA . ASN B 1 204 ? -4.512 -25.609 -23.422 1 39 204 ASN B CA 1
ATOM 4067 C C . ASN B 1 204 ? -4.27 -24.344 -22.609 1 39 204 ASN B C 1
ATOM 4069 O O . ASN B 1 204 ? -3.354 -23.578 -22.906 1 39 204 ASN B O 1
ATOM 4073 N N . GLY B 1 205 ? -5.301 -23.656 -22.172 1 47.19 205 GLY B N 1
ATOM 4074 C CA . GLY B 1 205 ? -5.297 -22.562 -21.219 1 47.19 205 GLY B CA 1
ATOM 4075 C C . GLY B 1 205 ? -3.951 -22.375 -20.531 1 47.19 205 GLY B C 1
ATOM 4076 O O . GLY B 1 205 ? -3.256 -23.344 -20.234 1 47.19 205 GLY B O 1
ATOM 4077 N N . GLY B 1 206 ? -3.078 -21.531 -21.031 1 57.25 206 GLY B N 1
ATOM 4078 C CA . GLY B 1 206 ? -1.685 -21.375 -20.656 1 57.25 206 GLY B CA 1
ATOM 4079 C C . GLY B 1 206 ? -1.455 -21.516 -19.156 1 57.25 206 GLY B C 1
ATOM 4080 O O . GLY B 1 206 ? -2.359 -21.266 -18.359 1 57.25 206 GLY B O 1
ATOM 4081 N N . THR B 1 207 ? -0.553 -22.531 -18.75 1 78.5 207 THR B N 1
ATOM 4082 C CA . THR B 1 207 ? -0.134 -22.859 -17.391 1 78.5 207 THR B CA 1
ATOM 4083 C C . THR B 1 207 ? 0.843 -21.812 -16.859 1 78.5 207 THR B C 1
ATOM 4085 O O . THR B 1 207 ? 1.38 -21.016 -17.609 1 78.5 207 THR B O 1
ATOM 4088 N N . PHE B 1 208 ? 0.669 -21.609 -15.695 1 87.44 208 PHE B N 1
ATOM 4089 C CA . PHE B 1 208 ? 1.526 -20.656 -14.992 1 87.44 208 PHE B CA 1
ATOM 4090 C C . PHE B 1 208 ? 2.785 -21.344 -14.477 1 87.44 208 PHE B C 1
ATOM 4092 O O . PHE B 1 208 ? 2.76 -22.531 -14.156 1 87.44 208 PHE B O 1
ATOM 4099 N N . ASP B 1 209 ? 3.822 -20.578 -14.555 1 87.75 209 ASP B N 1
ATOM 4100 C CA . ASP B 1 209 ? 5.098 -21.078 -14.055 1 87.75 209 ASP B CA 1
ATOM 4101 C C . ASP B 1 209 ? 5.117 -21.094 -12.523 1 87.75 209 ASP B C 1
ATOM 4103 O O . ASP B 1 209 ? 5.816 -21.906 -11.914 1 87.75 209 ASP B O 1
ATOM 4107 N N . LEU B 1 210 ? 4.438 -20.234 -11.914 1 91.5 210 LEU B N 1
ATOM 4108 C CA . LEU B 1 210 ? 4.34 -20.109 -10.469 1 91.5 210 LEU B CA 1
ATOM 4109 C C . LEU B 1 210 ? 2.932 -19.688 -10.055 1 91.5 210 LEU B C 1
ATOM 4111 O O . LEU B 1 210 ? 2.379 -18.719 -10.602 1 91.5 210 LEU B O 1
ATOM 4115 N N . ILE B 1 211 ? 2.367 -20.469 -9.164 1 93.5 211 ILE B N 1
ATOM 4116 C CA . ILE B 1 211 ? 1.073 -20.125 -8.586 1 93.5 211 ILE B CA 1
ATOM 4117 C C . ILE B 1 211 ? 1.183 -20.125 -7.059 1 93.5 211 ILE B C 1
ATOM 4119 O O . ILE B 1 211 ? 1.812 -21 -6.469 1 93.5 211 ILE B O 1
ATOM 4123 N N . TYR B 1 212 ? 0.639 -19.094 -6.48 1 95.19 212 TYR B N 1
ATOM 4124 C CA . TYR B 1 212 ? 0.652 -19.109 -5.02 1 95.19 212 TYR B CA 1
ATOM 4125 C C . TYR B 1 212 ? -0.609 -18.453 -4.461 1 95.19 212 TYR B C 1
ATOM 4127 O O . TYR B 1 212 ? -1.309 -17.734 -5.172 1 95.19 212 TYR B O 1
ATOM 4135 N N . SER B 1 213 ? -0.913 -18.781 -3.275 1 95 213 SER B N 1
ATOM 4136 C CA . SER B 1 213 ? -2.086 -18.297 -2.551 1 95 213 SER B CA 1
ATOM 4137 C C . SER B 1 213 ? -1.834 -18.266 -1.047 1 95 213 SER B C 1
ATOM 4139 O O . SER B 1 213 ? -1.137 -19.141 -0.512 1 95 213 SER B O 1
ATOM 4141 N N . SER B 1 214 ? -2.359 -17.234 -0.422 1 92.62 214 SER B N 1
ATOM 4142 C CA . SER B 1 214 ? -2.236 -17.125 1.028 1 92.62 214 SER B CA 1
ATOM 4143 C C . SER B 1 214 ? -3.586 -16.828 1.678 1 92.62 214 SER B C 1
ATOM 4145 O O . SER B 1 214 ? -4.379 -16.047 1.154 1 92.62 214 SER B O 1
ATOM 4147 N N . GLU B 1 215 ? -3.9 -17.516 2.787 1 84.44 215 GLU B N 1
ATOM 4148 C CA . GLU B 1 215 ? -5.105 -17.344 3.59 1 84.44 215 GLU B CA 1
ATOM 4149 C C . GLU B 1 215 ? -6.363 -17.625 2.77 1 84.44 215 GLU B C 1
ATOM 4151 O O . GLU B 1 215 ? -7.352 -16.891 2.869 1 84.44 215 GLU B O 1
ATOM 4156 N N . THR B 1 216 ? -6.309 -18.594 1.994 1 88.88 216 THR B N 1
ATOM 4157 C CA . THR B 1 216 ? -7.426 -18.875 1.095 1 88.88 216 THR B CA 1
ATOM 4158 C C . THR B 1 216 ? -8.039 -20.234 1.394 1 88.88 216 THR B C 1
ATOM 4160 O O . THR B 1 216 ? -9.023 -20.625 0.768 1 88.88 216 THR B O 1
ATOM 4163 N N . ILE B 1 217 ? -7.461 -20.938 2.346 1 86.56 217 ILE B N 1
ATOM 4164 C CA . ILE B 1 217 ? -7.934 -22.312 2.51 1 86.56 217 ILE B CA 1
ATOM 4165 C C . ILE B 1 217 ? -8.727 -22.422 3.812 1 86.56 217 ILE B C 1
ATOM 4167 O O . ILE B 1 217 ? -8.922 -23.531 4.324 1 86.56 217 ILE B O 1
ATOM 4171 N N . TYR B 1 218 ? -9.156 -21.312 4.309 1 78 218 TYR B N 1
ATOM 4172 C CA . TYR B 1 218 ? -9.898 -21.312 5.566 1 78 218 TYR B CA 1
ATOM 4173 C C . TYR B 1 218 ? -11.344 -21.734 5.348 1 78 218 TYR B C 1
ATOM 4175 O O . TYR B 1 218 ? -12.008 -22.203 6.273 1 78 218 TYR B O 1
ATOM 4183 N N . CYS B 1 219 ? -11.828 -21.531 4.211 1 80.06 219 CYS B N 1
ATOM 4184 C CA . CYS B 1 219 ? -13.211 -21.906 3.916 1 80.06 219 CYS B CA 1
ATOM 4185 C C . CYS B 1 219 ? -13.281 -23.25 3.223 1 80.06 219 CYS B C 1
ATOM 4187 O O . CYS B 1 219 ? -12.883 -23.391 2.064 1 80.06 219 CYS B O 1
ATOM 4189 N N . LEU B 1 220 ? -13.922 -24.203 3.859 1 84.81 220 LEU B N 1
ATOM 4190 C CA . LEU B 1 220 ? -13.984 -25.578 3.354 1 84.81 220 LEU B CA 1
ATOM 4191 C C . LEU B 1 220 ? -14.859 -25.656 2.107 1 84.81 220 LEU B C 1
ATOM 4193 O O . LEU B 1 220 ? -14.594 -26.453 1.206 1 84.81 220 LEU B O 1
ATOM 4197 N N . ASP B 1 221 ? -15.836 -24.797 2.031 1 86.44 221 ASP B N 1
ATOM 4198 C CA . ASP B 1 221 ? -16.797 -24.844 0.929 1 86.44 221 ASP B CA 1
ATOM 4199 C C . ASP B 1 221 ? -16.125 -24.484 -0.395 1 86.44 221 ASP B C 1
ATOM 4201 O O . ASP B 1 221 ? -16.547 -24.938 -1.458 1 86.44 221 ASP B O 1
ATOM 4205 N N . SER B 1 222 ? -15.062 -23.734 -0.289 1 88.75 222 SER B N 1
ATOM 4206 C CA . SER B 1 222 ? -14.422 -23.25 -1.511 1 88.75 222 SER B CA 1
ATOM 4207 C C . SER B 1 222 ? -13.133 -24.016 -1.785 1 88.75 222 SER B C 1
ATOM 4209 O O . SER B 1 222 ? -12.469 -23.797 -2.803 1 88.75 222 SER B O 1
ATOM 4211 N N . LEU B 1 223 ? -12.844 -24.953 -0.992 1 91.75 223 LEU B N 1
ATOM 4212 C CA . LEU B 1 223 ? -11.539 -25.609 -1.042 1 91.75 223 LEU B CA 1
ATOM 4213 C C . LEU B 1 223 ? -11.391 -26.422 -2.33 1 91.75 223 LEU B C 1
ATOM 4215 O O . LEU B 1 223 ? -10.336 -26.359 -2.977 1 91.75 223 LEU B O 1
ATOM 4219 N N . ASP B 1 224 ? -12.391 -27.109 -2.709 1 92.62 224 ASP B N 1
ATOM 4220 C CA . ASP B 1 224 ? -12.328 -27.938 -3.908 1 92.62 224 ASP B CA 1
ATOM 4221 C C . ASP B 1 224 ? -12.102 -27.078 -5.152 1 92.62 224 ASP B C 1
ATOM 4223 O O . ASP B 1 224 ? -11.312 -27.438 -6.031 1 92.62 224 ASP B O 1
ATOM 4227 N N . ASP B 1 225 ? -12.828 -26.016 -5.203 1 91.81 225 ASP B N 1
ATOM 4228 C CA . ASP B 1 225 ? -12.672 -25.109 -6.34 1 91.81 225 ASP B CA 1
ATOM 4229 C C . ASP B 1 225 ? -11.25 -24.547 -6.402 1 91.81 225 ASP B C 1
ATOM 4231 O O . ASP B 1 225 ? -10.672 -24.438 -7.48 1 91.81 225 ASP B O 1
ATOM 4235 N N . LEU B 1 226 ? -10.695 -24.188 -5.309 1 93.25 226 LEU B N 1
ATOM 4236 C CA . LEU B 1 226 ? -9.328 -23.672 -5.25 1 93.25 226 LEU B CA 1
ATOM 4237 C C . LEU B 1 226 ? -8.328 -24.734 -5.715 1 93.25 226 LEU B C 1
ATOM 4239 O O . LEU B 1 226 ? -7.469 -24.453 -6.551 1 93.25 226 LEU B O 1
ATOM 4243 N N . ILE B 1 227 ? -8.492 -25.875 -5.203 1 92.31 227 ILE B N 1
ATOM 4244 C CA . ILE B 1 227 ? -7.57 -26.969 -5.516 1 92.31 227 ILE B CA 1
ATOM 4245 C C . ILE B 1 227 ? -7.629 -27.281 -7.008 1 92.31 227 ILE B C 1
ATOM 4247 O O . ILE B 1 227 ? -6.594 -27.469 -7.648 1 92.31 227 ILE B O 1
ATOM 4251 N N . GLU B 1 228 ? -8.797 -27.328 -7.547 1 89.25 228 GLU B N 1
ATOM 4252 C CA . GLU B 1 228 ? -8.961 -27.578 -8.977 1 89.25 228 GLU B CA 1
ATOM 4253 C C . GLU B 1 228 ? -8.242 -26.516 -9.805 1 89.25 228 GLU B C 1
ATOM 4255 O O . GLU B 1 228 ? -7.559 -26.844 -10.781 1 89.25 228 GLU B O 1
ATOM 4260 N N . LEU B 1 229 ? -8.383 -25.312 -9.414 1 89.06 229 LEU B N 1
ATOM 4261 C CA . LEU B 1 229 ? -7.75 -24.219 -10.117 1 89.06 229 LEU B CA 1
ATOM 4262 C C . LEU B 1 229 ? -6.23 -24.297 -10.016 1 89.06 229 LEU B C 1
ATOM 4264 O O . LEU B 1 229 ? -5.523 -24.109 -11.008 1 89.06 229 LEU B O 1
ATOM 4268 N N . LEU B 1 230 ? -5.738 -24.594 -8.867 1 90.06 230 LEU B N 1
ATOM 4269 C CA . LEU B 1 230 ? -4.305 -24.734 -8.648 1 90.06 230 LEU B CA 1
ATOM 4270 C C . LEU B 1 230 ? -3.721 -25.812 -9.57 1 90.06 230 LEU B C 1
ATOM 4272 O O . LEU B 1 230 ? -2.691 -25.594 -10.211 1 90.06 230 LEU B O 1
ATOM 4276 N N . ILE B 1 231 ? -4.398 -26.875 -9.656 1 84.56 231 ILE B N 1
ATOM 4277 C CA . ILE B 1 231 ? -3.893 -28.016 -10.406 1 84.56 231 ILE B CA 1
ATOM 4278 C C . ILE B 1 231 ? -4.027 -27.75 -11.898 1 84.56 231 ILE B C 1
ATOM 4280 O O . ILE B 1 231 ? -3.088 -28 -12.664 1 84.56 231 ILE B O 1
ATOM 4284 N N . ARG B 1 232 ? -5.082 -27.156 -12.344 1 83.44 232 ARG B N 1
ATOM 4285 C CA . ARG B 1 232 ? -5.355 -26.938 -13.758 1 83.44 232 ARG B CA 1
ATOM 4286 C C . ARG B 1 232 ? -4.449 -25.859 -14.336 1 83.44 232 ARG B C 1
ATOM 4288 O O . ARG B 1 232 ? -4.059 -25.938 -15.508 1 83.44 232 ARG B O 1
ATOM 4295 N N . CYS B 1 233 ? -4.109 -24.938 -13.516 1 85.62 233 CYS B N 1
ATOM 4296 C CA . CYS B 1 233 ? -3.363 -23.781 -14.023 1 85.62 233 CYS B CA 1
ATOM 4297 C C . CYS B 1 233 ? -1.862 -24 -13.867 1 85.62 233 CYS B C 1
ATOM 4299 O O . CYS B 1 233 ? -1.063 -23.188 -14.328 1 85.62 233 CYS B O 1
ATOM 4301 N N . SER B 1 234 ? -1.517 -25.031 -13.211 1 84.31 234 SER B N 1
ATOM 4302 C CA . SER B 1 234 ? -0.093 -25.281 -13 1 84.31 234 SER B CA 1
ATOM 4303 C C . SER B 1 234 ? 0.515 -26.031 -14.18 1 84.31 234 SER B C 1
ATOM 4305 O O . SER B 1 234 ? -0.143 -26.875 -14.781 1 84.31 234 SER B O 1
ATOM 4307 N N . LYS B 1 235 ? 1.723 -25.625 -14.461 1 76.56 235 LYS B N 1
ATOM 4308 C CA . LYS B 1 235 ? 2.447 -26.375 -15.492 1 76.56 235 LYS B CA 1
ATOM 4309 C C . LYS B 1 235 ? 2.82 -27.766 -15.008 1 76.56 235 LYS B C 1
ATOM 4311 O O . LYS B 1 235 ? 3.166 -27.953 -13.836 1 76.56 235 LYS B O 1
ATOM 4316 N N . LYS B 1 236 ? 2.766 -28.656 -15.938 1 67.88 236 LYS B N 1
ATOM 4317 C CA . LYS B 1 236 ? 3.154 -30.031 -15.633 1 67.88 236 LYS B CA 1
ATOM 4318 C C . LYS B 1 236 ? 4.672 -30.172 -15.547 1 67.88 236 LYS B C 1
ATOM 4320 O O . LYS B 1 236 ? 5.402 -29.422 -16.203 1 67.88 236 LYS B O 1
ATOM 4325 N N . PRO B 1 237 ? 5.098 -31.047 -14.531 1 62.25 237 PRO B N 1
ATOM 4326 C CA . PRO B 1 237 ? 6.539 -31.25 -14.352 1 62.25 237 PRO B CA 1
ATOM 4327 C C . PRO B 1 237 ? 7.273 -31.438 -15.68 1 62.25 237 PRO B C 1
ATOM 4329 O O . PRO B 1 237 ? 8.453 -31.109 -15.781 1 62.25 237 PRO B O 1
ATOM 4332 N N . THR B 1 238 ? 6.645 -32.031 -16.625 1 57.25 238 THR B N 1
ATOM 4333 C CA . THR B 1 238 ? 7.301 -32.312 -17.891 1 57.25 238 THR B CA 1
ATOM 4334 C C . THR B 1 238 ? 7.551 -31.031 -18.672 1 57.25 238 THR B C 1
ATOM 4336 O O . THR B 1 238 ? 8.32 -31.031 -19.641 1 57.25 238 THR B O 1
ATOM 4339 N N . GLN B 1 239 ? 6.93 -30.078 -18.219 1 56.06 239 GLN B N 1
ATOM 4340 C CA . GLN B 1 239 ? 7.094 -28.797 -18.906 1 56.06 239 GLN B CA 1
ATOM 4341 C C . GLN B 1 239 ? 8.141 -27.922 -18.203 1 56.06 239 GLN B C 1
ATOM 4343 O O . GLN B 1 239 ? 8.047 -27.688 -17 1 56.06 239 GLN B O 1
ATOM 4348 N N . ARG B 1 240 ? 9.469 -28.016 -18.641 1 51.38 240 ARG B N 1
ATOM 4349 C CA . ARG B 1 240 ? 10.586 -27.281 -18.047 1 51.38 240 ARG B CA 1
ATOM 4350 C C . ARG B 1 240 ? 10.195 -25.828 -17.766 1 51.38 240 ARG B C 1
ATOM 4352 O O . ARG B 1 240 ? 9.93 -25.062 -18.688 1 51.38 240 ARG B O 1
ATOM 4359 N N . GLY B 1 241 ? 9.711 -25.562 -16.578 1 56.75 241 GLY B N 1
ATOM 4360 C CA . GLY B 1 241 ? 9.328 -24.172 -16.328 1 56.75 241 GLY B CA 1
ATOM 4361 C C . GLY B 1 241 ? 10.508 -23.281 -15.961 1 56.75 241 GLY B C 1
ATOM 4362 O O . GLY B 1 241 ? 11.641 -23.75 -15.867 1 56.75 241 GLY B O 1
ATOM 4363 N N . LEU B 1 242 ? 10.445 -22 -16.25 1 59.5 242 LEU B N 1
ATOM 4364 C CA . LEU B 1 242 ? 11.469 -20.984 -16.031 1 59.5 242 LEU B CA 1
ATOM 4365 C C . LEU B 1 242 ? 11.945 -20.984 -14.586 1 59.5 242 LEU B C 1
ATOM 4367 O O . LEU B 1 242 ? 13.039 -20.516 -14.289 1 59.5 242 LEU B O 1
ATOM 4371 N N . LEU B 1 243 ? 11.047 -21.625 -13.766 1 63.91 243 LEU B N 1
ATOM 4372 C CA . LEU B 1 243 ? 11.375 -21.734 -12.344 1 63.91 243 LEU B CA 1
ATOM 4373 C C . LEU B 1 243 ? 11.57 -23.203 -11.938 1 63.91 243 LEU B C 1
ATOM 4375 O O . LEU B 1 243 ? 10.969 -24.094 -12.531 1 63.91 243 LEU B O 1
ATOM 4379 N N . ASP B 1 244 ? 12.773 -23.547 -11.445 1 58.84 244 ASP B N 1
ATOM 4380 C CA . ASP B 1 244 ? 13.016 -24.938 -11.07 1 58.84 244 ASP B CA 1
ATOM 4381 C C . ASP B 1 244 ? 11.75 -25.578 -10.508 1 58.84 244 ASP B C 1
ATOM 4383 O O . ASP B 1 244 ? 10.883 -24.891 -9.969 1 58.84 244 ASP B O 1
ATOM 4387 N N . ASP B 1 245 ? 11.344 -26.828 -10.938 1 56.38 245 ASP B N 1
ATOM 4388 C CA . ASP B 1 245 ? 10.148 -27.656 -10.734 1 56.38 245 ASP B CA 1
ATOM 4389 C C . ASP B 1 245 ? 9.75 -27.688 -9.258 1 56.38 245 ASP B C 1
ATOM 4391 O O . ASP B 1 245 ? 8.602 -27.984 -8.922 1 56.38 245 ASP B O 1
ATOM 4395 N N . SER B 1 246 ? 10.625 -27.297 -8.312 1 55.59 246 SER B N 1
ATOM 4396 C CA . SER B 1 246 ? 10.344 -27.672 -6.93 1 55.59 246 SER B CA 1
ATOM 4397 C C . SER B 1 246 ? 9.398 -26.672 -6.27 1 55.59 246 SER B C 1
ATOM 4399 O O . SER B 1 246 ? 8.812 -26.953 -5.223 1 55.59 246 SER B O 1
ATOM 4401 N N . HIS B 1 247 ? 9.031 -25.547 -6.902 1 60.47 247 HIS B N 1
ATOM 4402 C CA . HIS B 1 247 ? 8.273 -24.562 -6.141 1 60.47 247 HIS B CA 1
ATOM 4403 C C . HIS B 1 247 ? 7.273 -23.828 -7.031 1 60.47 247 HIS B C 1
ATOM 4405 O O . HIS B 1 247 ? 7.094 -22.625 -6.902 1 60.47 247 HIS B O 1
ATOM 4411 N N . ASN B 1 248 ? 6.461 -24.688 -7.754 1 81.25 248 ASN B N 1
ATOM 4412 C CA . ASN B 1 248 ? 5.605 -24.031 -8.734 1 81.25 248 ASN B CA 1
ATOM 4413 C C . ASN B 1 248 ? 4.246 -23.672 -8.148 1 81.25 248 ASN B C 1
ATOM 4415 O O . ASN B 1 248 ? 3.531 -22.828 -8.703 1 81.25 248 ASN B O 1
ATOM 4419 N N . LEU B 1 249 ? 4.012 -24.359 -6.992 1 90.88 249 LEU B N 1
ATOM 4420 C CA . LEU B 1 249 ? 2.764 -24.062 -6.293 1 90.88 249 LEU B CA 1
ATOM 4421 C C . LEU B 1 249 ? 3.014 -23.844 -4.805 1 90.88 249 LEU B C 1
ATOM 4423 O O . LEU B 1 249 ? 3.504 -24.734 -4.109 1 90.88 249 LEU B O 1
ATOM 4427 N N . LEU B 1 250 ? 2.691 -22.719 -4.348 1 93.62 250 LEU B N 1
ATOM 4428 C CA . LEU B 1 250 ? 2.918 -22.391 -2.943 1 93.62 250 LEU B CA 1
ATOM 4429 C C . LEU B 1 250 ? 1.624 -21.938 -2.277 1 93.62 250 LEU B C 1
ATOM 4431 O O . LEU B 1 250 ? 0.865 -21.156 -2.854 1 93.62 250 LEU B O 1
ATOM 4435 N N . VAL B 1 251 ? 1.364 -22.453 -1.101 1 94.5 251 VAL B N 1
ATOM 4436 C CA . VAL B 1 251 ? 0.216 -22.031 -0.308 1 94.5 251 VAL B CA 1
ATOM 4437 C C . VAL B 1 251 ? 0.656 -21.734 1.126 1 94.5 251 VAL B C 1
ATOM 4439 O O . VAL B 1 251 ? 1.342 -22.562 1.747 1 94.5 251 VAL B O 1
ATOM 4442 N N . SER B 1 252 ? 0.347 -20.562 1.567 1 92.94 252 SER B N 1
ATOM 4443 C CA . SER B 1 252 ? 0.62 -20.219 2.957 1 92.94 252 SER B CA 1
ATOM 4444 C C . SER B 1 252 ? -0.658 -20.203 3.789 1 92.94 252 SER B C 1
ATOM 4446 O O . SER B 1 252 ? -1.698 -19.719 3.336 1 92.94 252 SER B O 1
ATOM 4448 N N . SER B 1 253 ? -0.584 -20.797 4.984 1 88.69 253 SER B N 1
ATOM 4449 C CA . SER B 1 253 ? -1.764 -20.891 5.84 1 88.69 253 SER B CA 1
ATOM 4450 C C . SER B 1 253 ? -1.375 -21.062 7.305 1 88.69 253 SER B C 1
ATOM 4452 O O . SER B 1 253 ? -0.201 -21.25 7.621 1 88.69 253 SER B O 1
ATOM 4454 N N . LYS B 1 254 ? -2.439 -20.859 8.102 1 81.56 254 LYS B N 1
ATOM 4455 C CA . LYS B 1 254 ? -2.295 -21.156 9.523 1 81.56 254 LYS B CA 1
ATOM 4456 C C . LYS B 1 254 ? -2.668 -22.594 9.836 1 81.56 254 LYS B C 1
ATOM 4458 O O . LYS B 1 254 ? -3.604 -23.141 9.242 1 81.56 254 LYS B O 1
ATOM 4463 N N . VAL B 1 255 ? -1.84 -23.219 10.648 1 78.06 255 VAL B N 1
ATOM 4464 C CA . VAL B 1 255 ? -2.135 -24.594 11.055 1 78.06 255 VAL B CA 1
ATOM 4465 C C . VAL B 1 255 ? -2.297 -24.656 12.57 1 78.06 255 VAL B C 1
ATOM 4467 O O . VAL B 1 255 ? -1.557 -24.016 13.312 1 78.06 255 VAL B O 1
ATOM 4470 N N . HIS B 1 256 ? -3.43 -25.344 12.867 1 68.25 256 HIS B N 1
ATOM 4471 C CA . HIS B 1 256 ? -3.646 -25.594 14.289 1 68.25 256 HIS B CA 1
ATOM 4472 C C . HIS B 1 256 ? -3.143 -26.969 14.688 1 68.25 256 HIS B C 1
ATOM 4474 O O . HIS B 1 256 ? -3.412 -27.953 14.008 1 68.25 256 HIS B O 1
ATOM 4480 N N . TYR B 1 257 ? -2.184 -27.109 15.617 1 60.91 257 TYR B N 1
ATOM 4481 C CA . TYR B 1 257 ? -1.563 -28.359 16.016 1 60.91 257 TYR B CA 1
ATOM 4482 C C . TYR B 1 257 ? -2.588 -29.297 16.641 1 60.91 257 TYR B C 1
ATOM 4484 O O . TYR B 1 257 ? -2.5 -30.516 16.484 1 60.91 257 TYR B O 1
ATOM 4492 N N . PHE B 1 258 ? -3.391 -28.844 17.5 1 54.91 258 PHE B N 1
ATOM 4493 C CA . PHE B 1 258 ? -4.188 -29.797 18.25 1 54.91 258 PHE B CA 1
ATOM 4494 C C . PHE B 1 258 ? -5.598 -29.906 17.672 1 54.91 258 PHE B C 1
ATOM 4496 O O . PHE B 1 258 ? -6.418 -30.672 18.156 1 54.91 258 PHE B O 1
ATOM 4503 N N . GLY B 1 259 ? -5.93 -29.172 16.562 1 51.28 259 GLY B N 1
ATOM 4504 C CA . GLY B 1 259 ? -7.324 -29.297 16.156 1 51.28 259 GLY B CA 1
ATOM 4505 C C . GLY B 1 259 ? -7.5 -29.984 14.82 1 51.28 259 GLY B C 1
ATOM 4506 O O . GLY B 1 259 ? -6.668 -29.828 13.922 1 51.28 259 GLY B O 1
ATOM 4507 N N . VAL B 1 260 ? -8.227 -31.203 14.672 1 49.22 260 VAL B N 1
ATOM 4508 C CA . VAL B 1 260 ? -8.602 -32.094 13.578 1 49.22 260 VAL B CA 1
ATOM 4509 C C . VAL B 1 260 ? -9.242 -31.266 12.453 1 49.22 260 VAL B C 1
ATOM 4511 O O . VAL B 1 260 ? -9.406 -31.766 11.336 1 49.22 260 VAL B O 1
ATOM 4514 N N . GLY B 1 261 ? -9.547 -30.016 12.617 1 52.44 261 GLY B N 1
ATOM 4515 C CA . GLY B 1 261 ? -10.562 -29.438 11.742 1 52.44 261 GLY B CA 1
ATOM 4516 C C . GLY B 1 261 ? -10.109 -28.172 11.055 1 52.44 261 GLY B C 1
ATOM 4517 O O . GLY B 1 261 ? -10.922 -27.438 10.5 1 52.44 261 GLY B O 1
ATOM 4518 N N . GLY B 1 262 ? -8.688 -28.047 10.875 1 65.88 262 GLY B N 1
ATOM 4519 C CA . GLY B 1 262 ? -8.398 -26.719 10.352 1 65.88 262 GLY B CA 1
ATOM 4520 C C . GLY B 1 262 ? -8.203 -26.703 8.852 1 65.88 262 GLY B C 1
ATOM 4521 O O . GLY B 1 262 ? -8.062 -27.75 8.219 1 65.88 262 GLY B O 1
ATOM 4522 N N . GLY B 1 263 ? -8.617 -25.719 8.031 1 78.19 263 GLY B N 1
ATOM 4523 C CA . GLY B 1 263 ? -8.539 -25.531 6.594 1 78.19 263 GLY B CA 1
ATOM 4524 C C . GLY B 1 263 ? -7.266 -26.094 5.988 1 78.19 263 GLY B C 1
ATOM 4525 O O . GLY B 1 263 ? -7.301 -26.734 4.934 1 78.19 263 GLY B O 1
ATOM 4526 N N . THR B 1 264 ? -6.293 -26.234 6.805 1 87.5 264 THR B N 1
ATOM 4527 C CA . THR B 1 264 ? -5.012 -26.672 6.266 1 87.5 264 THR B CA 1
ATOM 4528 C C . THR B 1 264 ? -4.957 -28.203 6.184 1 87.5 264 THR B C 1
ATOM 4530 O O . THR B 1 264 ? -4.512 -28.75 5.176 1 87.5 264 THR B O 1
ATOM 4533 N N . ASN B 1 265 ? -5.395 -28.859 7.191 1 87.38 265 ASN B N 1
ATOM 4534 C CA . ASN B 1 265 ? -5.383 -30.328 7.195 1 87.38 265 ASN B CA 1
ATOM 4535 C C . ASN B 1 265 ? -6.285 -30.891 6.105 1 87.38 265 ASN B C 1
ATOM 4537 O O . ASN B 1 265 ? -5.918 -31.859 5.426 1 87.38 265 ASN B O 1
ATOM 4541 N N . VAL B 1 266 ? -7.379 -30.375 6.055 1 89.88 266 VAL B N 1
ATOM 4542 C CA . VAL B 1 266 ? -8.312 -30.812 5.027 1 89.88 266 VAL B CA 1
ATOM 4543 C C . VAL B 1 266 ? -7.723 -30.562 3.643 1 89.88 266 VAL B C 1
ATOM 4545 O O . VAL B 1 266 ? -7.828 -31.406 2.752 1 89.88 266 VAL B O 1
ATOM 4548 N N . PHE B 1 267 ? -7.105 -29.438 3.482 1 93.31 267 PHE B N 1
ATOM 4549 C CA . PHE B 1 267 ? -6.449 -29.078 2.23 1 93.31 267 PHE B CA 1
ATOM 4550 C C . PHE B 1 267 ? -5.398 -30.125 1.858 1 93.31 267 PHE B C 1
ATOM 4552 O O . PHE B 1 267 ? -5.391 -30.625 0.736 1 93.31 267 PHE B O 1
ATOM 4559 N N . VAL B 1 268 ? -4.566 -30.484 2.787 1 92 268 VAL B N 1
ATOM 4560 C CA . VAL B 1 268 ? -3.482 -31.438 2.561 1 92 268 VAL B CA 1
ATOM 4561 C C . VAL B 1 268 ? -4.062 -32.781 2.166 1 92 268 VAL B C 1
ATOM 4563 O O . VAL B 1 268 ? -3.605 -33.406 1.203 1 92 268 VAL B O 1
ATOM 4566 N N . ARG B 1 269 ? -5.059 -33.188 2.846 1 92.25 269 ARG B N 1
ATOM 4567 C CA . ARG B 1 269 ? -5.684 -34.469 2.561 1 92.25 269 ARG B CA 1
ATOM 4568 C C . ARG B 1 269 ? -6.273 -34.5 1.154 1 92.25 269 ARG B C 1
ATOM 4570 O O . ARG B 1 269 ? -6.125 -35.469 0.431 1 92.25 269 ARG B O 1
ATOM 4577 N N . LYS B 1 270 ? -6.895 -33.469 0.82 1 93.5 270 LYS B N 1
ATOM 4578 C CA . LYS B 1 270 ? -7.527 -33.375 -0.494 1 93.5 270 LYS B CA 1
ATOM 4579 C C . LYS B 1 270 ? -6.484 -33.375 -1.607 1 93.5 270 LYS B C 1
ATOM 4581 O O . LYS B 1 270 ? -6.699 -33.969 -2.672 1 93.5 270 LYS B O 1
ATOM 4586 N N . ILE B 1 271 ? -5.422 -32.719 -1.376 1 93.62 271 ILE B N 1
ATOM 4587 C CA . ILE B 1 271 ? -4.336 -32.688 -2.346 1 93.62 271 ILE B CA 1
ATOM 4588 C C . ILE B 1 271 ? -3.732 -34.094 -2.496 1 93.62 271 ILE B C 1
ATOM 4590 O O . ILE B 1 271 ? -3.49 -34.562 -3.613 1 93.62 271 ILE B O 1
ATOM 4594 N N . GLU B 1 272 ? -3.506 -34.719 -1.407 1 92.25 272 GLU B N 1
ATOM 4595 C CA . GLU B 1 272 ? -2.898 -36.031 -1.416 1 92.25 272 GLU B CA 1
ATOM 4596 C C . GLU B 1 272 ? -3.816 -37.062 -2.082 1 92.25 272 GLU B C 1
ATOM 4598 O O . GLU B 1 272 ? -3.344 -38 -2.736 1 92.25 272 GLU B O 1
ATOM 4603 N N . LYS B 1 273 ? -5.062 -36.875 -1.916 1 92.44 273 LYS B N 1
ATOM 4604 C CA . LYS B 1 273 ? -6.035 -37.75 -2.576 1 92.44 273 LYS B CA 1
ATOM 4605 C C . LYS B 1 273 ? -5.945 -37.625 -4.094 1 92.44 273 LYS B C 1
ATOM 4607 O O . LYS B 1 273 ? -6.379 -38.5 -4.828 1 92.44 273 LYS B O 1
ATOM 4612 N N . ARG B 1 274 ? -5.402 -36.562 -4.609 1 88.69 274 ARG B N 1
ATOM 4613 C CA . ARG B 1 274 ? -5.23 -36.312 -6.039 1 88.69 274 ARG B CA 1
ATOM 4614 C C . ARG B 1 274 ? -3.826 -36.719 -6.492 1 88.69 274 ARG B C 1
ATOM 4616 O O . ARG B 1 274 ? -3.342 -36.219 -7.516 1 88.69 274 ARG B O 1
ATOM 4623 N N . ASN B 1 275 ? -3.152 -37.5 -5.688 1 87.81 275 ASN B N 1
ATOM 4624 C CA . ASN B 1 275 ? -1.839 -38.062 -5.965 1 87.81 275 ASN B CA 1
ATOM 4625 C C . ASN B 1 275 ? -0.771 -36.969 -6.094 1 87.81 275 ASN B C 1
ATOM 4627 O O . ASN B 1 275 ? 0.086 -37.062 -6.977 1 87.81 275 ASN B O 1
ATOM 4631 N N . ARG B 1 276 ? -0.972 -36 -5.34 1 87.25 276 ARG B N 1
ATOM 4632 C CA . ARG B 1 276 ? 0.037 -34.938 -5.227 1 87.25 276 ARG B CA 1
ATOM 4633 C C . ARG B 1 276 ? 0.608 -34.875 -3.814 1 87.25 276 ARG B C 1
ATOM 4635 O O . ARG B 1 276 ? -0.013 -35.375 -2.865 1 87.25 276 ARG B O 1
ATOM 4642 N N . THR B 1 277 ? 1.8 -34.344 -3.744 1 89.25 277 THR B N 1
ATOM 4643 C CA . THR B 1 277 ? 2.475 -34.281 -2.453 1 89.25 277 THR B CA 1
ATOM 4644 C C . THR B 1 277 ? 2.584 -32.844 -1.953 1 89.25 277 THR B C 1
ATOM 4646 O O . THR B 1 277 ? 2.85 -31.938 -2.734 1 89.25 277 THR B O 1
ATOM 4649 N N . VAL B 1 278 ? 2.348 -32.75 -0.675 1 91.5 278 VAL B N 1
ATOM 4650 C CA . VAL B 1 278 ? 2.504 -31.453 -0.024 1 91.5 278 VAL B CA 1
ATOM 4651 C C . VAL B 1 278 ? 3.754 -31.453 0.852 1 91.5 278 VAL B C 1
ATOM 4653 O O . VAL B 1 278 ? 3.977 -32.406 1.62 1 91.5 278 VAL B O 1
ATOM 4656 N N . LYS B 1 279 ? 4.602 -30.484 0.663 1 90.44 279 LYS B N 1
ATOM 4657 C CA . LYS B 1 279 ? 5.801 -30.328 1.483 1 90.44 279 LYS B CA 1
ATOM 4658 C C . LYS B 1 279 ? 5.812 -28.969 2.172 1 90.44 279 LYS B C 1
ATOM 4660 O O . LYS B 1 279 ? 5.492 -27.953 1.556 1 90.44 279 LYS B O 1
ATOM 4665 N N . VAL B 1 280 ? 6.148 -28.953 3.416 1 89.19 280 VAL B N 1
ATOM 4666 C CA . VAL B 1 280 ? 6.32 -27.703 4.133 1 89.19 280 VAL B CA 1
ATOM 4667 C C . VAL B 1 280 ? 7.656 -27.062 3.754 1 89.19 280 VAL B C 1
ATOM 4669 O O . VAL B 1 280 ? 8.711 -27.672 3.934 1 89.19 280 VAL B O 1
ATOM 4672 N N . VAL B 1 281 ? 7.598 -25.922 3.184 1 88.19 281 VAL B N 1
ATOM 4673 C CA . VAL B 1 281 ? 8.781 -25.203 2.734 1 88.19 281 VAL B CA 1
ATOM 4674 C C . VAL B 1 281 ? 9.375 -24.406 3.896 1 88.19 281 VAL B C 1
ATOM 4676 O O . VAL B 1 281 ? 10.602 -24.328 4.035 1 88.19 281 VAL B O 1
ATOM 4679 N N . ARG B 1 282 ? 8.523 -23.859 4.676 1 87 282 ARG B N 1
ATOM 4680 C CA . ARG B 1 282 ? 8.938 -23.031 5.801 1 87 282 ARG B CA 1
ATOM 4681 C C . ARG B 1 282 ? 7.844 -22.953 6.859 1 87 282 ARG B C 1
ATOM 4683 O O . ARG B 1 282 ? 6.656 -22.906 6.527 1 87 282 ARG B O 1
ATOM 4690 N N . SER B 1 283 ? 8.227 -22.922 8.102 1 84.75 283 SER B N 1
ATOM 4691 C CA . SER B 1 283 ? 7.32 -22.766 9.234 1 84.75 283 SER B CA 1
ATOM 4692 C C . SER B 1 283 ? 7.656 -21.516 10.047 1 84.75 283 SER B C 1
ATOM 4694 O O . SER B 1 283 ? 8.828 -21.188 10.242 1 84.75 283 SER B O 1
ATOM 4696 N N . PHE B 1 284 ? 6.531 -20.812 10.312 1 75.88 284 PHE B N 1
ATOM 4697 C CA . PHE B 1 284 ? 6.672 -19.594 11.117 1 75.88 284 PHE B CA 1
ATOM 4698 C C . PHE B 1 284 ? 5.965 -19.75 12.453 1 75.88 284 PHE B C 1
ATOM 4700 O O . PHE B 1 284 ? 4.812 -20.188 12.508 1 75.88 284 PHE B O 1
ATOM 4707 N N . ASN B 1 285 ? 6.73 -19.844 13.531 1 65.88 285 ASN B N 1
ATOM 4708 C CA . ASN B 1 285 ? 6.117 -20.047 14.836 1 65.88 285 ASN B CA 1
ATOM 4709 C C . ASN B 1 285 ? 5.484 -18.766 15.367 1 65.88 285 ASN B C 1
ATOM 4711 O O . ASN B 1 285 ? 6.047 -17.688 15.211 1 65.88 285 ASN B O 1
ATOM 4715 N N . VAL B 1 286 ? 4.184 -18.859 15.625 1 58.72 286 VAL B N 1
ATOM 4716 C CA . VAL B 1 286 ? 3.521 -17.734 16.266 1 58.72 286 VAL B CA 1
ATOM 4717 C C . VAL B 1 286 ? 3.811 -17.75 17.766 1 58.72 286 VAL B C 1
ATOM 4719 O O . VAL B 1 286 ? 3.553 -18.75 18.453 1 58.72 286 VAL B O 1
ATOM 4722 N N . GLU B 1 287 ? 4.812 -16.969 18.266 1 51.06 287 GLU B N 1
ATOM 4723 C CA . GLU B 1 287 ? 5.086 -16.938 19.703 1 51.06 287 GLU B CA 1
ATOM 4724 C C . GLU B 1 287 ? 3.887 -16.406 20.484 1 51.06 287 GLU B C 1
ATOM 4726 O O . GLU B 1 287 ? 3.311 -15.383 20.125 1 51.06 287 GLU B O 1
ATOM 4731 N N . SER B 1 288 ? 3.01 -17.156 20.891 1 45.78 288 SER B N 1
ATOM 4732 C CA . SER B 1 288 ? 1.992 -16.688 21.828 1 45.78 288 SER B CA 1
ATOM 4733 C C . SER B 1 288 ? 2.627 -16.062 23.062 1 45.78 288 SER B C 1
ATOM 4735 O O . SER B 1 288 ? 3.455 -16.688 23.734 1 45.78 288 SER B O 1
ATOM 4737 N N . ASN B 1 289 ? 2.973 -14.812 23 1 42.19 289 ASN B N 1
ATOM 4738 C CA . ASN B 1 289 ? 3.391 -14.25 24.281 1 42.19 289 ASN B CA 1
ATOM 4739 C C . ASN B 1 289 ? 2.408 -14.602 25.391 1 42.19 289 ASN B C 1
ATOM 4741 O O . ASN B 1 289 ? 2.533 -14.109 26.516 1 42.19 289 ASN B O 1
ATOM 4745 N N . ASP B 1 290 ? 1.133 -14.75 25.188 1 39.91 290 ASP B N 1
ATOM 4746 C CA . ASP B 1 290 ? 0.353 -15.031 26.375 1 39.91 290 ASP B CA 1
ATOM 4747 C C . ASP B 1 290 ? 0.794 -16.344 27.031 1 39.91 290 ASP B C 1
ATOM 4749 O O . ASP B 1 290 ? 0.799 -17.391 26.375 1 39.91 290 ASP B O 1
ATOM 4753 N N . GLU B 1 291 ? 1.54 -16.25 28.047 1 41.88 291 GLU B N 1
ATOM 4754 C CA . GLU B 1 291 ? 1.821 -17.328 28.984 1 41.88 291 GLU B CA 1
ATOM 4755 C C . GLU B 1 291 ? 0.658 -18.312 29.062 1 41.88 291 GLU B C 1
ATOM 4757 O O . GLU B 1 291 ? 0.819 -19.438 29.531 1 41.88 291 GLU B O 1
ATOM 4762 N N . ARG B 1 292 ? -0.509 -17.672 29.234 1 38.53 292 ARG B N 1
ATOM 4763 C CA . ARG B 1 292 ? -1.651 -18.531 29.531 1 38.53 292 ARG B CA 1
ATOM 4764 C C . ARG B 1 292 ? -2.041 -19.359 28.328 1 38.53 292 ARG B C 1
ATOM 4766 O O . ARG B 1 292 ? -3.021 -20.109 28.359 1 38.53 292 ARG B O 1
ATOM 4773 N N . SER B 1 293 ? -1.625 -18.875 27.094 1 39.72 293 SER B N 1
ATOM 4774 C CA . SER B 1 293 ? -1.985 -19.734 25.984 1 39.72 293 SER B CA 1
ATOM 4775 C C . SER B 1 293 ? -1.234 -21.062 26.062 1 39.72 293 SER B C 1
ATOM 4777 O O . SER B 1 293 ? -0.043 -21.094 26.375 1 39.72 293 SER B O 1
ATOM 4779 N N . ASN B 1 294 ? -1.806 -22.047 26.469 1 39.78 294 ASN B N 1
ATOM 4780 C CA . ASN B 1 294 ? -1.395 -23.438 26.531 1 39.78 294 ASN B CA 1
ATOM 4781 C C . ASN B 1 294 ? -0.473 -23.812 25.375 1 39.78 294 ASN B C 1
ATOM 4783 O O . ASN B 1 294 ? -0.842 -23.641 24.203 1 39.78 294 ASN B O 1
ATOM 4787 N N . PRO B 1 295 ? 0.792 -24.047 25.578 1 44.5 295 PRO B N 1
ATOM 4788 C CA . PRO B 1 295 ? 1.784 -24.562 24.625 1 44.5 295 PRO B CA 1
ATOM 4789 C C . PRO B 1 295 ? 1.167 -25.469 23.562 1 44.5 295 PRO B C 1
ATOM 4791 O O . PRO B 1 295 ? 1.757 -25.656 22.5 1 44.5 295 PRO B O 1
ATOM 4794 N N . LEU B 1 296 ? 0.205 -26.141 23.938 1 42.66 296 LEU B N 1
ATOM 4795 C CA . LEU B 1 296 ? -0.459 -27.203 23.203 1 42.66 296 LEU B CA 1
ATOM 4796 C C . LEU B 1 296 ? -1.279 -26.625 22.047 1 42.66 296 LEU B C 1
ATOM 4798 O O . LEU B 1 296 ? -1.75 -27.375 21.188 1 42.66 296 LEU B O 1
ATOM 4802 N N . SER B 1 297 ? -1.82 -25.469 22.156 1 50.41 297 SER B N 1
ATOM 4803 C CA . SER B 1 297 ? -2.711 -24.938 21.125 1 50.41 297 SER B CA 1
ATOM 4804 C C . SER B 1 297 ? -1.927 -24.234 20.031 1 50.41 297 SER B C 1
ATOM 4806 O O . SER B 1 297 ? -2.43 -23.297 19.406 1 50.41 297 SER B O 1
ATOM 4808 N N . GLY B 1 298 ? -0.735 -24.5 19.797 1 55.75 298 GLY B N 1
ATOM 4809 C CA . GLY B 1 298 ? 0.33 -23.875 19.031 1 55.75 298 GLY B CA 1
ATOM 4810 C C . GLY B 1 298 ? -0.053 -23.609 17.594 1 55.75 298 GLY B C 1
ATOM 4811 O O . GLY B 1 298 ? -0.447 -24.531 16.859 1 55.75 298 GLY B O 1
ATOM 4812 N N . ILE B 1 299 ? -0.646 -22.453 17.266 1 63.66 299 ILE B N 1
ATOM 4813 C CA . ILE B 1 299 ? -0.86 -22.047 15.891 1 63.66 299 ILE B CA 1
ATOM 4814 C C . ILE B 1 299 ? 0.48 -21.734 15.227 1 63.66 299 ILE B C 1
ATOM 4816 O O . ILE B 1 299 ? 1.337 -21.094 15.836 1 63.66 299 ILE B O 1
ATOM 4820 N N . ALA B 1 300 ? 0.677 -22.531 14.227 1 76.81 300 ALA B N 1
ATOM 4821 C CA . ALA B 1 300 ? 1.837 -22.234 13.391 1 76.81 300 ALA B CA 1
ATOM 4822 C C . ALA B 1 300 ? 1.406 -21.734 12.016 1 76.81 300 ALA B C 1
ATOM 4824 O O . ALA B 1 300 ? 0.282 -21.984 11.578 1 76.81 300 ALA B O 1
ATOM 4825 N N . ARG B 1 301 ? 2.166 -20.844 11.508 1 85.25 301 ARG B N 1
ATOM 4826 C CA . ARG B 1 301 ? 2.018 -20.469 10.109 1 85.25 301 ARG B CA 1
ATOM 4827 C C . ARG B 1 301 ? 3.006 -21.219 9.227 1 85.25 301 ARG B C 1
ATOM 4829 O O . ARG B 1 301 ? 4.16 -21.422 9.609 1 85.25 301 ARG B O 1
ATOM 4836 N N . ILE B 1 302 ? 2.504 -21.719 8.094 1 88.12 302 ILE B N 1
ATOM 4837 C CA . ILE B 1 302 ? 3.383 -22.516 7.258 1 88.12 302 ILE B CA 1
ATOM 4838 C C . ILE B 1 302 ? 3.223 -22.109 5.797 1 88.12 302 ILE B C 1
ATOM 4840 O O . ILE B 1 302 ? 2.154 -21.641 5.391 1 88.12 302 ILE B O 1
ATOM 4844 N N . VAL B 1 303 ? 4.273 -22.141 5.137 1 91.06 303 VAL B N 1
ATOM 4845 C CA . VAL B 1 303 ? 4.25 -22.094 3.678 1 91.06 303 VAL B CA 1
ATOM 4846 C C . VAL B 1 303 ? 4.48 -23.484 3.105 1 91.06 303 VAL B C 1
ATOM 4848 O O . VAL B 1 303 ? 5.48 -24.141 3.422 1 91.06 303 VAL B O 1
ATOM 4851 N N . MET B 1 304 ? 3.5 -23.922 2.264 1 92.88 304 MET B N 1
ATOM 4852 C CA . MET B 1 304 ? 3.547 -25.266 1.69 1 92.88 304 MET B CA 1
ATOM 4853 C C . MET B 1 304 ? 3.777 -25.203 0.184 1 92.88 304 MET B C 1
ATOM 4855 O O . MET B 1 304 ? 3.32 -24.281 -0.482 1 92.88 304 MET B O 1
ATOM 4859 N N . SER B 1 305 ? 4.5 -26.172 -0.279 1 92 305 SER B N 1
ATOM 4860 C CA . SER B 1 305 ? 4.625 -26.391 -1.717 1 92 305 SER B CA 1
ATOM 4861 C C . SER B 1 305 ? 3.893 -27.656 -2.152 1 92 305 SER B C 1
ATOM 4863 O O . SER B 1 305 ? 3.871 -28.641 -1.423 1 92 305 SER B O 1
ATOM 4865 N N . ILE B 1 306 ? 3.242 -27.594 -3.271 1 90.56 306 ILE B N 1
ATOM 4866 C CA . ILE B 1 306 ? 2.557 -28.734 -3.854 1 90.56 306 ILE B CA 1
ATOM 4867 C C . ILE B 1 306 ? 3.342 -29.25 -5.059 1 90.56 306 ILE B C 1
ATOM 4869 O O . ILE B 1 306 ? 3.674 -28.484 -5.965 1 90.56 306 ILE B O 1
ATOM 4873 N N . LYS B 1 307 ? 3.592 -30.484 -5.027 1 83.44 307 LYS B N 1
ATOM 4874 C CA . LYS B 1 307 ? 4.34 -31.109 -6.117 1 83.44 307 LYS B CA 1
ATOM 4875 C C . LYS B 1 307 ? 3.498 -32.156 -6.828 1 83.44 307 LYS B C 1
ATOM 4877 O O . LYS B 1 307 ? 2.732 -32.875 -6.188 1 83.44 307 LYS B O 1
ATOM 4882 N N . PHE B 1 308 ? 3.697 -32.188 -8.133 1 74.56 308 PHE B N 1
ATOM 4883 C CA . PHE B 1 308 ? 3.002 -33.156 -8.969 1 74.56 308 PHE B CA 1
ATOM 4884 C C . PHE B 1 308 ? 3.818 -34.438 -9.094 1 74.56 308 PHE B C 1
ATOM 4886 O O . PHE B 1 308 ? 5.051 -34.406 -9.141 1 74.56 308 PHE B O 1
#

pLDDT: mean 71.31, std 21.32, range [19.02, 95.88]

Radius of gyration: 25.58 Å; Cα contacts (8 Å, |Δi|>4): 976; chains: 2; bounding box: 63×75×70 Å

Nearest PDB structures (foldseek):
  5f2n-assembly1_B  TM=3.347E-01  e=2.499E-04  Mycobacterium marinum M
  5f2o-assembly1_B  TM=3.544E-01  e=5.841E-04  Mycobacterium marinum M
  8gym-assembly1_t1  TM=3.862E-01  e=1.078E+00  Tetrahyme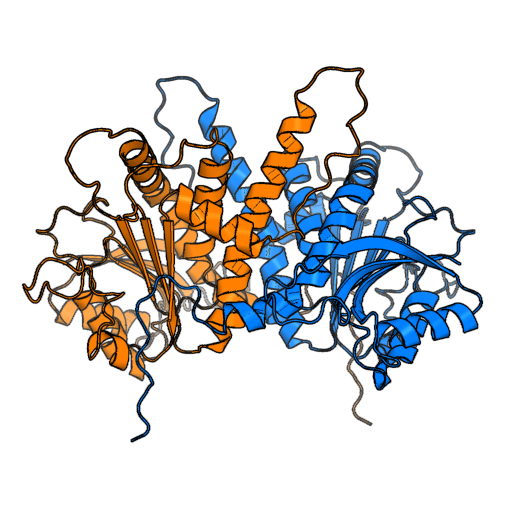na thermophila SB210
  2osy-assembly2_B  TM=1.472E-01  e=9.563E+00  Rhodococcus sp. (in: high G+C Gram-positive bacteria)
  5f2n-assembly1_B  TM=3.348E-01  e=1.674E-04  Mycobacterium marinum M

Foldseek 3Di:
DDPPPPPDPPPPPPPPVCVPVCVQCPLVVVLLCCCVVPPLVLVVVLLVVQLPDPDDDNQDEAEEEEEQCQLVSNVQSSLLVVLLVQVLDPQRDQDPDQAANYEYEYEHQDPVSCVPHHVVSNLVSNLVSVVVNVVVVQPPDDDDDPPPPPPPSVCPDPSVVVVVVSCRSSRYHYHYYHRALQVCVVCVPCVQAPDDVPDPPPRQRAAHQAYEYEPPLQDPVRLVSVLVSQVSRHDDPVPPGSTPQFARYKYKYKDWQPDDDGSVVVNQVVLVVVVKHKDWPDKAWDPPVPPPPPPRRTIIITMIGIHD/DPPPPPPDPPPPPPPPVCVPVCVQCPLVVVLLCCCVVPPLVLVVVLLVVQLPDPDDDPQDEAEEEEEQCQLVSNVQSSLLVVLLVQVLDPQRDQDPDQAANYEYEYEHQDPVSCVPHHVVSNLVSNLVSVVVNVVVVQPPDDDDDPSPPPPPSVCPDPSVVVVVVSCRSSRYHYHYYHRALQVCVVCVPCVQAPDDVPDPPPRQRAAHQAYEYEPPLQDPVRLVSVLVSQVSRHDDPVPPGSTNQFARYKYKYKDWQPDPDGSVVVNQVVLVVVVKHKDWPDKAWDPPVPPPPPPRRTIIMTMIGIHD

Sequence (616 aa):
EQMFDPISSTSDLIPGIYEGGLKTWECSLDLAEVLVDGLFGKIQGHLLQSSNDQKDCYPKTLRIFELGCGTGVPSILLLFKIFYELLSQDPKKPQQSTEPILQIVLQDFNRDVLKLLTFPNILLSYIYAKLLLTNDQKGNSNHDEPLDPTADLEISDDLKQEFKTFLRDNRIDIRLIYGPWKALYKSLPPTLSAVSPSSQKKTNGGTFDLIYSSETIYCLDSLDDLIELLIRCSKKPTQRGLLDDSHNLLVSSKVHYFGVGGGTNVFVRKIEKRNRTVKVVRSFNVESNDERSNPLSGIARIVMSIKFEQMFDPISSTSDLIPGIYEGGLKTWECSLDLAEVLVDGLFGKIQGHLLQSSNDQKDCYPKTLRIFELGCGTGVPSILLLFKIFYELLSQDPKKPQQSTEPILQIVLQDFNRDVLKLLTFPNILLSYIYAKLLLTNDQKGNSNHDEPLDPTADLEISDDLKQEFKTFLRDNRIDIRLIYGPWKALYKSLPPTLSAVSPSSQKKTNGGTFDLIYSSETIYCLDSLDDLIELLIRCSKKPTQRGLLDDSHNLLVSSKVHYFGVGGGTNVFVRKIEKRNRTVKVVRSFNVESNDERSNPLSGIARIVMSIKF

InterPro domains:
  IPR019410 Lysine methyltransferase [PTHR14614] (20-285)
  IPR029063 S-adenosyl-L-methionine-dependent methyltransferase superfamily [G3DSA:3.40.50.150] (13-293)
  IPR029063 S-adenosyl-L-methionine-dependent methyltransferase superfamily [SSF53335] (56-233)

Organism: Phakopsora pachyrhizi (NCBI:txid170000)

Solvent-accessible surface area (backbone atoms only — not comparable to full-atom values): 34111 Å² total; per-residue (Å²): 132,82,74,74,73,76,74,74,52,63,68,54,65,50,85,54,38,56,60,58,43,43,61,72,39,50,36,27,41,42,42,25,30,51,43,48,65,68,41,40,67,56,50,49,52,52,54,54,52,53,71,66,56,76,72,86,70,77,64,71,55,45,29,37,37,33,46,51,33,54,61,26,56,37,60,34,56,48,45,24,54,51,43,32,53,59,67,71,38,76,84,69,72,77,58,90,69,84,65,44,47,33,34,41,36,39,25,25,60,48,57,63,42,42,23,65,33,22,47,52,43,45,53,48,28,46,50,52,31,50,55,56,53,64,53,54,67,63,64,70,59,82,95,78,71,68,75,68,83,68,78,60,62,67,60,58,51,68,41,66,55,51,49,51,48,50,30,56,60,66,21,43,39,64,40,76,46,64,42,56,52,62,55,42,67,74,54,55,39,61,63,52,16,62,67,59,86,78,67,82,67,82,61,70,60,26,49,25,44,28,36,34,34,32,72,65,43,70,46,70,89,51,37,64,40,49,51,51,39,55,60,65,36,40,56,53,82,86,50,84,47,92,44,73,77,81,62,32,27,37,40,16,35,65,37,53,69,67,54,91,75,41,35,46,59,55,48,52,51,56,42,41,74,68,72,29,47,78,41,79,75,43,77,44,80,57,78,68,76,52,79,82,54,57,80,63,64,43,46,31,36,36,31,31,25,51,42,123,132,82,75,74,73,74,73,75,53,66,71,54,67,51,86,54,37,55,61,57,43,45,62,72,39,50,34,27,41,42,42,25,31,50,43,49,64,68,40,40,66,56,51,50,50,51,55,53,52,54,70,66,57,77,70,88,69,76,64,72,56,45,29,34,37,32,47,52,33,55,63,25,57,36,60,33,56,48,46,25,55,51,44,33,53,56,66,70,39,74,84,70,73,78,59,91,68,84,64,45,47,34,34,41,36,39,24,25,59,48,57,64,40,44,23,66,33,23,48,53,43,46,52,46,30,47,49,53,32,49,55,56,54,64,53,53,66,62,64,70,60,82,94,79,71,67,75,67,82,68,79,60,61,68,61,56,52,67,43,66,55,51,48,50,49,49,30,57,60,66,21,46,40,62,39,77,47,64,42,54,55,61,55,43,67,75,54,58,37,61,62,52,16,63,63,57,87,80,65,83,67,83,59,66,58,28,48,25,45,29,36,37,36,33,71,64,45,71,46,71,90,51,36,63,40,48,51,51,41,54,59,67,37,39,55,52,82,86,50,84,48,93,44,72,79,80,61,32,27,36,41,14,34,64,38,51,69,70,51,96,77,38,35,46,57,57,49,51,51,56,43,43,73,68,71,29,48,78,43,79,74,45,77,42,78,57,77,68,76,52,82,82,58,58,83,66,65,44,47,31,34,35,30,31,25,50,42,122

Secondary structure (DSSP, 8-state):
---------SSS--TTHHHHHHHTTHHHHHHHHHHHHHHHHHHHHHHHHHHH--SSS----EEEEEES-TT-HHHHHHHHHHHHHHHHS------S--S-SEEEEEEES-HHHIIIIIHHHHHHHHHHHHHHHHHHHHHSS-SSS---TT-----STTHHHHHHHHHHHTTEEEEEEES-HHHHHHS--TTTTT--SS--S---S--BSEEEEES--S-GGGHHHHHHHHHHHBPPTTS--SS-GGGSEEEEEEEESS-TT-HHHHHHHHHHHTT-EEEEEEEEE-----TTS-GGG-EEEEEEEEE-/---------SSS--TTHHHHHHHTTHHHHHHHHHHHHHHHHHHHHHHHHHHH--SSS----EEEEEES-TT-HHHHHHHHHHHHHHHHS------S--S-SEEEEEEES-HHHIIIIIHHHHHHHHHHHHHHHHHHHHHSS-SSS---TT-----STTHHHHHHHHHHHTTEEEEEEES-HHHHHHS--TTTTT--SS--S---S--BSEEEEES--S-GGGHHHHHHHHHHHBPPTTS--SS-GGGSEEEEEEEESS-TT-HHHHHHHHHHHTT-EEEEEEEEE-----TTS-GGG-EEEEEEEEE-